Protein 8J0L (pdb70)

Foldseek 3Di:
DFQPFLDWAQFPPDCGTDTDTNVQLQLCCDPPNNDAPVLSCQLRVHVVQVSCPVVNHHPDDPLSSYALVVLVVVLVVLLVCLQVPQPLQVLLVVVLVVVPPPVCLVVVLVVLVVLLVVLCVVLVVLVQAQADANSGRDDHPDDPVVNVVSNNQCSNNVNNGSSNVSSNVSSVNSNSVSNNVVSVD/DQQDFLDWADDPPPCTHTATNVQLLLCCDPPNNDALVLSCQLRVPPVPSVVSCVSCVVVPHDHPHPQDPLSSYALVNLVVVLVVLLVCLQVPQPLLVLLVVVLVVPPPPVCLVVVLVVLVVLLVVLCVVLVVLVQAQQDANSGRDDRPDDPVVNVVSNNQCSNNSNNGSSNVSSNSVSVNSNSVSNNVVSVD

Structure (mmCIF, N/CA/C/O backbone):
data_8J0L
#
_entry.id   8J0L
#
_cell.length_a   50.613
_cell.length_b   81.907
_cell.length_c   115.939
_cell.angle_alpha   90.00
_cell.angle_beta   90.00
_cell.angle_gamma   90.00
#
_symmetry.space_group_name_H-M   'P 21 21 21'
#
loop_
_entity.id
_entity.type
_entity.pdbx_description
1 polymer 'Transcription factor AP-2-alpha'
2 non-polymer GLYCEROL
3 water water
#
loop_
_atom_site.group_PDB
_atom_site.id
_atom_site.type_symbol
_atom_site.label_atom_id
_atom_site.label_alt_id
_atom_site.label_comp_id
_atom_site.label_asym_id
_atom_site.label_entity_id
_atom_site.label_seq_id
_atom_site.pdbx_PDB_ins_code
_atom_site.Cartn_x
_atom_site.Cartn_y
_atom_site.Cartn_z
_atom_site.occupancy
_atom_site.B_iso_or_equiv
_atom_site.auth_seq_id
_atom_site.auth_comp_id
_atom_site.auth_asym_id
_atom_site.auth_atom_id
_atom_site.pdbx_PDB_model_num
ATOM 1 N N . ASN A 1 5 ? -13.395 52.972 20.093 1.00 42.94 206 ASN A N 1
ATOM 2 C CA . ASN A 1 5 ? -14.487 52.201 19.409 1.00 43.83 206 ASN A CA 1
ATOM 3 C C . ASN A 1 5 ? -13.941 51.413 18.215 1.00 45.87 206 ASN A C 1
ATOM 4 O O . ASN A 1 5 ? -13.781 51.969 17.134 1.00 40.41 206 ASN A O 1
ATOM 9 N N . PRO A 1 6 ? -13.706 50.084 18.311 1.00 46.69 207 PRO A N 1
ATOM 10 C CA . PRO A 1 6 ? -12.880 49.395 17.309 1.00 44.80 207 PRO A CA 1
ATOM 11 C C . PRO A 1 6 ? -13.515 49.353 15.904 1.00 43.20 207 PRO A C 1
ATOM 12 O O . PRO A 1 6 ? -12.776 49.239 14.943 1.00 39.93 207 PRO A O 1
ATOM 16 N N . ASN A 1 7 ? -14.846 49.467 15.792 1.00 42.47 208 ASN A N 1
ATOM 17 C CA . ASN A 1 7 ? -15.559 49.320 14.494 1.00 44.12 208 ASN A CA 1
ATOM 18 C C . ASN A 1 7 ? -15.776 50.684 13.824 1.00 42.10 208 ASN A C 1
ATOM 19 O O . ASN A 1 7 ? -16.322 50.681 12.731 1.00 43.42 208 ASN A O 1
ATOM 24 N N . GLU A 1 8 ? -15.325 51.799 14.402 1.00 36.94 209 GLU A N 1
ATOM 25 C CA . GLU A 1 8 ? -15.286 53.089 13.659 1.00 43.04 209 GLU A CA 1
ATOM 26 C C . GLU A 1 8 ? -14.466 52.879 12.373 1.00 41.03 209 GLU A C 1
ATOM 27 O O . GLU A 1 8 ? -13.416 52.209 12.425 1.00 34.40 209 GLU A O 1
ATOM 33 N N . VAL A 1 9 ? -14.958 53.401 11.254 1.00 39.39 210 VAL A N 1
ATOM 34 C CA . VAL A 1 9 ? -14.227 53.448 9.964 1.00 38.41 210 VAL A CA 1
ATOM 35 C C . VAL A 1 9 ? -13.162 54.531 10.095 1.00 39.77 210 VAL A C 1
ATOM 36 O O . VAL A 1 9 ? -13.495 55.702 10.160 1.00 44.23 210 VAL A O 1
ATOM 40 N N . PHE A 1 10 ? -11.908 54.117 10.192 1.00 38.06 211 PHE A N 1
ATOM 41 C CA . PHE A 1 10 ? -10.747 55.021 10.165 1.00 38.04 211 PHE A CA 1
ATOM 42 C C . PHE A 1 10 ? -10.666 55.695 8.799 1.00 39.44 211 PHE A C 1
ATOM 43 O O . PHE A 1 10 ? -10.444 56.906 8.748 1.00 41.89 211 PHE A O 1
ATOM 51 N N . CYS A 1 11 ? -10.769 54.935 7.707 1.00 39.56 212 CYS A N 1
ATOM 52 C CA . CYS A 1 11 ? -10.838 55.501 6.335 1.00 41.02 212 CYS A CA 1
ATOM 53 C C . CYS A 1 11 ? -11.304 54.434 5.349 1.00 38.12 212 CYS A C 1
ATOM 54 O O . CYS A 1 11 ? -11.485 53.284 5.766 1.00 36.03 212 CYS A O 1
ATOM 57 N N . SER A 1 12 ? -11.527 54.851 4.107 1.00 36.19 213 SER A N 1
ATOM 58 C CA . SER A 1 12 ? -11.854 53.983 2.951 1.00 37.94 213 SER A CA 1
ATOM 59 C C . SER A 1 12 ? -10.702 54.063 1.950 1.00 38.23 213 SER A C 1
ATOM 60 O O . SER A 1 12 ? -10.189 55.176 1.734 1.00 41.23 213 SER A O 1
ATOM 63 N N . VAL A 1 13 ? -10.257 52.908 1.440 1.00 33.44 214 VAL A N 1
ATOM 64 C CA . VAL A 1 13 ? -8.989 52.780 0.668 1.00 34.01 214 VAL A CA 1
ATOM 65 C C . VAL A 1 13 ? -9.333 52.128 -0.657 1.00 31.83 214 VAL A C 1
ATOM 66 O O . VAL A 1 13 ? -9.988 51.089 -0.691 1.00 32.50 214 VAL A O 1
ATOM 70 N N . PRO A 1 14 ? -8.940 52.736 -1.791 1.00 33.53 215 PRO A N 1
ATOM 71 C CA . PRO A 1 14 ? -9.174 52.107 -3.090 1.00 35.16 215 PRO A CA 1
ATOM 72 C C . PRO A 1 14 ? -8.292 50.854 -3.194 1.00 33.25 215 PRO A C 1
ATOM 73 O O . PRO A 1 14 ? -7.190 50.875 -2.695 1.00 33.21 215 PRO A O 1
ATOM 77 N N . GLY A 1 15 ? -8.831 49.791 -3.784 1.00 31.55 216 GLY A N 1
ATOM 78 C CA . GLY A 1 15 ? -8.109 48.530 -4.006 1.00 31.75 216 GLY A CA 1
ATOM 79 C C . GLY A 1 15 ? -6.881 48.765 -4.853 1.00 28.55 216 GLY A C 1
ATOM 80 O O . GLY A 1 15 ? -6.913 49.653 -5.724 1.00 28.84 216 GLY A O 1
ATOM 81 N N . ARG A 1 16 ? -5.826 48.006 -4.603 1.00 28.20 217 ARG A N 1
ATOM 82 C CA . ARG A 1 16 ? -4.600 48.033 -5.430 1.00 25.59 217 ARG A CA 1
ATOM 83 C C . ARG A 1 16 ? -4.726 47.136 -6.659 1.00 24.13 217 ARG A C 1
ATOM 84 O O . ARG A 1 16 ? -3.943 47.333 -7.587 1.00 23.18 217 ARG A O 1
ATOM 92 N N . LEU A 1 17 ? -5.623 46.144 -6.650 1.00 27.23 218 LEU A N 1
ATOM 93 C CA . LEU A 1 17 ? -5.678 45.063 -7.675 1.00 25.27 218 LEU A CA 1
ATOM 94 C C . LEU A 1 17 ? -6.945 45.149 -8.556 1.00 26.11 218 LEU A C 1
ATOM 95 O O . LEU A 1 17 ? -7.243 44.152 -9.300 1.00 26.73 218 LEU A O 1
ATOM 100 N N . SER A 1 18 ? -7.662 46.270 -8.528 1.00 27.22 219 SER A N 1
ATOM 101 C CA . SER A 1 18 ? -8.901 46.494 -9.335 1.00 32.37 219 SER A CA 1
ATOM 102 C C . SER A 1 18 ? -8.600 46.824 -10.805 1.00 32.07 219 SER A C 1
ATOM 103 O O . SER A 1 18 ? -7.632 47.566 -11.094 1.00 30.65 219 SER A O 1
ATOM 106 N N . LEU A 1 19 ? -9.437 46.309 -11.705 1.00 34.33 220 LEU A N 1
ATOM 107 C CA . LEU A 1 19 ? -9.559 46.801 -13.103 1.00 39.29 220 LEU A CA 1
ATOM 108 C C . LEU A 1 19 ? -10.959 47.400 -13.310 1.00 35.16 220 LEU A C 1
ATOM 109 O O . LEU A 1 19 ? -10.964 48.334 -14.121 1.00 43.26 220 LEU A O 1
ATOM 114 N N . SER A 1 24 ? -14.110 50.209 -6.490 1.00 75.29 225 SER A N 1
ATOM 115 C CA . SER A 1 24 ? -14.331 51.176 -5.382 1.00 73.01 225 SER A CA 1
ATOM 116 C C . SER A 1 24 ? -13.608 50.714 -4.096 1.00 67.21 225 SER A C 1
ATOM 117 O O . SER A 1 24 ? -12.704 49.828 -4.158 1.00 63.53 225 SER A O 1
ATOM 120 N N . LYS A 1 25 ? -13.981 51.298 -2.957 1.00 54.45 226 LYS A N 1
ATOM 121 C CA . LYS A 1 25 ? -13.088 51.405 -1.780 1.00 47.60 226 LYS A CA 1
ATOM 122 C C . LYS A 1 25 ? -13.431 50.338 -0.730 1.00 42.61 226 LYS A C 1
ATOM 123 O O . LYS A 1 25 ? -14.593 49.943 -0.606 1.00 40.58 226 LYS A O 1
ATOM 129 N N . TYR A 1 26 ? -12.406 49.859 -0.034 1.00 32.89 227 TYR A N 1
ATOM 130 C CA . TYR A 1 26 ? -12.521 49.005 1.166 1.00 33.08 227 TYR A CA 1
ATOM 131 C C . TYR A 1 26 ? -12.506 49.884 2.420 1.00 32.28 227 TYR A C 1
ATOM 132 O O . TYR A 1 26 ? -11.621 50.738 2.575 1.00 33.73 227 TYR A O 1
ATOM 141 N N . LYS A 1 27 ? -13.439 49.639 3.323 1.00 30.52 228 LYS A N 1
ATOM 142 C CA . LYS A 1 27 ? -13.403 50.256 4.656 1.00 33.56 228 LYS A CA 1
ATOM 143 C C . LYS A 1 27 ? -12.260 49.656 5.479 1.00 32.80 228 LYS A C 1
ATOM 144 O O . LYS A 1 27 ? -12.132 48.414 5.569 1.00 31.01 228 LYS A O 1
ATOM 150 N N . VAL A 1 28 ? -11.498 50.534 6.124 1.00 32.09 229 VAL A N 1
ATOM 151 C CA . VAL A 1 28 ? -10.488 50.152 7.140 1.00 31.64 229 VAL A CA 1
ATOM 152 C C . VAL A 1 28 ? -10.985 50.661 8.493 1.00 31.99 229 VAL A C 1
ATOM 153 O O . VAL A 1 28 ? -11.095 51.880 8.687 1.00 32.56 229 VAL A O 1
ATOM 157 N N . THR A 1 29 ? -11.317 49.724 9.377 1.00 32.41 230 THR A N 1
ATOM 158 C CA . THR A 1 29 ? -11.706 49.983 10.781 1.00 31.54 230 THR A CA 1
ATOM 159 C C . THR A 1 29 ? -10.497 50.375 11.620 1.00 32.25 230 THR A C 1
ATOM 160 O O . THR A 1 29 ? -9.328 50.065 11.226 1.00 27.34 230 THR A O 1
ATOM 164 N N . VAL A 1 30 ? -10.784 50.932 12.791 1.00 29.65 231 VAL A N 1
ATOM 165 C CA . VAL A 1 30 ? -9.761 51.239 13.832 1.00 31.61 231 VAL A CA 1
ATOM 166 C C . VAL A 1 30 ? -9.117 49.934 14.305 1.00 27.66 231 VAL A C 1
ATOM 167 O O . VAL A 1 30 ? -7.912 49.946 14.577 1.00 27.05 231 VAL A O 1
ATOM 171 N N . ALA A 1 31 ? -9.899 48.865 14.443 1.00 27.81 232 ALA A N 1
ATOM 172 C CA . ALA A 1 31 ? -9.406 47.520 14.826 1.00 26.83 232 ALA A CA 1
ATOM 173 C C . ALA A 1 31 ? -8.330 47.080 13.825 1.00 26.87 232 ALA A C 1
ATOM 174 O O . ALA A 1 31 ? -7.290 46.590 14.272 1.00 29.74 232 ALA A O 1
ATOM 176 N N . GLU A 1 32 ? -8.560 47.280 12.522 1.00 25.87 233 GLU A N 1
ATOM 177 C CA . GLU A 1 32 ? -7.568 46.912 11.486 1.00 26.83 233 GLU A CA 1
ATOM 178 C C . GLU A 1 32 ? -6.300 47.777 11.640 1.00 29.53 233 GLU A C 1
ATOM 179 O O . GLU A 1 32 ? -5.142 47.214 11.566 1.00 28.04 233 GLU A O 1
ATOM 185 N N . VAL A 1 33 ? -6.453 49.088 11.832 1.00 30.56 234 VAL A N 1
ATOM 186 C CA . VAL A 1 33 ? -5.276 49.997 12.002 1.00 31.65 234 VAL A CA 1
ATOM 187 C C . VAL A 1 33 ? -4.461 49.556 13.221 1.00 28.62 234 VAL A C 1
ATOM 188 O O . VAL A 1 33 ? -3.213 49.555 13.134 1.00 30.79 234 VAL A O 1
ATOM 192 N N . GLN A 1 34 ? -5.142 49.188 14.304 1.00 28.48 235 GLN A N 1
ATOM 193 C CA . GLN A 1 34 ? -4.507 48.711 15.554 1.00 31.09 235 GLN A CA 1
ATOM 194 C C . GLN A 1 34 ? -3.728 47.410 15.276 1.00 31.55 235 GLN A C 1
ATOM 195 O O . GLN A 1 34 ? -2.597 47.304 15.795 1.00 30.09 235 GLN A O 1
ATOM 201 N N . ARG A 1 35 ? -4.299 46.452 14.528 1.00 28.48 236 ARG A N 1
ATOM 202 C CA . ARG A 1 35 ? -3.619 45.161 14.170 1.00 28.25 236 ARG A CA 1
ATOM 203 C C . ARG A 1 35 ? -2.278 45.474 13.487 1.00 26.10 236 ARG A C 1
ATOM 204 O O . ARG A 1 35 ? -1.285 44.855 13.852 1.00 29.91 236 ARG A O 1
ATOM 212 N N . ARG A 1 36 ? -2.249 46.446 12.576 1.00 26.45 237 ARG A N 1
ATOM 213 C CA . ARG A 1 36 ? -1.040 46.873 11.825 1.00 26.69 237 ARG A CA 1
ATOM 214 C C . ARG A 1 36 ? -0.008 47.532 12.756 1.00 29.20 237 ARG A C 1
ATOM 215 O O . ARG A 1 36 ? 1.224 47.369 12.515 1.00 27.29 237 ARG A O 1
ATOM 223 N N . LEU A 1 37 ? -0.457 48.287 13.757 1.00 30.24 238 LEU A N 1
ATOM 224 C CA . LEU A 1 37 ? 0.462 49.035 14.659 1.00 32.58 238 LEU A CA 1
ATOM 225 C C . LEU A 1 37 ? 1.000 48.122 15.758 1.00 30.71 238 LEU A C 1
ATOM 226 O O . LEU A 1 37 ? 2.042 48.455 16.314 1.00 32.65 238 LEU A O 1
ATOM 231 N N . SER A 1 38 ? 0.330 47.008 16.021 1.00 28.14 239 SER A N 1
ATOM 232 C CA . SER A 1 38 ? 0.718 46.055 17.074 1.00 34.27 239 SER A CA 1
ATOM 233 C C . SER A 1 38 ? 1.650 44.998 16.513 1.00 38.37 239 SER A C 1
ATOM 234 O O . SER A 1 38 ? 1.798 44.837 15.295 1.00 37.47 239 SER A O 1
ATOM 237 N N . PRO A 1 39 ? 2.299 44.262 17.432 1.00 38.56 240 PRO A N 1
ATOM 238 C CA . PRO A 1 39 ? 3.022 43.050 17.072 1.00 38.73 240 PRO A CA 1
ATOM 239 C C . PRO A 1 39 ? 2.074 42.094 16.353 1.00 34.21 240 PRO A C 1
ATOM 240 O O . PRO A 1 39 ? 0.878 42.081 16.628 1.00 31.50 240 PRO A O 1
ATOM 244 N N . PRO A 1 40 ? 2.584 41.233 15.449 1.00 31.18 241 PRO A N 1
ATOM 245 C CA . PRO A 1 40 ? 4.025 41.126 15.187 1.00 31.34 241 PRO A CA 1
ATOM 246 C C . PRO A 1 40 ? 4.603 42.143 14.193 1.00 29.48 241 PRO A C 1
ATOM 247 O O . PRO A 1 40 ? 5.793 42.211 14.079 1.00 29.71 241 PRO A O 1
ATOM 251 N N . GLU A 1 41 ? 3.783 42.909 13.472 1.00 28.66 242 GLU A N 1
ATOM 252 C CA . GLU A 1 41 ? 4.315 43.782 12.395 1.00 30.16 242 GLU A CA 1
ATOM 253 C C . GLU A 1 41 ? 4.851 45.097 12.964 1.00 31.65 242 GLU A C 1
ATOM 254 O O . GLU A 1 41 ? 5.866 45.568 12.441 1.00 30.75 242 GLU A O 1
ATOM 260 N N . CYS A 1 42 ? 4.106 45.736 13.872 1.00 33.94 243 CYS A N 1
ATOM 261 C CA . CYS A 1 42 ? 4.386 47.098 14.399 1.00 33.67 243 CYS A CA 1
ATOM 262 C C . CYS A 1 42 ? 4.729 48.057 13.264 1.00 34.01 243 CYS A C 1
ATOM 263 O O . CYS A 1 42 ? 5.826 48.604 13.292 1.00 34.56 243 CYS A O 1
ATOM 266 N N . LEU A 1 43 ? 3.855 48.254 12.280 1.00 34.66 244 LEU A N 1
ATOM 267 C CA . LEU A 1 43 ? 4.184 49.150 11.140 1.00 32.00 244 LEU A CA 1
ATOM 268 C C . LEU A 1 43 ? 4.450 50.563 11.672 1.00 37.67 244 LEU A C 1
ATOM 269 O O . LEU A 1 43 ? 3.712 51.004 12.556 1.00 38.26 244 LEU A O 1
ATOM 274 N N . ASN A 1 44 ? 5.437 51.263 11.116 1.00 40.14 245 ASN A N 1
ATOM 275 C CA . ASN A 1 44 ? 5.708 52.692 11.423 1.00 40.15 245 ASN A CA 1
ATOM 276 C C . ASN A 1 44 ? 4.719 53.529 10.602 1.00 42.50 245 ASN A C 1
ATOM 277 O O . ASN A 1 44 ? 3.972 52.948 9.791 1.00 40.48 245 ASN A O 1
ATOM 282 N N . ALA A 1 45 ? 4.705 54.849 10.782 1.00 41.20 246 ALA A N 1
ATOM 283 C CA . ALA A 1 45 ? 3.718 55.746 10.140 1.00 44.77 246 ALA A CA 1
ATOM 284 C C . ALA A 1 45 ? 3.984 55.800 8.625 1.00 42.99 246 ALA A C 1
ATOM 285 O O . ALA A 1 45 ? 3.028 5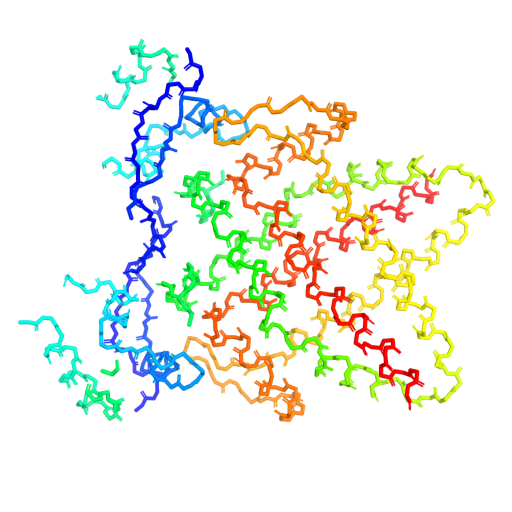5.967 7.837 1.00 47.26 246 ALA A O 1
ATOM 287 N N . SER A 1 46 ? 5.228 55.600 8.203 1.00 42.15 247 SER A N 1
ATOM 288 C CA . SER A 1 46 ? 5.598 55.532 6.768 1.00 41.15 247 SER A CA 1
ATOM 289 C C . SER A 1 46 ? 4.925 54.304 6.102 1.00 40.60 247 SER A C 1
ATOM 290 O O . SER A 1 46 ? 4.244 54.454 5.065 1.00 34.72 247 SER A O 1
ATOM 293 N N . LEU A 1 47 ? 5.064 53.122 6.705 1.00 32.59 248 LEU A N 1
ATOM 294 C CA . LEU A 1 47 ? 4.486 51.858 6.181 1.00 34.71 248 LEU A CA 1
ATOM 295 C C . LEU A 1 47 ? 2.956 51.907 6.288 1.00 32.04 248 LEU A C 1
ATOM 296 O O . LEU A 1 47 ? 2.293 51.624 5.273 1.00 31.54 248 LEU A O 1
ATOM 301 N N . LEU A 1 48 ? 2.402 52.342 7.429 1.00 29.08 249 LEU A N 1
ATOM 302 C CA . LEU A 1 48 ? 0.929 52.454 7.586 1.00 30.11 249 LEU A CA 1
ATOM 303 C C . LEU A 1 48 ? 0.362 53.423 6.540 1.00 31.28 249 LEU A C 1
ATOM 304 O O . LEU A 1 48 ? -0.673 53.082 5.966 1.00 30.12 249 LEU A O 1
ATOM 309 N N . GLY A 1 49 ? 1.045 54.527 6.212 1.00 34.12 250 GLY A N 1
ATOM 310 C CA . GLY A 1 49 ? 0.574 55.484 5.183 1.00 32.43 250 GLY A CA 1
ATOM 311 C C . GLY A 1 49 ? 0.503 54.864 3.794 1.00 31.94 250 GLY A C 1
ATOM 312 O O . GLY A 1 49 ? -0.430 55.222 3.009 1.00 35.91 250 GLY A O 1
ATOM 313 N N . GLY A 1 50 ? 1.478 54.015 3.447 1.00 32.87 251 GLY A N 1
ATOM 314 C CA . GLY A 1 50 ? 1.429 53.190 2.221 1.00 28.81 251 GLY A CA 1
ATOM 315 C C . GLY A 1 50 ? 0.215 52.259 2.226 1.00 27.49 251 GLY A C 1
ATOM 316 O O . GLY A 1 50 ? -0.519 52.245 1.227 1.00 28.69 251 GLY A O 1
ATOM 317 N N . VAL A 1 51 ? -0.039 51.537 3.324 1.00 28.73 252 VAL A N 1
ATOM 318 C CA . VAL A 1 51 ? -1.188 50.579 3.402 1.00 29.51 252 VAL A CA 1
ATOM 319 C C . VAL A 1 51 ? -2.483 51.364 3.190 1.00 31.25 252 VAL A C 1
ATOM 320 O O . VAL A 1 51 ? -3.372 50.906 2.439 1.00 28.70 252 VAL A O 1
ATOM 324 N N . LEU A 1 52 ? -2.597 52.508 3.866 1.00 31.93 253 LEU A N 1
ATOM 325 C CA . LEU A 1 52 ? -3.790 53.380 3.747 1.00 33.54 253 LEU A CA 1
ATOM 326 C C . LEU A 1 52 ? -3.759 54.148 2.410 1.00 34.79 253 LEU A C 1
ATOM 327 O O . LEU A 1 52 ? -4.742 54.837 2.107 1.00 35.79 253 LEU A O 1
ATOM 332 N N . ARG A 1 53 ? -2.693 54.049 1.616 1.00 32.55 254 ARG A N 1
ATOM 333 C CA . ARG A 1 53 ? -2.539 54.839 0.356 1.00 37.88 254 ARG A CA 1
ATOM 334 C C . ARG A 1 53 ? -2.859 56.332 0.600 1.00 39.74 254 ARG A C 1
ATOM 335 O O . ARG A 1 53 ? -3.548 56.921 -0.245 1.00 40.89 254 ARG A O 1
ATOM 343 N N . ARG A 1 54 ? -2.357 56.918 1.695 1.00 43.23 255 ARG A N 1
ATOM 344 C CA . ARG A 1 54 ? -2.451 58.376 2.030 1.00 49.80 255 ARG A CA 1
ATOM 345 C C . ARG A 1 54 ? -2.041 59.230 0.825 1.00 45.69 255 ARG A C 1
ATOM 346 O O . ARG A 1 54 ? -0.869 59.047 0.429 1.00 48.14 255 ARG A O 1
ATOM 354 N N . SER A 1 63 ? 0.560 64.537 10.708 1.00 51.89 264 SER A N 1
ATOM 355 C CA . SER A 1 63 ? -0.821 64.578 10.153 1.00 53.30 264 SER A CA 1
ATOM 356 C C . SER A 1 63 ? -1.533 63.216 10.279 1.00 60.13 264 SER A C 1
ATOM 357 O O . SER A 1 63 ? -2.613 63.165 10.907 1.00 61.82 264 SER A O 1
ATOM 360 N N . LEU A 1 64 ? -0.995 62.140 9.696 1.00 56.51 265 LEU A N 1
ATOM 361 C CA . LEU A 1 64 ? -1.539 60.779 9.960 1.00 55.11 265 LEU A CA 1
ATOM 362 C C . LEU A 1 64 ? -1.495 60.553 11.484 1.00 56.64 265 LEU A C 1
ATOM 363 O O . LEU A 1 64 ? -2.530 60.112 12.040 1.00 46.00 265 LEU A O 1
ATOM 368 N N . ARG A 1 65 ? -0.377 60.920 12.135 1.00 62.05 266 ARG A N 1
ATOM 369 C CA . ARG A 1 65 ? -0.149 60.845 13.609 1.00 64.85 266 ARG A CA 1
ATOM 370 C C . ARG A 1 65 ? -1.252 61.574 14.378 1.00 65.41 266 ARG A C 1
ATOM 371 O O . ARG A 1 65 ? -1.711 61.049 15.424 1.00 59.86 266 ARG A O 1
ATOM 379 N N . GLU A 1 66 ? -1.636 62.757 13.903 1.00 68.18 267 GLU A N 1
ATOM 380 C CA . GLU A 1 66 ? -2.723 63.559 14.521 1.00 72.28 267 GLU A CA 1
ATOM 381 C C . GLU A 1 66 ? -4.035 62.767 14.439 1.00 65.25 267 GLU A C 1
ATOM 382 O O . GLU A 1 66 ? -4.709 62.631 15.488 1.00 65.83 267 GLU A O 1
ATOM 388 N N . LYS A 1 67 ? -4.375 62.224 13.267 1.00 52.55 268 LYS A N 1
ATOM 389 C CA . LYS A 1 67 ? -5.606 61.412 13.132 1.00 53.86 268 LYS A CA 1
ATOM 390 C C . LYS A 1 67 ? -5.488 60.159 14.010 1.00 50.36 268 LYS A C 1
ATOM 391 O O . LYS A 1 67 ? -6.489 59.803 14.610 1.00 50.01 268 LYS A O 1
ATOM 397 N N . LEU A 1 68 ? -4.315 59.529 14.129 1.00 50.26 269 LEU A N 1
ATOM 398 C CA . LEU A 1 68 ? -4.137 58.398 15.084 1.00 53.02 269 LEU A CA 1
ATOM 399 C C . LEU A 1 68 ? -4.405 58.905 16.514 1.00 58.14 269 LEU A C 1
ATOM 400 O O . LEU A 1 68 ? -5.147 58.207 17.241 1.00 52.11 269 LEU A O 1
ATOM 405 N N . ASP A 1 69 ? -3.828 60.062 16.888 1.00 67.77 270 ASP A N 1
ATOM 406 C CA . ASP A 1 69 ? -3.926 60.686 18.244 1.00 68.33 270 ASP A CA 1
ATOM 407 C C . ASP A 1 69 ? -5.389 60.825 18.663 1.00 67.15 270 ASP A C 1
ATOM 408 O O . ASP A 1 69 ? -5.721 60.343 19.763 1.00 70.73 270 ASP A O 1
ATOM 413 N N . LYS A 1 70 ? -6.227 61.455 17.830 1.00 66.48 271 LYS A N 1
ATOM 414 C CA . LYS A 1 70 ? -7.628 61.803 18.205 1.00 72.15 271 LYS A CA 1
ATOM 415 C C . LYS A 1 70 ? -8.394 60.522 18.561 1.00 73.59 271 LYS A C 1
ATOM 416 O O . LYS A 1 70 ? -8.932 60.472 19.675 1.00 75.73 271 LYS A O 1
ATOM 422 N N . ILE A 1 71 ? -8.415 59.513 17.684 1.00 71.18 272 ILE A N 1
ATOM 423 C CA . ILE A 1 71 ? -9.038 58.185 17.981 1.00 68.50 272 ILE A CA 1
ATOM 424 C C . ILE A 1 71 ? -8.182 57.425 19.014 1.00 69.13 272 ILE A C 1
ATOM 425 O O . ILE A 1 71 ? -8.709 56.480 19.618 1.00 66.67 272 ILE A O 1
ATOM 430 N N . GLY A 1 72 ? -6.910 57.795 19.195 1.00 71.09 273 GLY A N 1
ATOM 431 C CA . GLY A 1 72 ? -6.057 57.334 20.311 1.00 72.79 273 GLY A CA 1
ATOM 432 C C . GLY A 1 72 ? -5.218 56.119 19.954 1.00 73.01 273 GLY A C 1
ATOM 433 O O . GLY A 1 72 ? -5.654 55.016 20.280 1.00 77.76 273 GLY A O 1
ATOM 434 N N . LEU A 1 73 ? -4.027 56.317 19.374 1.00 69.91 274 LEU A N 1
ATOM 435 C CA . LEU A 1 73 ? -3.179 55.231 18.806 1.00 70.23 274 LEU A CA 1
ATOM 436 C C . LEU A 1 73 ? -1.769 55.778 18.530 1.00 72.36 274 LEU A C 1
ATOM 437 O O . LEU A 1 73 ? -1.650 57.014 18.475 1.00 78.86 274 LEU A O 1
ATOM 442 N N . ASN A 1 74 ? -0.759 54.909 18.332 1.00 79.29 275 ASN A N 1
ATOM 443 C CA . ASN A 1 74 ? 0.670 55.282 18.076 1.00 74.85 275 ASN A CA 1
ATOM 444 C C . ASN A 1 74 ? 0.999 55.418 16.583 1.00 68.79 275 ASN A C 1
ATOM 445 O O . ASN A 1 74 ? 2.213 55.570 16.275 1.00 58.10 275 ASN A O 1
ATOM 450 N N . ASN A 1 84 ? 9.552 42.839 8.774 1.00 38.82 285 ASN A N 1
ATOM 451 C CA . ASN A 1 84 ? 9.818 42.168 7.465 1.00 40.47 285 ASN A CA 1
ATOM 452 C C . ASN A 1 84 ? 8.624 42.418 6.538 1.00 36.52 285 ASN A C 1
ATOM 453 O O . ASN A 1 84 ? 7.579 41.815 6.756 1.00 38.69 285 ASN A O 1
ATOM 458 N N . VAL A 1 85 ? 8.798 43.265 5.541 1.00 31.52 286 VAL A N 1
ATOM 459 C CA . VAL A 1 85 ? 7.712 43.735 4.641 1.00 31.17 286 VAL A CA 1
ATOM 460 C C . VAL A 1 85 ? 7.645 42.795 3.439 1.00 28.61 286 VAL A C 1
ATOM 461 O O . VAL A 1 85 ? 8.676 42.633 2.817 1.00 30.11 286 VAL A O 1
ATOM 465 N N . THR A 1 86 ? 6.484 42.217 3.134 1.00 26.19 287 THR A N 1
ATOM 466 C CA . THR A 1 86 ? 6.231 41.455 1.883 1.00 24.09 287 THR A CA 1
ATOM 467 C C . THR A 1 86 ? 5.180 42.214 1.066 1.00 25.61 287 THR A C 1
ATOM 468 O O . THR A 1 86 ? 4.687 43.284 1.523 1.00 24.86 287 THR A O 1
ATOM 472 N N . LEU A 1 87 ? 4.867 41.707 -0.125 1.00 24.66 288 LEU A N 1
ATOM 473 C CA . LEU A 1 87 ? 3.810 42.298 -0.970 1.00 24.45 288 LEU A CA 1
ATOM 474 C C . LEU A 1 87 ? 2.467 42.155 -0.231 1.00 23.51 288 LEU A C 1
ATOM 475 O O . LEU A 1 87 ? 1.615 43.014 -0.420 1.00 23.10 288 LEU A O 1
ATOM 480 N N . LEU A 1 88 ? 2.289 41.143 0.618 1.00 22.74 289 LEU A N 1
ATOM 481 C CA . LEU A 1 88 ? 1.041 40.989 1.429 1.00 25.17 289 LEU A CA 1
ATOM 482 C C . LEU A 1 88 ? 0.914 42.153 2.430 1.00 24.94 289 LEU A C 1
ATOM 483 O O . LEU A 1 88 ? -0.209 42.591 2.675 1.00 25.53 289 LEU A O 1
ATOM 488 N N . THR A 1 89 ? 2.018 42.694 2.936 1.00 24.21 290 THR A N 1
ATOM 489 C CA . THR A 1 89 ? 2.009 43.841 3.886 1.00 24.87 290 THR A CA 1
ATOM 490 C C . THR A 1 89 ? 1.283 45.051 3.283 1.00 25.23 290 THR A C 1
ATOM 491 O O . THR A 1 89 ? 0.786 45.882 4.049 1.00 28.55 290 THR A O 1
ATOM 495 N N . SER A 1 90 ? 1.214 45.181 1.971 1.00 22.55 291 SER A N 1
ATOM 496 C CA . SER A 1 90 ? 0.581 46.357 1.314 1.00 24.66 291 SER A CA 1
ATOM 497 C C . SER A 1 90 ? -0.952 46.299 1.399 1.00 24.40 291 SER A C 1
ATOM 498 O O . SER A 1 90 ? -1.591 47.326 1.159 1.00 27.25 291 SER A O 1
ATOM 501 N N . LEU A 1 91 ? -1.542 45.149 1.721 1.00 25.31 292 LEU A N 1
ATOM 502 C CA . LEU A 1 91 ? -2.985 44.933 1.516 1.00 24.89 292 LEU A CA 1
ATOM 503 C C . LEU A 1 91 ? -3.792 45.448 2.714 1.00 26.33 292 LEU A C 1
ATOM 504 O O . LEU A 1 91 ? -3.402 45.189 3.855 1.00 26.34 292 LEU A O 1
ATOM 509 N N . VAL A 1 92 ? -4.931 46.067 2.430 1.00 22.62 293 VAL A N 1
ATOM 510 C CA . VAL A 1 92 ? -6.032 46.216 3.412 1.00 24.38 293 VAL A CA 1
ATOM 511 C C . VAL A 1 92 ? -6.716 44.847 3.496 1.00 23.19 293 VAL A C 1
ATOM 512 O O . VAL A 1 92 ? -6.738 44.117 2.482 1.00 25.48 293 VAL A O 1
ATOM 516 N N . GLU A 1 93 ? -7.225 44.486 4.660 1.00 25.26 294 GLU A N 1
ATOM 517 C CA . GLU A 1 93 ? -7.824 43.146 4.932 1.00 24.96 294 GLU A CA 1
ATOM 518 C C . GLU A 1 93 ? -8.950 42.853 3.949 1.00 26.92 294 GLU A C 1
ATOM 519 O O . GLU A 1 93 ? -9.028 41.693 3.528 1.00 24.15 294 GLU A O 1
ATOM 525 N N . GLY A 1 94 ? -9.775 43.848 3.584 1.00 25.13 295 GLY A N 1
ATOM 526 C CA . GLY A 1 94 ? -10.871 43.616 2.627 1.00 25.33 295 GLY A CA 1
ATOM 527 C C . GLY A 1 94 ? -10.325 43.104 1.287 1.00 26.92 295 GLY A C 1
ATOM 528 O O . GLY A 1 94 ? -11.001 42.244 0.612 1.00 24.47 295 GLY A O 1
ATOM 529 N N . GLU A 1 95 ? -9.193 43.649 0.837 1.00 25.98 296 GLU A N 1
ATOM 530 C CA . GLU A 1 95 ? -8.644 43.247 -0.478 1.00 25.73 296 GLU A CA 1
ATOM 531 C C . GLU A 1 95 ? -7.905 41.921 -0.311 1.00 23.74 296 GLU A C 1
ATOM 532 O O . GLU A 1 95 ? -7.938 41.113 -1.257 1.00 24.79 296 GLU A O 1
ATOM 538 N N . ALA A 1 96 ? -7.255 41.701 0.830 1.00 22.46 297 ALA A N 1
ATOM 539 C CA . ALA A 1 96 ? -6.554 40.422 1.109 1.00 23.52 297 ALA A CA 1
ATOM 540 C C . ALA A 1 96 ? -7.571 39.275 1.073 1.00 23.70 297 ALA A C 1
ATOM 541 O O . ALA A 1 96 ? -7.280 38.234 0.454 1.00 21.07 297 ALA A O 1
ATOM 543 N N . VAL A 1 97 ? -8.740 39.459 1.690 1.00 21.89 298 VAL A N 1
ATOM 544 C CA . VAL A 1 97 ? -9.819 38.427 1.726 1.00 25.04 298 VAL A CA 1
ATOM 545 C C . VAL A 1 97 ? -10.350 38.249 0.299 1.00 22.67 298 VAL A C 1
ATOM 546 O O . VAL A 1 97 ? -10.541 37.119 -0.109 1.00 21.99 298 VAL A O 1
ATOM 550 N N . HIS A 1 98 ? -10.579 39.342 -0.434 1.00 23.10 299 HIS A N 1
ATOM 551 C CA . HIS A 1 98 ? -11.039 39.295 -1.843 1.00 22.69 299 HIS A CA 1
ATOM 552 C C . HIS A 1 98 ? -10.003 38.516 -2.682 1.00 22.26 299 HIS A C 1
ATOM 553 O O . HIS A 1 98 ? -10.405 37.642 -3.495 1.00 20.05 299 HIS A O 1
ATOM 560 N N . LEU A 1 99 ? -8.712 38.766 -2.486 1.00 21.58 300 LEU A N 1
ATOM 561 C CA . LEU A 1 99 ? -7.648 38.061 -3.260 1.00 22.31 300 LEU A CA 1
ATOM 562 C C . LEU A 1 99 ? -7.678 36.539 -2.987 1.00 21.56 300 LEU A C 1
ATOM 563 O O . LEU A 1 99 ? -7.692 35.765 -3.975 1.00 18.24 300 LEU A O 1
ATOM 568 N N . ALA A 1 100 ? -7.780 36.131 -1.711 1.00 19.35 301 ALA A N 1
ATOM 569 C CA . ALA A 1 100 ? -7.880 34.722 -1.282 1.00 22.92 301 ALA A CA 1
ATOM 570 C C . ALA A 1 100 ? -9.110 34.080 -1.905 1.00 23.26 301 ALA A C 1
ATOM 571 O O . ALA A 1 100 ? -8.964 32.930 -2.338 1.00 22.49 301 ALA A O 1
ATOM 573 N N . ARG A 1 101 ? -10.255 34.774 -1.872 1.00 21.94 302 ARG A N 1
ATOM 574 C CA . ARG A 1 101 ? -11.535 34.293 -2.446 1.00 23.21 302 ARG A CA 1
ATOM 575 C C . ARG A 1 101 ? -11.355 34.031 -3.940 1.00 22.07 302 ARG A C 1
ATOM 576 O O . ARG A 1 101 ? -11.817 32.964 -4.413 1.00 22.12 302 ARG A O 1
ATOM 584 N N . ASP A 1 102 ? -10.710 34.955 -4.654 1.00 21.17 303 ASP A N 1
ATOM 585 C CA . ASP A 1 102 ? -10.490 34.829 -6.107 1.00 21.03 303 ASP A CA 1
ATOM 586 C C . ASP A 1 102 ? -9.510 33.678 -6.354 1.00 20.41 303 ASP A C 1
ATOM 587 O O . ASP A 1 102 ? -9.716 32.893 -7.301 1.00 21.06 303 ASP A O 1
ATOM 592 N N . PHE A 1 103 ? -8.472 33.542 -5.532 1.00 19.94 304 PHE A N 1
ATOM 593 C CA . PHE A 1 103 ? -7.534 32.409 -5.682 1.00 19.55 304 PHE A CA 1
ATOM 594 C C . PHE A 1 103 ? -8.332 31.104 -5.512 1.00 17.28 304 PHE A C 1
ATOM 595 O O . PHE A 1 103 ? -8.114 30.185 -6.323 1.00 17.95 304 PHE A O 1
ATOM 603 N N . GLY A 1 104 ? -9.180 31.006 -4.486 1.00 16.83 305 GLY A N 1
ATOM 604 C CA . GLY A 1 104 ? -10.008 29.810 -4.230 1.00 17.85 305 GLY A CA 1
ATOM 605 C C . GLY A 1 104 ? -10.914 29.516 -5.414 1.00 17.46 305 GLY A C 1
ATOM 606 O O . GLY A 1 104 ? -11.016 28.352 -5.856 1.00 18.10 305 GLY A O 1
ATOM 607 N N . TYR A 1 105 ? -11.512 30.552 -5.979 1.00 19.61 306 TYR A N 1
ATOM 608 C CA . TYR A 1 105 ? -12.381 30.427 -7.174 1.00 19.86 306 TYR A CA 1
ATOM 609 C C . TYR A 1 105 ? -11.591 29.811 -8.333 1.00 19.01 306 TYR A C 1
ATOM 610 O O . TYR A 1 105 ? -12.100 28.925 -9.039 1.00 17.77 306 TYR A O 1
ATOM 619 N N . VAL A 1 106 ? -10.377 30.270 -8.573 1.00 20.88 307 VAL A N 1
ATOM 620 C CA . VAL A 1 106 ? -9.652 29.779 -9.789 1.00 22.40 307 VAL A CA 1
ATOM 621 C C . VAL A 1 106 ? -9.103 28.394 -9.443 1.00 20.69 307 VAL A C 1
ATOM 622 O O . VAL A 1 106 ? -8.947 27.558 -10.359 1.00 21.14 307 VAL A O 1
ATOM 626 N N . CYS A 1 107 ? -8.780 28.137 -8.172 1.00 21.09 308 CYS A N 1
ATOM 627 C CA . CYS A 1 107 ? -8.343 26.774 -7.766 1.00 21.71 308 CYS A CA 1
ATOM 628 C C . CYS A 1 107 ? -9.496 25.805 -8.032 1.00 22.58 308 CYS A C 1
ATOM 629 O O . CYS A 1 107 ? -9.254 24.718 -8.581 1.00 23.89 308 CYS A O 1
ATOM 632 N N . GLU A 1 108 ? -10.718 26.231 -7.755 1.00 21.84 309 GLU A N 1
ATOM 633 C CA . GLU A 1 108 ? -11.897 25.362 -7.931 1.00 26.06 309 GLU A CA 1
ATOM 634 C C . GLU A 1 108 ? -12.252 25.243 -9.400 1.00 23.41 309 GLU A C 1
ATOM 635 O O . GLU A 1 108 ? -12.518 24.131 -9.764 1.00 26.29 309 GLU A O 1
ATOM 641 N N . THR A 1 109 ? -12.268 26.318 -10.193 1.00 21.39 310 THR A N 1
ATOM 642 C CA . THR A 1 109 ? -12.884 26.279 -11.538 1.00 22.21 310 THR A CA 1
ATOM 643 C C . THR A 1 109 ? -11.848 26.151 -12.655 1.00 23.89 310 THR A C 1
ATOM 644 O O . THR A 1 109 ? -12.252 25.781 -13.752 1.00 22.76 310 THR A O 1
ATOM 648 N N . GLU A 1 110 ? -10.586 26.524 -12.423 1.00 23.49 311 GLU A N 1
ATOM 649 C CA . GLU A 1 110 ? -9.569 26.586 -13.507 1.00 22.64 311 GLU A CA 1
ATOM 650 C C . GLU A 1 110 ? -8.452 25.551 -13.338 1.00 22.18 311 GLU A C 1
ATOM 651 O O . GLU A 1 110 ? -7.818 25.189 -14.358 1.00 22.35 311 GLU A O 1
ATOM 657 N N . PHE A 1 111 ? -8.101 25.160 -12.118 1.00 20.62 312 PHE A N 1
ATOM 658 C CA . PHE A 1 111 ? -7.009 24.185 -11.910 1.00 20.94 312 PHE A CA 1
ATOM 659 C C . PHE A 1 111 ? -7.382 22.881 -12.592 1.00 19.66 312 PHE A C 1
ATOM 660 O O . PHE A 1 111 ? -8.480 22.397 -12.382 1.00 19.99 312 PHE A O 1
ATOM 668 N N . PRO A 1 112 ? -6.510 22.274 -13.438 1.00 22.09 313 PRO A N 1
ATOM 669 C CA . PRO A 1 112 ? -6.890 21.113 -14.245 1.00 22.70 313 PRO A CA 1
ATOM 670 C C . PRO A 1 112 ? -6.716 19.817 -13.444 1.00 23.11 313 PRO A C 1
ATOM 671 O O . PRO A 1 112 ? -5.847 18.986 -13.760 1.00 20.36 313 PRO A O 1
ATOM 675 N N . ALA A 1 113 ? -7.564 19.660 -12.426 1.00 22.30 314 ALA A N 1
ATOM 676 C CA . ALA A 1 113 ? -7.496 18.519 -11.491 1.00 22.74 314 ALA A CA 1
ATOM 677 C C . ALA A 1 113 ? -7.645 17.214 -12.289 1.00 22.31 314 ALA A C 1
ATOM 678 O O . ALA A 1 113 ? -6.924 16.242 -12.044 1.00 21.17 314 ALA A O 1
ATOM 680 N N . LYS A 1 114 ? -8.539 17.201 -13.256 1.00 21.15 315 LYS A N 1
ATOM 681 C CA . LYS A 1 114 ? -8.803 15.980 -14.048 1.00 22.50 315 LYS A CA 1
ATOM 682 C C . LYS A 1 114 ? -7.566 15.544 -14.857 1.00 21.19 315 LYS A C 1
ATOM 683 O O . LYS A 1 114 ? -7.210 14.323 -14.835 1.00 23.81 315 LYS A O 1
ATOM 689 N N . ALA A 1 115 ? -6.939 16.458 -15.587 1.00 22.26 316 ALA A N 1
ATOM 690 C CA . ALA A 1 115 ? -5.739 16.161 -16.411 1.00 20.90 316 ALA A CA 1
ATOM 691 C C . ALA A 1 115 ? -4.567 15.799 -15.498 1.00 20.09 316 ALA A C 1
ATOM 692 O O . ALA A 1 115 ? -3.813 14.868 -15.817 1.00 21.80 316 ALA A O 1
ATOM 694 N N . VAL A 1 116 ? -4.444 16.456 -14.349 1.00 19.87 317 VAL A N 1
ATOM 695 C CA . VAL A 1 116 ? -3.359 16.133 -13.383 1.00 20.65 317 VAL A CA 1
ATOM 696 C C . VAL A 1 116 ? -3.549 14.696 -12.874 1.00 20.94 317 VAL A C 1
ATOM 697 O O . VAL A 1 116 ? -2.574 13.929 -12.790 1.00 20.11 317 VAL A O 1
ATOM 701 N N . ALA A 1 117 ? -4.782 14.287 -12.606 1.00 21.44 318 ALA A N 1
ATOM 702 C CA . ALA A 1 117 ? -5.080 12.895 -12.174 1.00 22.19 318 ALA A CA 1
ATOM 703 C C . ALA A 1 117 ? -4.742 11.887 -13.280 1.00 22.06 318 ALA A C 1
ATOM 704 O O . ALA A 1 117 ? -4.137 10.826 -12.990 1.00 23.47 318 ALA A O 1
ATOM 706 N N . GLU A 1 118 ? -5.206 12.154 -14.498 1.00 20.56 319 GLU A N 1
ATOM 707 C CA . GLU A 1 118 ? -4.978 11.252 -15.653 1.00 23.02 319 GLU A CA 1
ATOM 708 C C . GLU A 1 118 ? -3.461 11.014 -15.762 1.00 21.32 319 GLU A C 1
ATOM 709 O O . GLU A 1 118 ? -3.032 9.862 -15.787 1.00 26.33 319 GLU A O 1
ATOM 715 N N . PHE A 1 119 ? -2.677 12.076 -15.762 1.00 22.21 320 PHE A N 1
ATOM 716 C CA . PHE A 1 119 ? -1.208 12.039 -15.962 1.00 20.78 320 PHE A CA 1
ATOM 717 C C . PHE A 1 119 ? -0.534 11.266 -14.811 1.00 21.48 320 PHE A C 1
ATOM 718 O O . PHE A 1 119 ? 0.300 10.352 -15.078 1.00 20.64 320 PHE A O 1
ATOM 726 N N . LEU A 1 120 ? -0.825 11.618 -13.561 1.00 20.81 321 LEU A N 1
ATOM 727 C CA . LEU A 1 120 ? -0.131 11.024 -12.389 1.00 20.00 321 LEU A CA 1
ATOM 728 C C . LEU A 1 120 ? -0.590 9.565 -12.210 1.00 21.74 321 LEU A C 1
ATOM 729 O O . LEU A 1 120 ? 0.272 8.766 -11.884 1.00 21.32 321 LEU A O 1
ATOM 734 N N . ASN A 1 121 ? -1.872 9.221 -12.413 1.00 22.33 322 ASN A N 1
ATOM 735 C CA . ASN A 1 121 ? -2.328 7.799 -12.357 1.00 22.88 322 ASN A CA 1
ATOM 736 C C . ASN A 1 121 ? -1.529 6.965 -13.376 1.00 24.58 322 ASN A C 1
ATOM 737 O O . ASN A 1 121 ? -1.086 5.848 -13.053 1.00 23.17 322 ASN A O 1
ATOM 742 N N . ARG A 1 122 ? -1.302 7.530 -14.554 1.00 22.68 323 ARG A N 1
ATOM 743 C CA . ARG A 1 122 ? -0.608 6.837 -15.658 1.00 24.83 323 ARG A CA 1
ATOM 744 C C . ARG A 1 122 ? 0.857 6.631 -15.299 1.00 26.55 323 ARG A C 1
ATOM 745 O O . ARG A 1 122 ? 1.430 5.725 -15.864 1.00 28.35 323 ARG A O 1
ATOM 753 N N . GLN A 1 123 ? 1.453 7.410 -14.391 1.00 27.17 324 GLN A N 1
ATOM 754 C CA . GLN A 1 123 ? 2.844 7.126 -13.937 1.00 30.33 324 GLN A CA 1
ATOM 755 C C . GLN A 1 123 ? 2.849 5.923 -12.976 1.00 33.14 324 GLN A C 1
ATOM 756 O O . GLN A 1 123 ? 3.961 5.551 -12.550 1.00 32.61 324 GLN A O 1
ATOM 762 N N . HIS A 1 124 ? 1.685 5.372 -12.587 1.00 31.59 325 HIS A N 1
ATOM 763 C CA . HIS A 1 124 ? 1.571 4.223 -11.639 1.00 33.67 325 HIS A CA 1
ATOM 764 C C . HIS A 1 124 ? 0.642 3.174 -12.231 1.00 37.05 325 HIS A C 1
ATOM 765 O O . HIS A 1 124 ? -0.496 3.074 -11.782 1.00 37.86 325 HIS A O 1
ATOM 772 N N . SER A 1 125 ? 1.159 2.430 -13.195 1.00 38.76 326 SER A N 1
ATOM 773 C CA . SER A 1 125 ? 0.393 1.544 -14.102 1.00 45.64 326 SER A CA 1
ATOM 774 C C . SER A 1 125 ? 0.526 0.083 -13.696 1.00 41.20 326 SER A C 1
ATOM 775 O O . SER A 1 125 ? -0.254 -0.685 -14.208 1.00 46.25 326 SER A O 1
ATOM 778 N N . ASP A 1 126 ? 1.477 -0.274 -12.829 1.00 43.86 327 ASP A N 1
ATOM 779 C CA . ASP A 1 126 ? 1.653 -1.663 -12.333 1.00 45.73 327 ASP A CA 1
ATOM 780 C C . ASP A 1 126 ? 0.329 -2.110 -11.714 1.00 49.95 327 ASP A C 1
ATOM 781 O O . ASP A 1 126 ? -0.110 -1.533 -10.721 1.00 47.24 327 ASP A O 1
ATOM 786 N N . PRO A 1 127 ? -0.384 -3.103 -12.297 1.00 54.39 328 PRO A N 1
ATOM 787 C CA . PRO A 1 127 ? -1.690 -3.504 -11.779 1.00 49.02 328 PRO A CA 1
ATOM 788 C C . PRO A 1 127 ? -1.610 -3.974 -10.321 1.00 42.66 328 PRO A C 1
ATOM 789 O O . PRO A 1 127 ? -2.586 -3.864 -9.647 1.00 39.22 328 PRO A O 1
ATOM 793 N N . ASN A 1 128 ? -0.423 -4.338 -9.845 1.00 41.62 329 ASN A N 1
ATOM 794 C CA . ASN A 1 128 ? -0.203 -4.843 -8.467 1.00 44.04 329 ASN A CA 1
ATOM 795 C C . ASN A 1 128 ? 0.025 -3.714 -7.455 1.00 41.61 329 ASN A C 1
ATOM 796 O O . ASN A 1 128 ? 0.066 -4.030 -6.271 1.00 43.42 329 ASN A O 1
ATOM 801 N N . GLU A 1 129 ? 0.207 -2.465 -7.886 1.00 37.99 330 GLU A N 1
ATOM 802 C CA . GLU A 1 129 ? 0.356 -1.311 -6.964 1.00 36.23 330 GLU A CA 1
ATOM 803 C C . GLU A 1 129 ? -0.963 -0.533 -6.904 1.00 32.72 330 GLU A C 1
ATOM 804 O O . GLU A 1 129 ? -0.972 0.452 -6.203 1.00 33.63 330 GLU A O 1
ATOM 810 N N . GLN A 1 130 ? -2.019 -0.919 -7.630 1.00 32.31 331 GLN A N 1
ATOM 811 C CA . GLN A 1 130 ? -3.253 -0.094 -7.715 1.00 31.84 331 GLN A CA 1
ATOM 812 C C . GLN A 1 130 ? -3.927 -0.010 -6.347 1.00 31.01 331 GLN A C 1
ATOM 813 O O . GLN A 1 130 ? -4.369 1.099 -5.961 1.00 28.98 331 GLN A O 1
ATOM 819 N N . VAL A 1 131 ? -3.989 -1.109 -5.603 1.00 31.13 332 VAL A N 1
ATOM 820 C CA . VAL A 1 131 ? -4.628 -1.084 -4.258 1.00 29.64 332 VAL A CA 1
ATOM 821 C C . VAL A 1 131 ? -3.839 -0.118 -3.359 1.00 27.32 332 VAL A C 1
ATOM 822 O O . VAL A 1 131 ? -4.476 0.630 -2.618 1.00 25.22 332 VAL A O 1
ATOM 826 N N . THR A 1 132 ? -2.512 -0.170 -3.355 1.00 25.74 333 THR A N 1
ATOM 827 C CA . THR A 1 132 ? -1.680 0.681 -2.478 1.00 26.12 333 THR A CA 1
ATOM 828 C C . THR A 1 132 ? -1.929 2.142 -2.870 1.00 26.21 333 THR A C 1
ATOM 829 O O . THR A 1 132 ? -2.134 2.969 -1.980 1.00 25.38 333 THR A O 1
ATOM 833 N N . ARG A 1 133 ? -1.882 2.457 -4.165 1.00 25.63 334 ARG A N 1
ATOM 834 C CA . ARG A 1 133 ? -2.099 3.848 -4.641 1.00 25.02 334 ARG A CA 1
ATOM 835 C C . ARG A 1 133 ? -3.481 4.345 -4.160 1.00 24.53 334 ARG A C 1
ATOM 836 O O . ARG A 1 133 ? -3.558 5.476 -3.605 1.00 19.79 334 ARG A O 1
ATOM 844 N N . LYS A 1 134 ? -4.557 3.562 -4.340 1.00 26.24 335 LYS A N 1
ATOM 845 C CA . LYS A 1 134 ? -5.917 3.962 -3.882 1.00 25.62 335 LYS A CA 1
ATOM 846 C C . LYS A 1 134 ? -5.891 4.293 -2.386 1.00 24.29 335 LYS A C 1
ATOM 847 O O . LYS A 1 134 ? -6.407 5.349 -1.993 1.00 23.33 335 LYS A O 1
ATOM 853 N N . ASN A 1 135 ? -5.303 3.420 -1.572 1.00 25.58 336 ASN A N 1
ATOM 854 C CA . ASN A 1 135 ? -5.179 3.626 -0.112 1.00 24.50 336 ASN A CA 1
ATOM 855 C C . ASN A 1 135 ? -4.402 4.922 0.186 1.00 22.56 336 ASN A C 1
ATOM 856 O O . ASN A 1 135 ? -4.792 5.626 1.110 1.00 20.98 336 ASN A O 1
ATOM 861 N N . MET A 1 136 ? -3.324 5.211 -0.540 1.00 20.09 337 MET A N 1
ATOM 862 C CA . MET A 1 136 ? -2.521 6.436 -0.301 1.00 22.33 337 MET A CA 1
ATOM 863 C C . MET A 1 136 ? -3.364 7.673 -0.634 1.00 20.23 337 MET A C 1
ATOM 864 O O . MET A 1 136 ? -3.321 8.598 0.131 1.00 21.23 337 MET A O 1
ATOM 869 N N . LEU A 1 137 ? -4.067 7.669 -1.772 1.00 20.57 338 LEU A N 1
ATOM 870 C CA . LEU A 1 137 ? -4.977 8.753 -2.214 1.00 18.38 338 LEU A CA 1
ATOM 871 C C . LEU A 1 137 ? -6.078 8.973 -1.175 1.00 20.73 338 LEU A C 1
ATOM 872 O O . LEU A 1 137 ? -6.319 10.164 -0.843 1.00 21.16 338 LEU A O 1
ATOM 877 N N . LEU A 1 138 ? -6.703 7.911 -0.653 1.00 20.31 339 LEU A N 1
ATOM 878 C CA . LEU A 1 138 ? -7.756 8.037 0.404 1.00 19.88 339 LEU A CA 1
ATOM 879 C C . LEU A 1 138 ? -7.166 8.576 1.700 1.00 19.98 339 LEU A C 1
ATOM 880 O O . LEU A 1 138 ? -7.837 9.388 2.349 1.00 19.42 339 LEU A O 1
ATOM 885 N N . ALA A 1 139 ? -5.969 8.116 2.114 1.00 19.87 340 ALA A N 1
ATOM 886 C CA . ALA A 1 139 ? -5.310 8.650 3.324 1.00 20.06 340 ALA A CA 1
ATOM 887 C C . ALA A 1 139 ? -5.080 10.146 3.128 1.00 19.26 340 ALA A C 1
ATOM 888 O O . ALA A 1 139 ? -5.309 10.943 4.082 1.00 19.37 340 ALA A O 1
ATOM 890 N N . THR A 1 140 ? -4.575 10.529 1.954 1.00 19.53 341 THR A N 1
ATOM 891 C CA . THR A 1 140 ? -4.211 11.930 1.664 1.00 20.75 341 THR A CA 1
ATOM 892 C C . THR A 1 140 ? -5.468 12.810 1.782 1.00 20.10 341 THR A C 1
ATOM 893 O O . THR A 1 140 ? -5.407 13.893 2.383 1.00 18.26 341 THR A O 1
ATOM 897 N N . LYS A 1 141 ? -6.586 12.377 1.204 1.00 21.63 342 LYS A N 1
ATOM 898 C CA . LYS A 1 141 ? -7.843 13.148 1.297 1.00 21.76 342 LYS A CA 1
ATOM 899 C C . LYS A 1 141 ? -8.230 13.340 2.763 1.00 19.49 342 LYS A C 1
ATOM 900 O O . LYS A 1 141 ? -8.652 14.444 3.087 1.00 19.29 342 LYS A O 1
ATOM 906 N N . GLN A 1 142 ? -8.198 12.295 3.573 1.00 20.92 343 GLN A N 1
ATOM 907 C CA . GLN A 1 142 ? -8.615 12.376 4.995 1.00 22.84 343 GLN A CA 1
ATOM 908 C C . GLN A 1 142 ? -7.681 13.325 5.764 1.00 19.70 343 GLN A C 1
ATOM 909 O O . GLN A 1 142 ? -8.184 14.232 6.484 1.00 17.95 343 GLN A O 1
ATOM 915 N N . ILE A 1 143 ? -6.360 13.200 5.578 1.00 17.58 344 ILE A N 1
ATOM 916 C CA . ILE A 1 143 ? -5.371 14.051 6.315 1.00 18.93 344 ILE A CA 1
ATOM 917 C C . ILE A 1 143 ? -5.558 15.510 5.861 1.00 18.70 344 ILE A C 1
ATOM 918 O O . ILE A 1 143 ? -5.570 16.413 6.722 1.00 20.89 344 ILE A O 1
ATOM 923 N N . CYS A 1 144 ? -5.748 15.770 4.567 1.00 19.79 345 CYS A N 1
ATOM 924 C CA . CYS A 1 144 ? -5.905 17.164 4.063 1.00 20.85 345 CYS A CA 1
ATOM 925 C C . CYS A 1 144 ? -7.233 17.748 4.572 1.00 20.62 345 CYS A C 1
ATOM 926 O O . CYS A 1 144 ? -7.220 18.929 4.959 1.00 19.40 345 CYS A O 1
ATOM 929 N N . LYS A 1 145 ? -8.304 16.954 4.662 1.00 20.67 346 LYS A N 1
ATOM 930 C CA . LYS A 1 145 ? -9.637 17.446 5.126 1.00 22.04 346 LYS A CA 1
ATOM 931 C C . LYS A 1 145 ? -9.533 17.864 6.603 1.00 21.66 346 LYS A C 1
ATOM 932 O O . LYS A 1 145 ? -10.029 18.933 6.987 1.00 20.87 346 LYS A O 1
ATOM 938 N N . GLU A 1 146 ? -8.845 17.071 7.402 1.00 22.91 347 GLU A N 1
ATOM 939 C CA . GLU A 1 146 ? -8.642 17.385 8.833 1.00 23.38 347 GLU A CA 1
ATOM 940 C C . GLU A 1 146 ? -7.880 18.715 8.953 1.00 21.70 347 GLU A C 1
ATOM 941 O O . GLU A 1 146 ? -8.197 19.520 9.848 1.00 19.98 347 GLU A O 1
ATOM 947 N N . PHE A 1 147 ? -6.886 18.934 8.095 1.00 19.00 348 PHE A N 1
ATOM 948 C CA . PHE A 1 147 ? -6.017 20.135 8.129 1.00 20.03 348 PHE A CA 1
ATOM 949 C C . PHE A 1 147 ? -6.850 21.374 7.739 1.00 20.46 348 PHE A C 1
ATOM 950 O O . PHE A 1 147 ? -6.778 22.398 8.464 1.00 17.97 348 PHE A O 1
ATOM 958 N N . THR A 1 148 ? -7.634 21.298 6.652 1.00 19.82 349 THR A N 1
ATOM 959 C CA . THR A 1 148 ? -8.452 22.459 6.189 1.00 20.56 349 THR A CA 1
ATOM 960 C C . THR A 1 148 ? -9.630 22.677 7.151 1.00 20.96 349 THR A C 1
ATOM 961 O O . THR A 1 148 ? -10.002 23.832 7.346 1.00 20.62 349 THR A O 1
ATOM 965 N N . ASP A 1 149 ? -10.145 21.623 7.793 1.00 21.32 350 ASP A N 1
ATOM 966 C CA . ASP A 1 149 ? -11.186 21.753 8.846 1.00 21.62 350 ASP A CA 1
ATOM 967 C C . ASP A 1 149 ? -10.625 22.590 10.000 1.00 21.43 350 ASP A C 1
ATOM 968 O O . ASP A 1 149 ? -11.354 23.456 10.514 1.00 22.83 350 ASP A O 1
ATOM 973 N N . LEU A 1 150 ? -9.379 22.344 10.427 1.00 20.09 351 LEU A N 1
ATOM 974 C CA . LEU A 1 150 ? -8.764 23.164 11.507 1.00 20.50 351 LEU A CA 1
ATOM 975 C C . LEU A 1 150 ? -8.687 24.625 11.048 1.00 22.27 351 LEU A C 1
ATOM 976 O O . LEU A 1 150 ? -9.169 25.509 11.775 1.00 20.52 351 LEU A O 1
ATOM 981 N N . LEU A 1 151 ? -8.180 24.888 9.841 1.00 22.64 352 LEU A N 1
ATOM 982 C CA . LEU A 1 151 ? -8.074 26.270 9.298 1.00 23.69 352 LEU A CA 1
ATOM 983 C C . LEU A 1 151 ? -9.463 26.911 9.186 1.00 23.28 352 LEU A C 1
ATOM 984 O O . LEU A 1 151 ? -9.553 28.085 9.493 1.00 21.20 352 LEU A O 1
ATOM 989 N N . ALA A 1 152 ? -10.525 26.173 8.859 1.00 23.00 353 ALA A N 1
ATOM 990 C CA . ALA A 1 152 ? -11.904 26.717 8.863 1.00 23.84 353 ALA A CA 1
ATOM 991 C C . ALA A 1 152 ? -12.322 27.131 10.290 1.00 26.75 353 ALA A C 1
ATOM 992 O O . ALA A 1 152 ? -13.246 27.923 10.400 1.00 22.85 353 ALA A O 1
ATOM 994 N N . GLN A 1 153 ? -11.666 26.621 11.345 1.00 24.92 354 GLN A N 1
ATOM 995 C CA . GLN A 1 153 ? -12.056 26.842 12.769 1.00 26.27 354 GLN A CA 1
ATOM 996 C C . GLN A 1 153 ? -11.324 28.080 13.303 1.00 27.62 354 GLN A C 1
ATOM 997 O O . GLN A 1 153 ? -11.653 28.573 14.410 1.00 25.38 354 GLN A O 1
ATOM 1003 N N . ASP A 1 154 ? -10.421 28.639 12.491 1.00 28.18 355 ASP A N 1
ATOM 1004 C CA . ASP A 1 154 ? -9.752 29.926 12.808 1.00 26.34 355 ASP A CA 1
ATOM 1005 C C . ASP A 1 154 ? -10.837 30.982 13.110 1.00 26.51 355 ASP A C 1
ATOM 1006 O O . ASP A 1 154 ? -11.757 31.181 12.262 1.00 22.94 355 ASP A O 1
ATOM 1011 N N . ARG A 1 155 ? -10.723 31.701 14.216 1.00 25.19 356 ARG A N 1
ATOM 1012 C CA . ARG A 1 155 ? -11.638 32.838 14.546 1.00 27.06 356 ARG A CA 1
ATOM 1013 C C . ARG A 1 155 ? -10.824 34.107 14.807 1.00 30.24 356 ARG A C 1
ATOM 1014 O O . ARG A 1 155 ? -11.212 34.886 15.671 1.00 32.89 356 ARG A O 1
ATOM 1022 N N . SER A 1 156 ? -9.752 34.328 14.045 1.00 30.93 357 SER A N 1
ATOM 1023 C CA . SER A 1 156 ? -8.890 35.543 14.059 1.00 29.38 357 SER A CA 1
ATOM 1024 C C . SER A 1 156 ? -9.725 36.784 13.765 1.00 28.93 357 SER A C 1
ATOM 1025 O O . SER A 1 156 ? -10.460 36.799 12.795 1.00 26.98 357 SER A O 1
ATOM 1028 N N . PRO A 1 157 ? -9.617 37.883 14.541 1.00 30.26 358 PRO A N 1
ATOM 1029 C CA . PRO A 1 157 ? -10.287 39.128 14.176 1.00 29.74 358 PRO A CA 1
ATOM 1030 C C . PRO A 1 157 ? -9.854 39.626 12.791 1.00 31.69 358 PRO A C 1
ATOM 1031 O O . PRO A 1 157 ? -8.666 39.665 12.485 1.00 28.16 358 PRO A O 1
ATOM 1035 N N . LEU A 1 158 ? -10.826 40.011 11.977 1.00 28.43 359 LEU A N 1
ATOM 1036 C CA . LEU A 1 158 ? -10.550 40.495 10.610 1.00 28.87 359 LEU A CA 1
ATOM 1037 C C . LEU A 1 158 ? -11.672 41.432 10.177 1.00 29.07 359 LEU A C 1
ATOM 1038 O O . LEU A 1 158 ? -12.835 41.128 10.508 1.00 30.89 359 LEU A O 1
ATOM 1043 N N . GLY A 1 159 ? -11.353 42.469 9.405 1.00 31.43 360 GLY A N 1
ATOM 1044 C CA . GLY A 1 159 ? -12.301 43.553 9.073 1.00 33.85 360 GLY A CA 1
ATOM 1045 C C . GLY A 1 159 ? -12.939 44.118 10.347 1.00 35.03 360 GLY A C 1
ATOM 1046 O O . GLY A 1 159 ? -12.189 44.435 11.307 1.00 31.95 360 GLY A O 1
ATOM 1047 N N . ASN A 1 160 ? -14.274 44.219 10.379 1.00 34.24 361 ASN A N 1
ATOM 1048 C CA . ASN A 1 160 ? -15.043 44.682 11.571 1.00 39.99 361 ASN A CA 1
ATOM 1049 C C . ASN A 1 160 ? -15.508 43.474 12.403 1.00 39.62 361 ASN A C 1
ATOM 1050 O O . ASN A 1 160 ? -16.435 43.629 13.223 1.00 39.33 361 ASN A O 1
ATOM 1055 N N . SER A 1 161 ? -14.913 42.302 12.207 1.00 36.64 362 SER A N 1
ATOM 1056 C CA . SER A 1 161 ? -15.373 41.043 12.840 1.00 37.62 362 SER A CA 1
ATOM 1057 C C . SER A 1 161 ? -14.443 40.686 13.995 1.00 35.31 362 SER A C 1
ATOM 1058 O O . SER A 1 161 ? -13.215 40.760 13.834 1.00 34.27 362 SER A O 1
ATOM 1061 N N . ARG A 1 162 ? -15.005 40.359 15.147 1.00 32.29 363 ARG A N 1
ATOM 1062 C CA . ARG A 1 162 ? -14.239 39.756 16.254 1.00 39.23 363 ARG A CA 1
ATOM 1063 C C . ARG A 1 162 ? -15.008 38.532 16.738 1.00 39.82 363 ARG A C 1
ATOM 1064 O O . ARG A 1 162 ? -15.568 38.554 17.819 1.00 38.80 363 ARG A O 1
ATOM 1072 N N . PRO A 1 163 ? -15.060 37.410 15.986 1.00 40.22 364 PRO A N 1
ATOM 1073 C CA . PRO A 1 163 ? -15.853 36.271 16.433 1.00 39.45 364 PRO A CA 1
ATOM 1074 C C . PRO A 1 163 ? -15.247 35.701 17.723 1.00 41.93 364 PRO A C 1
ATOM 1075 O O . PRO A 1 163 ? -14.098 35.966 18.028 1.00 43.66 364 PRO A O 1
ATOM 1079 N N . ASN A 1 164 ? -16.062 35.012 18.520 1.00 46.19 365 ASN A N 1
ATOM 1080 C CA . ASN A 1 164 ? -15.562 34.335 19.742 1.00 45.36 365 ASN A CA 1
ATOM 1081 C C . ASN A 1 164 ? -14.886 33.052 19.274 1.00 38.04 365 ASN A C 1
ATOM 1082 O O . ASN A 1 164 ? -15.355 32.384 18.351 1.00 34.11 365 ASN A O 1
ATOM 1087 N N . PRO A 1 165 ? -13.701 32.745 19.825 1.00 35.46 366 PRO A N 1
ATOM 1088 C CA . PRO A 1 165 ? -12.961 31.545 19.429 1.00 34.45 366 PRO A CA 1
ATOM 1089 C C . PRO A 1 165 ? -13.668 30.214 19.750 1.00 36.28 366 PRO A C 1
ATOM 1090 O O . PRO A 1 165 ? -14.441 30.132 20.689 1.00 33.20 366 PRO A O 1
ATOM 1094 N N . ILE A 1 166 ? -13.435 29.194 18.930 1.00 30.28 367 ILE A N 1
ATOM 1095 C CA . ILE A 1 166 ? -13.895 27.822 19.260 1.00 31.48 367 ILE A CA 1
ATOM 1096 C C . ILE A 1 166 ? -12.667 26.930 19.510 1.00 31.66 367 ILE A C 1
ATOM 1097 O O . ILE A 1 166 ? -12.816 25.962 20.236 1.00 30.55 367 ILE A O 1
ATOM 1102 N N . LEU A 1 167 ? -11.492 27.285 18.986 1.00 29.19 368 LEU A N 1
ATOM 1103 C CA . LEU A 1 167 ? -10.242 26.531 19.224 1.00 30.94 368 LEU A CA 1
ATOM 1104 C C . LEU A 1 167 ? -9.661 26.948 20.569 1.00 30.91 368 LEU A C 1
ATOM 1105 O O . LEU A 1 167 ? -9.947 28.056 20.993 1.00 30.56 368 LEU A O 1
ATOM 1110 N N . GLU A 1 168 ? -8.865 26.070 21.166 1.00 31.54 369 GLU A N 1
ATOM 1111 C CA . GLU A 1 168 ? -7.981 26.375 22.310 1.00 34.90 369 GLU A CA 1
ATOM 1112 C C . GLU A 1 168 ? -7.217 27.645 22.011 1.00 33.94 369 GLU A C 1
ATOM 1113 O O . GLU A 1 168 ? -6.794 27.880 20.879 1.00 29.55 369 GLU A O 1
ATOM 1119 N N . PRO A 1 169 ? -7.009 28.478 23.043 1.00 32.22 370 PRO A N 1
ATOM 1120 C CA . PRO A 1 169 ? -6.267 29.719 22.880 1.00 29.82 370 PRO A CA 1
ATOM 1121 C C . PRO A 1 169 ? -4.860 29.534 22.283 1.00 30.99 370 PRO A C 1
ATOM 1122 O O . PRO A 1 169 ? -4.447 30.418 21.573 1.00 29.07 370 PRO A O 1
ATOM 1126 N N . GLY A 1 170 ? -4.146 28.440 22.585 1.00 27.83 371 GLY A N 1
ATOM 1127 C CA . GLY A 1 170 ? -2.758 28.258 22.121 1.00 28.46 371 GLY A CA 1
ATOM 1128 C C . GLY A 1 170 ? -2.712 28.183 20.598 1.00 28.63 371 GLY A C 1
ATOM 1129 O O . GLY A 1 170 ? -2.092 29.069 19.970 1.00 26.76 371 GLY A O 1
ATOM 1130 N N . ILE A 1 171 ? -3.409 27.202 20.012 1.00 27.24 372 ILE A N 1
ATOM 1131 C CA . ILE A 1 171 ? -3.458 27.049 18.532 1.00 27.32 372 ILE A CA 1
ATOM 1132 C C . ILE A 1 171 ? -4.074 28.323 17.929 1.00 26.57 372 ILE A C 1
ATOM 1133 O O . ILE A 1 171 ? -3.528 28.853 16.948 1.00 25.55 372 ILE A O 1
ATOM 1138 N N . GLN A 1 172 ? -5.168 28.842 18.490 1.00 23.06 373 GLN A N 1
ATOM 1139 C CA . GLN A 1 172 ? -5.788 30.072 17.931 1.00 23.65 373 GLN A CA 1
ATOM 1140 C C . GLN A 1 172 ? -4.719 31.171 17.874 1.00 25.05 373 GLN A C 1
ATOM 1141 O O . GLN A 1 172 ? -4.655 31.903 16.855 1.00 26.24 373 GLN A O 1
ATOM 1147 N N . SER A 1 173 ? -3.882 31.312 18.912 1.00 24.33 374 SER A N 1
ATOM 1148 C CA . SER A 1 173 ? -2.839 32.364 18.958 1.00 25.90 374 SER A CA 1
ATOM 1149 C C . SER A 1 173 ? -1.889 32.235 17.742 1.00 26.34 374 SER A C 1
ATOM 1150 O O . SER A 1 173 ? -1.516 33.254 17.116 1.00 23.54 374 SER A O 1
ATOM 1153 N N . CYS A 1 174 ? -1.470 31.018 17.432 1.00 25.92 375 CYS A N 1
ATOM 1154 C CA . CYS A 1 174 ? -0.544 30.724 16.303 1.00 25.50 375 CYS A CA 1
ATOM 1155 C C . CYS A 1 174 ? -1.279 31.003 14.975 1.00 24.64 375 CYS A C 1
ATOM 1156 O O . CYS A 1 174 ? -0.685 31.624 14.075 1.00 25.24 375 CYS A O 1
ATOM 1159 N N . LEU A 1 175 ? -2.534 30.580 14.831 1.00 26.19 376 LEU A N 1
ATOM 1160 C CA . LEU A 1 175 ? -3.293 30.905 13.594 1.00 26.10 376 LEU A CA 1
ATOM 1161 C C . LEU A 1 175 ? -3.465 32.428 13.471 1.00 27.30 376 LEU A C 1
ATOM 1162 O O . LEU A 1 175 ? -3.342 32.952 12.340 1.00 26.03 376 LEU A O 1
ATOM 1167 N N . THR A 1 176 ? -3.690 33.152 14.575 1.00 27.06 377 THR A N 1
ATOM 1168 C CA . THR A 1 176 ? -3.821 34.639 14.549 1.00 26.85 377 THR A CA 1
ATOM 1169 C C . THR A 1 176 ? -2.512 35.266 14.068 1.00 24.64 377 THR A C 1
ATOM 1170 O O . THR A 1 176 ? -2.555 36.237 13.277 1.00 22.23 377 THR A O 1
ATOM 1174 N N . HIS A 1 177 ? -1.374 34.722 14.474 1.00 24.75 378 HIS A N 1
ATOM 1175 C CA . HIS A 1 177 ? -0.057 35.228 14.013 1.00 25.38 378 HIS A CA 1
ATOM 1176 C C . HIS A 1 177 ? 0.004 35.177 12.472 1.00 21.83 378 HIS A C 1
ATOM 1177 O O . HIS A 1 177 ? 0.446 36.171 11.840 1.00 20.40 378 HIS A O 1
ATOM 1184 N N . PHE A 1 178 ? -0.412 34.061 11.881 1.00 20.05 379 PHE A N 1
ATOM 1185 C CA . PHE A 1 178 ? -0.405 33.881 10.409 1.00 22.05 379 PHE A CA 1
ATOM 1186 C C . PHE A 1 178 ? -1.393 34.860 9.754 1.00 22.66 379 PHE A C 1
ATOM 1187 O O . PHE A 1 178 ? -1.081 35.454 8.708 1.00 20.90 379 PHE A O 1
ATOM 1195 N N . ASN A 1 179 ? -2.542 35.086 10.387 1.00 23.85 380 ASN A N 1
ATOM 1196 C CA . ASN A 1 179 ? -3.523 36.110 9.934 1.00 24.61 380 ASN A CA 1
ATOM 1197 C C . ASN A 1 179 ? -2.839 37.477 9.883 1.00 24.44 380 ASN A C 1
ATOM 1198 O O . ASN A 1 179 ? -2.970 38.172 8.865 1.00 27.49 380 ASN A O 1
ATOM 1203 N N . LEU A 1 180 ? -2.144 37.881 10.945 1.00 26.24 381 LEU A N 1
ATOM 1204 C CA . LEU A 1 180 ? -1.640 39.280 11.075 1.00 26.03 381 LEU A CA 1
ATOM 1205 C C . LEU A 1 180 ? -0.498 39.556 10.075 1.00 24.30 381 LEU A C 1
ATOM 1206 O O . LEU A 1 180 ? -0.469 40.636 9.504 1.00 24.22 381 LEU A O 1
ATOM 1211 N N . ILE A 1 181 ? 0.423 38.631 9.873 1.00 23.01 382 ILE A N 1
ATOM 1212 C CA . ILE A 1 181 ? 1.512 38.848 8.882 1.00 24.71 382 ILE A CA 1
ATOM 1213 C C . ILE A 1 181 ? 0.955 38.819 7.451 1.00 23.22 382 ILE A C 1
ATOM 1214 O O . ILE A 1 181 ? 1.574 39.488 6.605 1.00 24.08 382 ILE A O 1
ATOM 1219 N N . SER A 1 182 ? -0.116 38.062 7.177 1.00 19.52 383 SER A N 1
ATOM 1220 C CA . SER A 1 182 ? -0.705 37.917 5.814 1.00 21.62 383 SER A CA 1
ATOM 1221 C C . SER A 1 182 ? -1.879 38.862 5.570 1.00 21.04 383 SER A C 1
ATOM 1222 O O . SER A 1 182 ? -2.447 38.808 4.457 1.00 20.61 383 SER A O 1
ATOM 1225 N N . HIS A 1 183 ? -2.265 39.665 6.560 1.00 22.12 384 HIS A N 1
ATOM 1226 C CA . HIS A 1 183 ? -3.429 40.596 6.499 1.00 22.45 384 HIS A CA 1
ATOM 1227 C C . HIS A 1 183 ? -4.711 39.824 6.163 1.00 24.36 384 HIS A C 1
ATOM 1228 O O . HIS A 1 183 ? -5.598 40.387 5.519 1.00 24.97 384 HIS A O 1
ATOM 1235 N N . GLY A 1 184 ? -4.835 38.590 6.649 1.00 24.28 385 GLY A N 1
ATOM 1236 C CA . GLY A 1 184 ? -6.036 37.760 6.449 1.00 22.47 385 GLY A CA 1
ATOM 1237 C C . GLY A 1 184 ? -5.939 36.852 5.228 1.00 23.29 385 GLY A C 1
ATOM 1238 O O . GLY A 1 184 ? -6.804 35.992 5.079 1.00 23.34 385 GLY A O 1
ATOM 1239 N N . PHE A 1 185 ? -4.955 37.043 4.349 1.00 20.48 386 PHE A N 1
ATOM 1240 C CA . PHE A 1 185 ? -4.856 36.268 3.100 1.00 21.57 386 PHE A CA 1
ATOM 1241 C C . PHE A 1 185 ? -4.442 34.816 3.398 1.00 23.16 386 PHE A C 1
ATOM 1242 O O . PHE A 1 185 ? -4.885 33.896 2.632 1.00 23.98 386 PHE A O 1
ATOM 1250 N N . GLY A 1 186 ? -3.595 34.601 4.418 1.00 22.33 387 GLY A N 1
ATOM 1251 C CA . GLY A 1 186 ? -2.793 33.362 4.565 1.00 24.38 387 GLY A CA 1
ATOM 1252 C C . GLY A 1 186 ? -3.612 32.077 4.617 1.00 22.43 387 GLY A C 1
ATOM 1253 O O . GLY A 1 186 ? -3.488 31.236 3.706 1.00 21.92 387 GLY A O 1
ATOM 1254 N N . SER A 1 187 ? -4.381 31.854 5.678 1.00 21.81 388 SER A N 1
ATOM 1255 C CA . SER A 1 187 ? -5.075 30.561 5.893 1.00 24.58 388 SER A CA 1
ATOM 1256 C C . SER A 1 187 ? -6.113 30.288 4.799 1.00 24.24 388 SER A C 1
ATOM 1257 O O . SER A 1 187 ? -6.171 29.188 4.263 1.00 21.30 388 SER A O 1
ATOM 1260 N N . PRO A 1 188 ? -6.915 31.280 4.373 1.00 25.50 389 PRO A N 1
ATOM 1261 C CA . PRO A 1 188 ? -7.860 31.069 3.278 1.00 25.36 389 PRO A CA 1
ATOM 1262 C C . PRO A 1 188 ? -7.142 30.652 1.986 1.00 24.16 389 PRO A C 1
ATOM 1263 O O . PRO A 1 188 ? -7.673 29.802 1.280 1.00 23.30 389 PRO A O 1
ATOM 1267 N N . ALA A 1 189 ? -5.974 31.248 1.709 1.00 21.01 390 ALA A N 1
ATOM 1268 C CA . ALA A 1 189 ? -5.188 30.955 0.490 1.00 22.37 390 ALA A CA 1
ATOM 1269 C C . ALA A 1 189 ? -4.626 29.527 0.579 1.00 21.55 390 ALA A C 1
ATOM 1270 O O . ALA A 1 189 ? -4.670 28.824 -0.445 1.00 18.94 390 ALA A O 1
ATOM 1272 N N . VAL A 1 190 ? -4.160 29.101 1.762 1.00 19.18 391 VAL A N 1
ATOM 1273 C CA . VAL A 1 190 ? -3.770 27.681 1.992 1.00 18.74 391 VAL A CA 1
ATOM 1274 C C . VAL A 1 190 ? -4.957 26.759 1.693 1.00 18.50 391 VAL A C 1
ATOM 1275 O O . VAL A 1 190 ? -4.755 25.787 0.961 1.00 16.64 391 VAL A O 1
ATOM 1279 N N . CYS A 1 191 ? -6.150 27.023 2.228 1.00 19.65 392 CYS A N 1
ATOM 1280 C CA . CYS A 1 191 ? -7.362 26.186 1.937 1.00 21.15 392 CYS A CA 1
ATOM 1281 C C . CYS A 1 191 ? -7.664 26.164 0.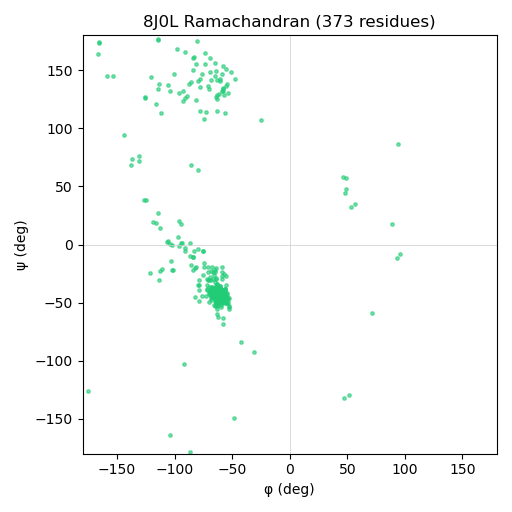427 1.00 19.47 392 CYS A C 1
ATOM 1282 O O . CYS A 1 191 ? -7.975 25.097 -0.090 1.00 20.79 392 CYS A O 1
ATOM 1285 N N . ALA A 1 192 ? -7.591 27.300 -0.256 1.00 21.94 393 ALA A N 1
ATOM 1286 C CA . ALA A 1 192 ? -7.826 27.407 -1.715 1.00 23.14 393 ALA A CA 1
ATOM 1287 C C . ALA A 1 192 ? -6.916 26.409 -2.445 1.00 24.75 393 ALA A C 1
ATOM 1288 O O . ALA A 1 192 ? -7.379 25.567 -3.290 1.00 22.27 393 ALA A O 1
ATOM 1290 N N . ALA A 1 193 ? -5.629 26.427 -2.123 1.00 22.98 394 ALA A N 1
ATOM 1291 C CA . ALA A 1 193 ? -4.657 25.547 -2.789 1.00 22.48 394 ALA A CA 1
ATOM 1292 C C . ALA A 1 193 ? -4.960 24.077 -2.476 1.00 24.66 394 ALA A C 1
ATOM 1293 O O . ALA A 1 193 ? -4.894 23.178 -3.374 1.00 23.64 394 ALA A O 1
ATOM 1295 N N . VAL A 1 194 ? -5.234 23.782 -1.215 1.00 23.26 395 VAL A N 1
ATOM 1296 C CA . VAL A 1 194 ? -5.545 22.392 -0.808 1.00 22.64 395 VAL A CA 1
ATOM 1297 C C . VAL A 1 194 ? -6.856 21.940 -1.482 1.00 22.94 395 VAL A C 1
ATOM 1298 O O . VAL A 1 194 ? -6.952 20.757 -1.775 1.00 23.05 395 VAL A O 1
ATOM 1302 N N . THR A 1 195 ? -7.755 22.833 -1.893 1.00 22.74 396 THR A N 1
ATOM 1303 C CA . THR A 1 195 ? -8.948 22.423 -2.688 1.00 24.99 396 THR A CA 1
ATOM 1304 C C . THR A 1 195 ? -8.521 21.929 -4.093 1.00 23.93 396 THR A C 1
ATOM 1305 O O . THR A 1 195 ? -9.119 20.939 -4.570 1.00 22.88 396 THR A O 1
ATOM 1309 N N . ALA A 1 196 ? -7.541 22.567 -4.758 1.00 21.58 397 ALA A N 1
ATOM 1310 C CA . ALA A 1 196 ? -6.975 22.082 -6.032 1.00 18.29 397 ALA A CA 1
ATOM 1311 C C . ALA A 1 196 ? -6.409 20.679 -5.814 1.00 18.76 397 ALA A C 1
ATOM 1312 O O . ALA A 1 196 ? -6.765 19.770 -6.584 1.00 18.00 397 ALA A O 1
ATOM 1314 N N . LEU A 1 197 ? -5.598 20.484 -4.768 1.00 17.73 398 LEU A N 1
ATOM 1315 C CA . LEU A 1 197 ? -5.066 19.148 -4.401 1.00 18.26 398 LEU A CA 1
ATOM 1316 C C . LEU A 1 197 ? -6.219 18.151 -4.186 1.00 18.83 398 LEU A C 1
ATOM 1317 O O . LEU A 1 197 ? -6.195 17.047 -4.770 1.00 20.40 398 LEU A O 1
ATOM 1322 N N . GLN A 1 198 ? -7.235 18.525 -3.418 1.00 19.28 399 GLN A N 1
ATOM 1323 C CA . GLN A 1 198 ? -8.357 17.600 -3.080 1.00 19.00 399 GLN A CA 1
ATOM 1324 C C . GLN A 1 198 ? -9.088 17.210 -4.367 1.00 18.60 399 GLN A C 1
ATOM 1325 O O . GLN A 1 198 ? -9.507 16.046 -4.493 1.00 18.70 399 GLN A O 1
ATOM 1331 N N . ASN A 1 199 ? -9.215 18.143 -5.314 1.00 19.35 400 ASN A N 1
ATOM 1332 C CA . ASN A 1 199 ? -9.931 17.885 -6.588 1.00 19.36 400 ASN A CA 1
ATOM 1333 C C . ASN A 1 199 ? -9.105 16.891 -7.411 1.00 19.97 400 ASN A C 1
ATOM 1334 O O . ASN A 1 199 ? -9.710 16.021 -8.037 1.00 18.59 400 ASN A O 1
ATOM 1339 N N . TYR A 1 200 ? -7.770 17.023 -7.400 1.00 18.92 401 TYR A N 1
ATOM 1340 C CA . TYR A 1 200 ? -6.848 16.048 -8.027 1.00 19.18 401 TYR A CA 1
ATOM 1341 C C . TYR A 1 200 ? -7.117 14.644 -7.426 1.00 18.83 401 TYR A C 1
ATOM 1342 O O . TYR A 1 200 ? -7.306 13.664 -8.151 1.00 17.08 401 TYR A O 1
ATOM 1351 N N . LEU A 1 201 ? -7.149 14.534 -6.103 1.00 18.80 402 LEU A N 1
ATOM 1352 C CA . LEU A 1 201 ? -7.290 13.240 -5.404 1.00 18.62 402 LEU A CA 1
ATOM 1353 C C . LEU A 1 201 ? -8.641 12.605 -5.795 1.00 18.49 402 LEU A C 1
ATOM 1354 O O . LEU A 1 201 ? -8.665 11.410 -6.170 1.00 20.92 402 LEU A O 1
ATOM 1359 N N . THR A 1 202 ? -9.728 13.379 -5.750 1.00 19.43 403 THR A N 1
ATOM 1360 C CA . THR A 1 202 ? -11.067 12.919 -6.189 1.00 18.42 403 THR A CA 1
ATOM 1361 C C . THR A 1 202 ? -10.995 12.401 -7.640 1.00 19.19 403 THR A C 1
ATOM 1362 O O . THR A 1 202 ? -11.556 11.300 -7.922 1.00 18.90 403 THR A O 1
ATOM 1366 N N . GLU A 1 203 ? -10.419 13.187 -8.556 1.00 20.16 404 GLU A N 1
ATOM 1367 C CA . GLU A 1 203 ? -10.348 12.825 -9.994 1.00 20.91 404 GLU A CA 1
ATOM 1368 C C . GLU A 1 203 ? -9.472 11.566 -10.129 1.00 21.23 404 GLU A C 1
ATOM 1369 O O . GLU A 1 203 ? -9.826 10.704 -10.947 1.00 23.00 404 GLU A O 1
ATOM 1375 N N . ALA A 1 204 ? -8.380 11.453 -9.359 1.00 20.20 405 ALA A N 1
ATOM 1376 C CA . ALA A 1 204 ? -7.457 10.296 -9.398 1.00 20.79 405 ALA A CA 1
ATOM 1377 C C . ALA A 1 204 ? -8.221 9.010 -9.034 1.00 20.47 405 ALA A C 1
ATOM 1378 O O . ALA A 1 204 ? -8.108 8.018 -9.764 1.00 21.42 405 ALA A O 1
ATOM 1380 N N . LEU A 1 205 ? -8.968 9.052 -7.932 1.00 20.54 406 LEU A N 1
ATOM 1381 C CA . LEU A 1 205 ? -9.763 7.913 -7.397 1.00 21.68 406 LEU A CA 1
ATOM 1382 C C . LEU A 1 205 ? -10.828 7.525 -8.419 1.00 23.68 406 LEU A C 1
ATOM 1383 O O . LEU A 1 205 ? -10.924 6.304 -8.786 1.00 21.85 406 LEU A O 1
ATOM 1388 N N . LYS A 1 206 ? -11.505 8.529 -8.968 1.00 23.99 407 LYS A N 1
ATOM 1389 C CA . LYS A 1 206 ? -12.556 8.314 -9.992 1.00 25.64 407 LYS A CA 1
ATOM 1390 C C . LYS A 1 206 ? -11.957 7.592 -11.202 1.00 25.04 407 LYS A C 1
ATOM 1391 O O . LYS A 1 206 ? -12.585 6.610 -11.691 1.00 25.22 407 LYS A O 1
ATOM 1397 N N . ALA A 1 207 ? -10.829 8.083 -11.706 1.00 24.25 408 ALA A N 1
ATOM 1398 C CA . ALA A 1 207 ? -10.176 7.523 -12.916 1.00 26.80 408 ALA A CA 1
ATOM 1399 C C . ALA A 1 207 ? -9.666 6.112 -12.630 1.00 25.32 408 ALA A C 1
ATOM 1400 O O . ALA A 1 207 ? -9.855 5.262 -13.503 1.00 29.38 408 ALA A O 1
ATOM 1402 N N . MET A 1 208 ? -9.051 5.870 -11.475 1.00 26.33 409 MET A N 1
ATOM 1403 C CA . MET A 1 208 ? -8.546 4.524 -11.104 1.00 27.92 409 MET A CA 1
ATOM 1404 C C . MET A 1 208 ? -9.706 3.520 -11.116 1.00 28.68 409 MET A C 1
ATOM 1405 O O . MET A 1 208 ? -9.525 2.405 -11.611 1.00 26.04 409 MET A O 1
ATOM 1410 N N . ASP A 1 209 ? -10.858 3.900 -10.568 1.00 29.45 410 ASP A N 1
ATOM 1411 C CA . ASP A 1 209 ? -12.035 2.997 -10.459 1.00 31.24 410 ASP A CA 1
ATOM 1412 C C . ASP A 1 209 ? -12.522 2.623 -11.868 1.00 31.72 410 ASP A C 1
ATOM 1413 O O . ASP A 1 209 ? -13.108 1.581 -11.988 1.00 33.49 410 ASP A O 1
ATOM 1418 N N . LYS A 1 210 ? -12.344 3.477 -12.874 1.00 32.23 411 LYS A N 1
ATOM 1419 C CA . LYS A 1 210 ? -12.679 3.139 -14.270 1.00 36.85 411 LYS A CA 1
ATOM 1420 C C . LYS A 1 210 ? -11.512 2.326 -14.834 1.00 37.34 411 LYS A C 1
ATOM 1421 O O . LYS A 1 210 ? -11.900 1.882 -15.892 1.00 43.89 411 LYS A O 1
ATOM 1427 N N . ASN B 1 5 ? 10.080 40.125 -32.299 1.00 42.56 206 ASN B N 1
ATOM 1428 C CA . ASN B 1 5 ? 10.961 39.608 -31.203 1.00 42.75 206 ASN B CA 1
ATOM 1429 C C . ASN B 1 5 ? 10.166 39.489 -29.907 1.00 39.98 206 ASN B C 1
ATOM 1430 O O . ASN B 1 5 ? 9.931 40.483 -29.226 1.00 37.21 206 ASN B O 1
ATOM 1435 N N . PRO B 1 6 ? 9.817 38.266 -29.463 1.00 40.05 207 PRO B N 1
ATOM 1436 C CA . PRO B 1 6 ? 8.930 38.106 -28.305 1.00 39.17 207 PRO B CA 1
ATOM 1437 C C . PRO B 1 6 ? 9.481 38.749 -27.028 1.00 33.62 207 PRO B C 1
ATOM 1438 O O . PRO B 1 6 ? 8.701 39.094 -26.187 1.00 28.65 207 PRO B O 1
ATOM 1442 N N . ASN B 1 7 ? 10.807 38.867 -26.912 1.00 30.51 208 ASN B N 1
ATOM 1443 C CA . ASN B 1 7 ? 11.504 39.316 -25.675 1.00 33.42 208 ASN B CA 1
ATOM 1444 C C . ASN B 1 7 ? 11.764 40.820 -25.693 1.00 31.89 208 ASN B C 1
ATOM 1445 O O . ASN B 1 7 ? 12.256 41.337 -24.685 1.00 33.49 208 ASN B O 1
ATOM 1450 N N . GLU B 1 8 ? 11.329 41.519 -26.738 1.00 30.17 209 GLU B N 1
ATOM 1451 C CA . GLU B 1 8 ? 11.314 42.996 -26.746 1.00 29.49 209 GLU B CA 1
ATOM 1452 C C . GLU B 1 8 ? 10.454 43.453 -25.559 1.00 28.85 209 GLU B C 1
ATOM 1453 O O . GLU B 1 8 ? 9.334 42.886 -25.329 1.00 27.67 209 GLU B O 1
ATOM 1459 N N . VAL B 1 9 ? 10.953 44.442 -24.825 1.00 25.80 210 VAL B N 1
ATOM 1460 C CA . VAL B 1 9 ? 10.209 45.136 -23.742 1.00 28.63 210 VAL B CA 1
ATOM 1461 C C . VAL B 1 9 ? 9.161 46.021 -24.388 1.00 29.99 210 VAL B C 1
ATOM 1462 O O . VAL B 1 9 ? 9.550 46.954 -25.068 1.00 33.67 210 VAL B O 1
ATOM 1466 N N . PHE B 1 10 ? 7.889 45.704 -24.175 1.00 29.86 211 PHE B N 1
ATOM 1467 C CA . PHE B 1 10 ? 6.746 46.535 -24.575 1.00 28.50 211 PHE B CA 1
ATOM 1468 C C . PHE B 1 10 ? 6.688 47.796 -23.706 1.00 32.19 211 PHE B C 1
ATOM 1469 O O . PHE B 1 10 ? 6.523 48.896 -24.264 1.00 33.09 211 PHE B O 1
ATOM 1477 N N . CYS B 1 11 ? 6.769 47.667 -22.378 1.00 31.13 212 CYS B N 1
ATOM 1478 C CA . CYS B 1 11 ? 6.798 48.827 -21.446 1.00 31.41 212 CYS B CA 1
ATOM 1479 C C . CYS B 1 11 ? 7.240 48.334 -20.074 1.00 32.28 212 CYS B C 1
ATOM 1480 O O . CYS B 1 11 ? 7.377 47.103 -19.891 1.00 31.38 212 CYS B O 1
ATOM 1483 N N . SER B 1 12 ? 7.456 49.262 -19.154 1.00 31.74 213 SER B N 1
ATOM 1484 C CA . SER B 1 12 ? 7.750 48.977 -17.730 1.00 32.85 213 SER B CA 1
ATOM 1485 C C . SER B 1 12 ? 6.588 49.476 -16.869 1.00 32.73 213 SER B C 1
ATOM 1486 O O . SER B 1 12 ? 6.074 50.549 -17.171 1.00 36.33 213 SER B O 1
ATOM 1489 N N . VAL B 1 13 ? 6.180 48.688 -15.865 1.00 31.03 214 VAL B N 1
ATOM 1490 C CA . VAL B 1 13 ? 4.940 48.913 -15.074 1.00 29.43 214 VAL B CA 1
ATOM 1491 C C . VAL B 1 13 ? 5.338 48.948 -13.605 1.00 29.25 214 VAL B C 1
ATOM 1492 O O . VAL B 1 13 ? 6.032 48.053 -13.111 1.00 29.57 214 VAL B O 1
ATOM 1496 N N . PRO B 1 14 ? 4.971 50.019 -12.879 1.00 29.70 215 PRO B N 1
ATOM 1497 C CA . PRO B 1 14 ? 5.218 50.059 -11.442 1.00 31.04 215 PRO B CA 1
ATOM 1498 C C . PRO B 1 14 ? 4.369 48.942 -10.818 1.00 28.71 215 PRO B C 1
ATOM 1499 O O . PRO B 1 14 ? 3.240 48.713 -11.312 1.00 25.97 215 PRO B O 1
ATOM 1503 N N . GLY B 1 15 ? 4.901 48.316 -9.771 1.00 26.30 216 GLY B N 1
ATOM 1504 C CA . GLY B 1 15 ? 4.174 47.344 -8.935 1.00 27.49 216 GLY B CA 1
ATOM 1505 C C . GLY B 1 15 ? 2.947 47.922 -8.245 1.00 26.41 216 GLY B C 1
ATOM 1506 O O . GLY B 1 15 ? 2.989 49.053 -7.733 1.00 27.95 216 GLY B O 1
ATOM 1507 N N . ARG B 1 16 ? 1.882 47.135 -8.142 1.00 26.83 217 ARG B N 1
ATOM 1508 C CA . ARG B 1 16 ? 0.626 47.568 -7.474 1.00 24.68 217 ARG B CA 1
ATOM 1509 C C . ARG B 1 16 ? 0.731 47.302 -5.978 1.00 23.35 217 ARG B C 1
ATOM 1510 O O . ARG B 1 16 ? -0.091 47.818 -5.224 1.00 25.27 217 ARG B O 1
ATOM 1518 N N . LEU B 1 17 ? 1.665 46.452 -5.558 1.00 24.45 218 LEU B N 1
ATOM 1519 C CA . LEU B 1 17 ? 1.723 45.967 -4.145 1.00 25.97 218 LEU B CA 1
ATOM 1520 C C . LEU B 1 17 ? 3.005 46.420 -3.423 1.00 25.62 218 LEU B C 1
ATOM 1521 O O . LEU B 1 17 ? 3.328 45.814 -2.391 1.00 27.71 218 LEU B O 1
ATOM 1526 N N . SER B 1 18 ? 3.713 47.434 -3.922 1.00 27.55 219 SER B N 1
ATOM 1527 C CA . SER B 1 18 ? 4.913 48.006 -3.241 1.00 32.79 219 SER B CA 1
ATOM 1528 C C . SER B 1 18 ? 4.538 49.055 -2.184 1.00 31.23 219 SER B C 1
ATOM 1529 O O . SER B 1 18 ? 3.510 49.719 -2.366 1.00 30.93 219 SER B O 1
ATOM 1532 N N . LEU B 1 19 ? 5.368 49.181 -1.131 1.00 35.84 220 LEU B N 1
ATOM 1533 C CA . LEU B 1 19 ? 5.290 50.179 -0.018 1.00 38.90 220 LEU B CA 1
ATOM 1534 C C . LEU B 1 19 ? 6.545 51.075 0.043 1.00 37.36 220 LEU B C 1
ATOM 1535 O O . LEU B 1 19 ? 7.536 50.660 -0.615 1.00 42.45 220 LEU B O 1
ATOM 1540 N N . LYS B 1 25 ? 10.095 49.056 -10.997 1.00 43.88 226 LYS B N 1
ATOM 1541 C CA . LYS B 1 25 ? 9.169 48.788 -12.132 1.00 42.82 226 LYS B CA 1
ATOM 1542 C C . LYS B 1 25 ? 9.453 47.411 -12.755 1.00 38.36 226 LYS B C 1
ATOM 1543 O O . LYS B 1 25 ? 10.606 46.997 -12.800 1.00 41.61 226 LYS B O 1
ATOM 1549 N N . TYR B 1 26 ? 8.412 46.713 -13.193 1.00 32.39 227 TYR B N 1
ATOM 1550 C CA . TYR B 1 26 ? 8.503 45.381 -13.836 1.00 30.41 227 TYR B CA 1
ATOM 1551 C C . TYR B 1 26 ? 8.506 45.570 -15.348 1.00 28.33 227 TYR B C 1
ATOM 1552 O O . TYR B 1 26 ? 7.635 46.272 -15.847 1.00 28.70 227 TYR B O 1
ATOM 1561 N N . LYS B 1 27 ? 9.448 44.943 -16.040 1.00 27.84 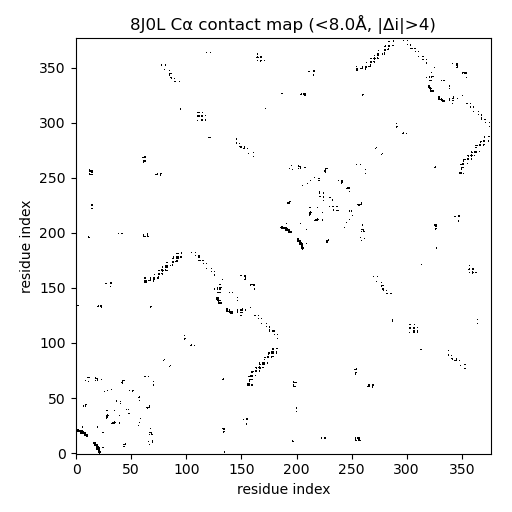228 LYS B N 1
ATOM 1562 C CA . LYS B 1 27 ? 9.453 44.892 -17.517 1.00 33.46 228 LYS B CA 1
ATOM 1563 C C . LYS B 1 27 ? 8.321 43.977 -17.958 1.00 28.23 228 LYS B C 1
ATOM 1564 O O . LYS B 1 27 ? 8.152 42.903 -17.368 1.00 25.80 228 LYS B O 1
ATOM 1570 N N . VAL B 1 28 ? 7.604 44.418 -18.971 1.00 25.63 229 VAL B N 1
ATOM 1571 C CA . VAL B 1 28 ? 6.557 43.625 -19.654 1.00 26.36 229 VAL B CA 1
ATOM 1572 C C . VAL B 1 28 ? 7.020 43.411 -21.085 1.00 24.73 229 VAL B C 1
ATOM 1573 O O . VAL B 1 28 ? 7.193 44.407 -21.805 1.00 26.59 229 VAL B O 1
ATOM 1577 N N . THR B 1 29 ? 7.166 42.154 -21.481 1.00 22.55 230 THR B N 1
ATOM 1578 C CA . THR B 1 29 ? 7.586 41.775 -22.837 1.00 23.41 230 THR B CA 1
ATOM 1579 C C . THR B 1 29 ? 6.383 41.749 -23.769 1.00 26.41 230 THR B C 1
ATOM 1580 O O . THR B 1 29 ? 5.202 41.607 -23.308 1.00 23.67 230 THR B O 1
ATOM 1584 N N . VAL B 1 30 ? 6.685 41.825 -25.058 1.00 24.91 231 VAL B N 1
ATOM 1585 C CA . VAL B 1 30 ? 5.691 41.559 -26.119 1.00 23.94 231 VAL B CA 1
ATOM 1586 C C . VAL B 1 30 ? 5.062 40.176 -25.887 1.00 23.12 231 VAL B C 1
ATOM 1587 O O . VAL B 1 30 ? 3.840 40.042 -26.064 1.00 23.81 231 VAL B O 1
ATOM 1591 N N . ALA B 1 31 ? 5.857 39.171 -25.525 1.00 24.01 232 ALA B N 1
ATOM 1592 C CA . ALA B 1 31 ? 5.353 37.800 -25.267 1.00 24.59 232 ALA B CA 1
ATOM 1593 C C . ALA B 1 31 ? 4.267 37.852 -24.176 1.00 21.61 232 ALA B C 1
ATOM 1594 O O . ALA B 1 31 ? 3.242 37.181 -24.323 1.00 20.52 232 ALA B O 1
ATOM 1596 N N . GLU B 1 32 ? 4.476 38.606 -23.102 1.00 22.35 233 GLU B N 1
ATOM 1597 C CA . GLU B 1 32 ? 3.477 38.719 -22.008 1.00 22.46 233 GLU B CA 1
ATOM 1598 C C . GLU B 1 32 ? 2.195 39.401 -22.526 1.00 24.20 233 GLU B C 1
ATOM 1599 O O . GLU B 1 32 ? 1.055 38.923 -22.201 1.00 19.98 233 GLU B O 1
ATOM 1605 N N . VAL B 1 33 ? 2.345 40.506 -23.260 1.00 23.23 234 VAL B N 1
ATOM 1606 C CA . VAL B 1 33 ? 1.171 41.220 -23.845 1.00 24.10 234 VAL B CA 1
ATOM 1607 C C . VAL B 1 33 ? 0.429 40.242 -24.742 1.00 23.00 234 VAL B C 1
ATOM 1608 O O . VAL B 1 33 ? -0.813 40.197 -24.649 1.00 25.17 234 VAL B O 1
ATOM 1612 N N . GLN B 1 34 ? 1.149 39.473 -25.562 1.00 22.24 235 GLN B N 1
ATOM 1613 C CA . GLN B 1 34 ? 0.503 38.508 -26.473 1.00 24.15 235 GLN B CA 1
ATOM 1614 C C . GLN B 1 34 ? -0.274 37.450 -25.669 1.00 25.39 235 GLN B C 1
ATOM 1615 O O . GLN B 1 34 ? -1.365 37.074 -26.122 1.00 23.73 235 GLN B O 1
ATOM 1621 N N . ARG B 1 35 ? 0.244 36.984 -24.526 1.00 24.86 236 ARG B N 1
ATOM 1622 C CA . ARG B 1 35 ? -0.488 36.033 -23.633 1.00 22.63 236 ARG B CA 1
ATOM 1623 C C . ARG B 1 35 ? -1.796 36.674 -23.171 1.00 20.85 236 ARG B C 1
ATOM 1624 O O . ARG B 1 35 ? -2.800 36.004 -23.131 1.00 21.96 236 ARG B O 1
ATOM 1632 N N . ARG B 1 36 ? -1.768 37.945 -22.802 1.00 22.24 237 ARG B N 1
ATOM 1633 C CA . ARG B 1 36 ? -2.973 38.671 -22.305 1.00 22.81 237 ARG B CA 1
ATOM 1634 C C . ARG B 1 36 ? -4.029 38.788 -23.427 1.00 26.69 237 ARG B C 1
ATOM 1635 O O . ARG B 1 36 ? -5.244 38.657 -23.124 1.00 26.12 237 ARG B O 1
ATOM 1643 N N . LEU B 1 37 ? -3.603 39.008 -24.673 1.00 25.90 238 LEU B N 1
ATOM 1644 C CA . LEU B 1 37 ? -4.504 39.243 -25.833 1.00 27.10 238 LEU B CA 1
ATOM 1645 C C . LEU B 1 37 ? -5.057 37.925 -26.400 1.00 28.16 238 LEU B C 1
ATOM 1646 O O . LEU B 1 37 ? -6.073 38.022 -27.108 1.00 31.35 238 LEU B O 1
ATOM 1651 N N . SER B 1 38 ? -4.443 36.759 -26.132 1.00 24.32 239 SER B N 1
ATOM 1652 C CA . SER B 1 38 ? -4.859 35.465 -26.729 1.00 26.94 239 SER B CA 1
ATOM 1653 C C . SER B 1 38 ? -5.749 34.708 -25.755 1.00 29.67 239 SER B C 1
ATOM 1654 O O . SER B 1 38 ? -5.849 35.085 -24.584 1.00 29.25 239 SER B O 1
ATOM 1657 N N . PRO B 1 39 ? -6.417 33.620 -26.213 1.00 31.18 240 PRO B N 1
ATOM 1658 C CA . PRO B 1 39 ? -7.184 32.769 -25.308 1.00 31.47 240 PRO B CA 1
ATOM 1659 C C . PRO B 1 39 ? -6.241 32.255 -24.224 1.00 29.73 240 PRO B C 1
ATOM 1660 O O . PRO B 1 39 ? -5.053 32.121 -24.466 1.00 26.34 240 PRO B O 1
ATOM 1664 N N . PRO B 1 40 ? -6.736 31.914 -23.018 1.00 29.10 241 PRO B N 1
ATOM 1665 C CA . PRO B 1 40 ? -8.165 32.000 -22.700 1.00 30.46 241 PRO B CA 1
ATOM 1666 C C . PRO B 1 40 ? -8.699 33.374 -22.249 1.00 28.47 241 PRO B C 1
ATOM 1667 O O . PRO B 1 40 ? -9.897 33.514 -22.180 1.00 27.22 241 PRO B O 1
ATOM 1671 N N . GLU B 1 41 ? -7.864 34.364 -21.953 1.00 25.73 242 GLU B N 1
ATOM 1672 C CA . GLU B 1 41 ? -8.405 35.668 -21.458 1.00 28.17 242 GLU B CA 1
ATOM 1673 C C . GLU B 1 41 ? -8.955 36.555 -22.594 1.00 29.03 242 GLU B C 1
ATOM 1674 O O . GLU B 1 41 ? -10.003 37.165 -22.391 1.00 26.15 242 GLU B O 1
ATOM 1680 N N . CYS B 1 42 ? -8.217 36.756 -23.685 1.00 28.13 243 CYS B N 1
ATOM 1681 C CA . CYS B 1 42 ? -8.582 37.724 -24.753 1.00 29.95 243 CYS B CA 1
ATOM 1682 C C . CYS B 1 42 ? -8.950 39.077 -24.142 1.00 28.68 243 CYS B C 1
ATOM 1683 O O . CYS B 1 42 ? -10.048 39.580 -24.396 1.00 26.48 243 CYS B O 1
ATOM 1686 N N . LEU B 1 43 ? -8.048 39.681 -23.380 1.00 26.13 244 LEU B N 1
ATOM 1687 C CA . LEU B 1 43 ? -8.293 41.039 -22.826 1.00 27.33 244 LEU B CA 1
ATOM 1688 C C . LEU B 1 43 ? -8.424 42.034 -23.985 1.00 28.54 244 LEU B C 1
ATOM 1689 O O . LEU B 1 43 ? -7.673 41.908 -24.978 1.00 29.93 244 LEU B O 1
ATOM 1694 N N . ASN B 1 44 ? -9.342 42.989 -23.845 1.00 31.00 245 ASN B N 1
ATOM 1695 C CA . ASN B 1 44 ? -9.543 44.113 -24.799 1.00 34.49 245 ASN B CA 1
ATOM 1696 C C . ASN B 1 44 ? -8.603 45.243 -24.399 1.00 34.77 245 ASN B C 1
ATOM 1697 O O . ASN B 1 44 ? -7.888 45.079 -23.361 1.00 35.48 245 ASN B O 1
ATOM 1702 N N . ALA B 1 45 ? -8.664 46.357 -25.132 1.00 36.30 246 ALA B N 1
ATOM 1703 C CA . ALA B 1 45 ? -7.736 47.507 -25.030 1.00 37.95 246 ALA B CA 1
ATOM 1704 C C . ALA B 1 45 ? -7.854 48.118 -23.643 1.00 36.16 246 ALA B C 1
ATOM 1705 O O . ALA B 1 45 ? -6.833 48.519 -23.056 1.00 39.48 246 ALA B O 1
ATOM 1707 N N . SER B 1 46 ? -9.078 48.185 -23.157 1.00 33.39 247 SER B N 1
ATOM 1708 C CA . SER B 1 46 ? -9.426 48.757 -21.837 1.00 34.54 247 SER B CA 1
ATOM 1709 C C . SER B 1 46 ? -8.784 47.955 -20.684 1.00 30.33 247 SER B C 1
ATOM 1710 O O . SER B 1 46 ? -8.098 48.571 -19.861 1.00 28.40 247 SER B O 1
ATOM 1713 N N . LEU B 1 47 ? -9.023 46.637 -20.612 1.00 29.58 248 LEU B N 1
ATOM 1714 C CA . LEU B 1 47 ? -8.481 45.747 -19.533 1.00 27.96 248 LEU B CA 1
ATOM 1715 C C . LEU B 1 47 ? -6.961 45.711 -19.692 1.00 27.16 248 LEU B C 1
ATOM 1716 O O . LEU B 1 47 ? -6.262 45.866 -18.673 1.00 25.62 248 LEU B O 1
ATOM 1721 N N . LEU B 1 48 ? -6.449 45.629 -20.928 1.00 26.18 249 LEU B N 1
ATOM 1722 C CA . LEU B 1 48 ? -4.971 45.622 -21.114 1.00 28.10 249 LEU B CA 1
ATOM 1723 C C . LEU B 1 48 ? -4.384 46.942 -20.604 1.00 27.75 249 LEU B C 1
ATOM 1724 O O . LEU B 1 48 ? -3.337 46.897 -19.917 1.00 26.26 249 LEU B O 1
ATOM 1729 N N . GLY B 1 49 ? -5.024 48.069 -20.920 1.00 29.79 250 GLY B N 1
ATOM 1730 C CA . GLY B 1 49 ? -4.610 49.403 -20.441 1.00 31.17 250 GLY B CA 1
ATOM 1731 C C . GLY B 1 49 ? -4.456 49.438 -18.934 1.00 28.19 250 GLY B C 1
ATOM 1732 O O . GLY B 1 49 ? -3.427 49.960 -18.451 1.00 28.24 250 GLY B O 1
ATOM 1733 N N . GLY B 1 50 ? -5.430 48.879 -18.216 1.00 30.59 251 GLY B N 1
ATOM 1734 C CA . GLY B 1 50 ? -5.389 48.736 -16.746 1.00 29.99 251 GLY B CA 1
ATOM 1735 C C . GLY B 1 50 ? -4.217 47.871 -16.281 1.00 28.22 251 GLY B C 1
ATOM 1736 O O . GLY B 1 50 ? -3.507 48.317 -15.381 1.00 25.52 251 GLY B O 1
ATOM 1737 N N . VAL B 1 51 ? -3.989 46.699 -16.897 1.00 26.65 252 VAL B N 1
ATOM 1738 C CA . VAL B 1 51 ? -2.842 45.802 -16.547 1.00 24.77 252 VAL B CA 1
ATOM 1739 C C . VAL B 1 51 ? -1.541 46.593 -16.701 1.00 27.09 252 VAL B C 1
ATOM 1740 O O . VAL B 1 51 ? -0.652 46.506 -15.822 1.00 25.37 252 VAL B O 1
ATOM 1744 N N . LEU B 1 52 ? -1.431 47.404 -17.754 1.00 25.38 253 LEU B N 1
ATOM 1745 C CA . LEU B 1 52 ? -0.174 48.146 -18.023 1.00 25.87 253 LEU B CA 1
ATOM 1746 C C . LEU B 1 52 ? -0.161 49.477 -17.256 1.00 25.60 253 LEU B C 1
ATOM 1747 O O . LEU B 1 52 ? 0.846 50.171 -17.359 1.00 25.98 253 LEU B O 1
ATOM 1752 N N . ARG B 1 53 ? -1.208 49.760 -16.482 1.00 25.64 254 ARG B N 1
ATOM 1753 C CA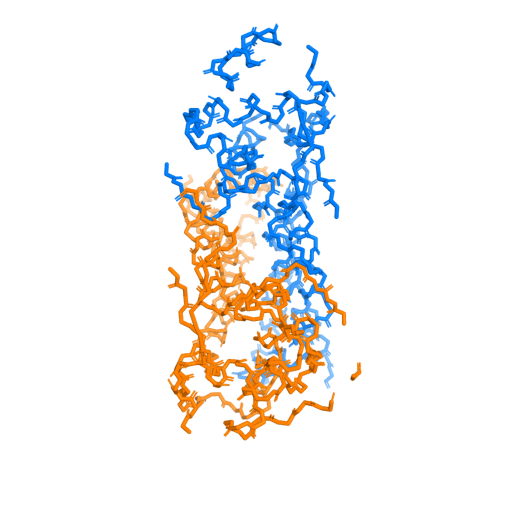 . ARG B 1 53 ? -1.415 50.972 -15.643 1.00 29.89 254 ARG B CA 1
ATOM 1754 C C . ARG B 1 53 ? -1.131 52.241 -16.463 1.00 33.51 254 ARG B C 1
ATOM 1755 O O . ARG B 1 53 ? -0.411 53.107 -15.973 1.00 33.67 254 ARG B O 1
ATOM 1763 N N . ARG B 1 54 ? -1.686 52.335 -17.669 1.00 36.12 255 ARG B N 1
ATOM 1764 C CA . ARG B 1 54 ? -1.646 53.558 -18.513 1.00 41.81 255 ARG B CA 1
ATOM 1765 C C . ARG B 1 54 ? -2.721 54.547 -18.027 1.00 43.07 255 ARG B C 1
ATOM 1766 O O . ARG B 1 54 ? -3.815 54.086 -17.690 1.00 40.22 255 ARG B O 1
ATOM 1774 N N . ALA B 1 55 ? -2.402 55.852 -18.009 1.00 55.45 256 ALA B N 1
ATOM 1775 C CA . ALA B 1 55 ? -3.243 56.970 -17.499 1.00 58.96 256 ALA B CA 1
ATOM 1776 C C . ALA B 1 55 ? -4.706 56.803 -17.931 1.00 56.12 256 ALA B C 1
ATOM 1777 O O . ALA B 1 55 ? -4.909 56.632 -19.143 1.00 53.60 256 ALA B O 1
ATOM 1779 N N . ASN B 1 59 ? -6.291 60.221 -26.820 1.00 62.46 260 ASN B N 1
ATOM 1780 C CA . ASN B 1 59 ? -6.953 58.993 -26.317 1.00 62.19 260 ASN B CA 1
ATOM 1781 C C . ASN B 1 59 ? -5.864 57.951 -26.033 1.00 62.52 260 ASN B C 1
ATOM 1782 O O . ASN B 1 59 ? -5.036 57.674 -26.933 1.00 51.99 260 ASN B O 1
ATOM 1787 N N . GLY B 1 60 ? -5.835 57.424 -24.809 1.00 62.24 261 GLY B N 1
ATOM 1788 C CA . GLY B 1 60 ? -4.915 56.339 -24.415 1.00 57.61 261 GLY B CA 1
ATOM 1789 C C . GLY B 1 60 ? -5.155 55.064 -25.217 1.00 47.91 261 GLY B C 1
ATOM 1790 O O . GLY B 1 60 ? -4.158 54.417 -25.575 1.00 43.87 261 GLY B O 1
ATOM 1791 N N . GLY B 1 61 ? -6.428 54.700 -25.440 1.00 42.77 262 GLY B N 1
ATOM 1792 C CA . GLY B 1 61 ? -6.876 53.498 -26.175 1.00 39.83 262 GLY B CA 1
ATOM 1793 C C . GLY B 1 61 ? -6.331 53.471 -27.597 1.00 37.98 262 GLY B C 1
ATOM 1794 O O . GLY B 1 61 ? -5.889 52.393 -28.048 1.00 32.37 262 GLY B O 1
ATOM 1795 N N . ARG B 1 62 ? -6.350 54.623 -28.269 1.00 37.08 263 ARG B N 1
ATOM 1796 C CA . ARG B 1 62 ? -5.984 54.775 -29.708 1.00 42.79 263 ARG B CA 1
ATOM 1797 C C . ARG B 1 62 ? -4.470 54.626 -29.815 1.00 35.77 263 ARG B C 1
ATOM 1798 O O . ARG B 1 62 ? -3.982 53.845 -30.657 1.00 34.40 263 ARG B O 1
ATOM 1806 N N . SER B 1 63 ? -3.771 55.270 -28.897 1.00 31.88 264 SER B N 1
ATOM 1807 C CA . SER B 1 63 ? -2.313 55.127 -28.734 1.00 33.71 264 SER B CA 1
ATOM 1808 C C . SER B 1 63 ? -1.945 53.666 -28.438 1.00 29.87 264 SER B C 1
ATOM 1809 O O . SER B 1 63 ? -0.993 53.154 -29.027 1.00 28.61 264 SER B O 1
ATOM 1812 N N . LEU B 1 64 ? -2.641 52.996 -27.528 1.00 31.09 265 LEU B N 1
ATOM 1813 C CA . LEU B 1 64 ? -2.272 51.597 -27.151 1.00 28.64 265 LEU B CA 1
ATOM 1814 C C . LEU B 1 64 ? -2.460 50.696 -28.373 1.00 24.83 265 LEU B C 1
ATOM 1815 O O . LEU B 1 64 ? -1.549 49.917 -28.695 1.00 26.05 265 LEU B O 1
ATOM 1820 N N . ARG B 1 65 ? -3.587 50.831 -29.073 1.00 27.62 266 ARG B N 1
ATOM 1821 C CA . ARG B 1 65 ? -3.925 49.968 -30.236 1.00 29.24 266 ARG B CA 1
ATOM 1822 C C . ARG B 1 65 ? -2.888 50.156 -31.357 1.00 27.03 266 ARG B C 1
ATOM 1823 O O . ARG B 1 65 ? -2.493 49.129 -32.031 1.00 26.78 266 ARG B O 1
ATOM 1831 N N . GLU B 1 66 ? -2.404 51.383 -31.529 1.00 26.20 267 GLU B N 1
ATOM 1832 C CA . GLU B 1 66 ? -1.341 51.703 -32.523 1.00 27.60 267 GLU B CA 1
ATOM 1833 C C . GLU B 1 66 ? -0.060 50.978 -32.112 1.00 27.30 267 GLU B C 1
ATOM 1834 O O . GLU B 1 66 ? 0.529 50.276 -32.967 1.00 30.49 267 GLU B O 1
ATOM 1840 N N . LYS B 1 67 ? 0.366 51.157 -30.862 1.00 26.22 268 LYS B N 1
ATOM 1841 C CA . LYS B 1 67 ? 1.601 50.515 -30.329 1.00 30.65 268 LYS B CA 1
ATOM 1842 C C . LYS B 1 67 ? 1.526 48.997 -30.557 1.00 29.89 268 LYS B C 1
ATOM 1843 O O . LYS B 1 67 ? 2.510 48.413 -31.065 1.00 30.76 268 LYS B O 1
ATOM 1849 N N . LEU B 1 68 ? 0.388 48.378 -30.252 1.00 29.19 269 LEU B N 1
ATOM 1850 C CA . LEU B 1 68 ? 0.205 46.919 -30.448 1.00 30.27 269 LEU B CA 1
ATOM 1851 C C . LEU B 1 68 ? 0.337 46.574 -31.931 1.00 30.72 269 LEU B C 1
ATOM 1852 O O . LEU B 1 68 ? 1.104 45.641 -32.248 1.00 30.88 269 LEU B O 1
ATOM 1857 N N . ASP B 1 69 ? -0.416 47.287 -32.778 1.00 31.17 270 ASP B N 1
ATOM 1858 C CA . ASP B 1 69 ? -0.539 46.972 -34.216 1.00 32.59 270 ASP B CA 1
ATOM 1859 C C . ASP B 1 69 ? 0.852 47.066 -34.846 1.00 30.57 270 ASP B C 1
ATOM 1860 O O . ASP B 1 69 ? 1.169 46.208 -35.677 1.00 30.59 270 ASP B O 1
ATOM 1865 N N . LYS B 1 70 ? 1.674 47.999 -34.386 1.00 30.27 271 LYS B N 1
ATOM 1866 C CA . LYS B 1 70 ? 3.037 48.234 -34.935 1.00 34.53 271 LYS B CA 1
ATOM 1867 C C . LYS B 1 70 ? 3.974 47.061 -34.610 1.00 39.47 271 LYS B C 1
ATOM 1868 O O . LYS B 1 70 ? 4.887 46.864 -35.397 1.00 38.01 271 LYS B O 1
ATOM 1874 N N . ILE B 1 71 ? 3.800 46.338 -33.494 1.00 37.79 272 ILE B N 1
ATOM 1875 C CA . ILE B 1 71 ? 4.700 45.191 -33.160 1.00 39.90 272 ILE B CA 1
ATOM 1876 C C . ILE B 1 71 ? 4.037 43.884 -33.606 1.00 37.53 272 ILE B C 1
ATOM 1877 O O . ILE B 1 71 ? 4.588 42.838 -33.288 1.00 43.54 272 ILE B O 1
ATOM 1882 N N . GLY B 1 72 ? 2.908 43.936 -34.300 1.00 32.48 273 GLY B N 1
ATOM 1883 C CA . GLY B 1 72 ? 2.304 42.752 -34.931 1.00 33.70 273 GLY B CA 1
ATOM 1884 C C . GLY B 1 72 ? 1.357 42.015 -34.008 1.00 36.71 273 GLY B C 1
ATOM 1885 O O . GLY B 1 72 ? 0.981 40.900 -34.361 1.00 43.25 273 GLY B O 1
ATOM 1886 N N . LEU B 1 73 ? 0.887 42.642 -32.926 1.00 36.32 274 LEU B N 1
ATOM 1887 C CA . LEU B 1 73 ? -0.216 42.080 -32.095 1.00 37.28 274 LEU B CA 1
ATOM 1888 C C . LEU B 1 73 ? -1.588 42.599 -32.547 1.00 39.94 274 LEU B C 1
ATOM 1889 O O . LEU B 1 73 ? -1.810 43.806 -32.451 1.00 39.16 274 LEU B O 1
ATOM 1894 N N . ASN B 1 74 ? -2.507 41.691 -32.888 1.00 52.46 275 ASN B N 1
ATOM 1895 C CA . ASN B 1 74 ? -3.890 42.005 -33.344 1.00 56.45 275 ASN B CA 1
ATOM 1896 C C . ASN B 1 74 ? -4.805 42.285 -32.139 1.00 51.70 275 ASN B C 1
ATOM 1897 O O . ASN B 1 74 ? -4.904 41.413 -31.235 1.00 50.82 275 ASN B O 1
ATOM 1902 N N . LEU B 1 75 ? -5.447 43.459 -32.122 1.00 54.73 276 LEU B N 1
ATOM 1903 C CA . LEU B 1 75 ? -6.527 43.823 -31.148 1.00 65.43 276 LEU B CA 1
ATOM 1904 C C . LEU B 1 75 ? -7.601 44.697 -31.819 1.00 68.58 276 LEU B C 1
ATOM 1905 O O . LEU B 1 75 ? -7.458 45.925 -31.870 1.00 54.68 276 LEU B O 1
ATOM 1910 N N . PRO B 1 76 ? -8.717 44.107 -32.333 1.00 76.95 277 PRO B N 1
ATOM 1911 C CA . PRO B 1 76 ? -9.832 44.882 -32.901 1.00 78.49 277 PRO B CA 1
ATOM 1912 C C . PRO B 1 76 ? -10.083 46.276 -32.283 1.00 72.05 277 PRO B C 1
ATOM 1913 O O . PRO B 1 76 ? -10.563 46.355 -31.152 1.00 63.41 277 PRO B O 1
ATOM 1917 N N . ARG B 1 80 ? -13.656 45.048 -28.535 1.00 65.38 280 ARG B N 1
ATOM 1918 C CA . ARG B 1 80 ? -13.563 43.568 -28.418 1.00 64.06 280 ARG B CA 1
ATOM 1919 C C . ARG B 1 80 ? -14.641 43.076 -27.438 1.00 60.81 280 ARG B C 1
ATOM 1920 O O . ARG B 1 80 ? -14.724 43.656 -26.334 1.00 55.25 280 ARG B O 1
ATOM 1928 N N . ASN B 1 84 ? -13.902 36.184 -17.406 1.00 48.11 285 ASN B N 1
ATOM 1929 C CA . ASN B 1 84 ? -14.076 36.445 -15.951 1.00 44.97 285 ASN B CA 1
ATOM 1930 C C . ASN B 1 84 ? -12.810 37.135 -15.445 1.00 39.73 285 ASN B C 1
ATOM 1931 O O . ASN B 1 84 ? -11.770 36.536 -15.524 1.00 44.91 285 ASN B O 1
ATOM 1936 N N . VAL B 1 85 ? -12.908 38.377 -15.012 1.00 36.85 286 VAL B N 1
ATOM 1937 C CA . VAL B 1 85 ? -11.764 39.179 -14.501 1.00 33.21 286 VAL B CA 1
ATOM 1938 C C . VAL B 1 85 ? -11.688 38.906 -13.007 1.00 31.22 286 VAL B C 1
ATOM 1939 O O . VAL B 1 85 ? -12.729 39.046 -12.387 1.00 27.56 286 VAL B O 1
ATOM 1943 N N . THR B 1 86 ? -10.524 38.526 -12.476 1.00 28.80 287 THR B N 1
ATOM 1944 C CA . THR B 1 86 ? -10.291 38.357 -11.020 1.00 26.46 287 THR B CA 1
ATOM 1945 C C . THR B 1 86 ? -9.276 39.422 -10.613 1.00 25.54 287 THR B C 1
ATOM 1946 O O . THR B 1 86 ? -8.722 40.101 -11.517 1.00 24.71 287 THR B O 1
ATOM 1950 N N . LEU B 1 87 ? -8.978 39.521 -9.318 1.00 25.63 288 LEU B N 1
ATOM 1951 C CA . LEU B 1 87 ? -7.864 40.388 -8.864 1.00 24.58 288 LEU B CA 1
ATOM 1952 C C . LEU B 1 87 ? -6.548 39.939 -9.511 1.00 25.50 288 LEU B C 1
ATOM 1953 O O . LEU B 1 87 ? -5.688 40.809 -9.722 1.00 28.08 288 LEU B O 1
ATOM 1958 N N . LEU B 1 88 ? -6.367 38.649 -9.838 1.00 24.14 289 LEU B N 1
ATOM 1959 C CA . LEU B 1 88 ? -5.091 38.185 -10.452 1.00 22.89 289 LEU B CA 1
ATOM 1960 C C . LEU B 1 88 ? -4.952 38.810 -11.844 1.00 24.38 289 LEU B C 1
ATOM 1961 O O . LEU B 1 88 ? -3.828 39.065 -12.262 1.00 25.17 289 LEU B O 1
ATOM 1966 N N . THR B 1 89 ? -6.067 39.088 -12.519 1.00 22.77 290 THR B N 1
ATOM 1967 C CA . THR B 1 89 ? -6.081 39.655 -13.885 1.00 22.72 290 THR B CA 1
ATOM 1968 C C . THR B 1 89 ? -5.357 41.003 -13.954 1.00 23.29 290 THR B C 1
ATOM 1969 O O . THR B 1 89 ? -4.874 41.383 -15.072 1.00 21.93 290 THR B O 1
ATOM 1973 N N . SER B 1 90 ? -5.267 41.702 -12.824 1.00 22.38 291 SER B N 1
ATOM 1974 C CA . SER B 1 90 ? -4.660 43.042 -12.743 1.00 23.40 291 SER B CA 1
ATOM 1975 C C . SER B 1 90 ? -3.134 42.947 -12.838 1.00 24.70 291 SER B C 1
ATOM 1976 O O . SER B 1 90 ? -2.529 43.986 -13.158 1.00 25.79 291 SER B O 1
ATOM 1979 N N . LEU B 1 91 ? -2.527 41.775 -12.581 1.00 23.95 292 LEU B N 1
ATOM 1980 C CA . LEU B 1 91 ? -1.080 41.684 -12.253 1.00 25.33 292 LEU B CA 1
ATOM 1981 C C . LEU B 1 91 ? -0.234 41.574 -13.524 1.00 23.28 292 LEU B C 1
ATOM 1982 O O . LEU B 1 91 ? -0.584 40.808 -14.423 1.00 22.52 292 LEU B O 1
ATOM 1987 N N . VAL B 1 92 ? 0.884 42.276 -13.578 1.00 23.17 293 VAL B N 1
ATOM 1988 C CA . VAL B 1 92 ? 1.943 41.925 -14.568 1.00 22.43 293 VAL B CA 1
ATOM 1989 C C . VAL B 1 92 ? 2.617 40.654 -14.072 1.00 21.48 293 VAL B C 1
ATOM 1990 O O . VAL B 1 92 ? 2.573 40.381 -12.841 1.00 20.01 293 VAL B O 1
ATOM 1994 N N . GLU B 1 93 ? 3.213 39.892 -14.980 1.00 21.95 294 GLU B N 1
ATOM 1995 C CA . GLU B 1 93 ? 3.748 38.547 -14.616 1.00 22.06 294 GLU B CA 1
ATOM 1996 C C . GLU B 1 93 ? 4.876 38.686 -13.597 1.00 21.37 294 GLU B C 1
ATOM 1997 O O . GLU B 1 93 ? 4.939 37.823 -12.714 1.00 21.26 294 GLU B O 1
ATOM 2003 N N . GLY B 1 94 ? 5.701 39.738 -13.651 1.00 20.92 295 GLY B N 1
ATOM 2004 C CA . GLY B 1 94 ? 6.823 39.863 -12.699 1.00 21.67 295 GLY B CA 1
ATOM 2005 C C . GLY B 1 94 ? 6.305 40.022 -11.272 1.00 23.38 295 GLY B C 1
ATOM 2006 O O . GLY B 1 94 ? 6.905 39.467 -10.326 1.00 22.42 295 GLY B O 1
ATOM 2007 N N . GLU B 1 95 ? 5.206 40.755 -11.095 1.00 22.25 296 GLU B N 1
ATOM 2008 C CA . GLU B 1 95 ? 4.641 40.988 -9.755 1.00 22.76 296 GLU B CA 1
ATOM 2009 C C . GLU B 1 95 ? 3.842 39.755 -9.307 1.00 22.71 296 GLU B C 1
ATOM 2010 O O . GLU B 1 95 ? 3.919 39.413 -8.116 1.00 22.01 296 GLU B O 1
ATOM 2016 N N . ALA B 1 96 ? 3.165 39.066 -10.225 1.00 21.76 297 ALA B N 1
ATOM 2017 C CA . ALA B 1 96 ? 2.460 37.812 -9.910 1.00 23.22 297 ALA B CA 1
ATOM 2018 C C . ALA B 1 96 ? 3.453 36.802 -9.327 1.00 23.66 297 ALA B C 1
ATOM 2019 O O . ALA B 1 96 ? 3.109 36.178 -8.286 1.00 19.38 297 ALA B O 1
ATOM 2021 N N . VAL B 1 97 ? 4.623 36.642 -9.971 1.00 24.20 298 VAL B N 1
ATOM 2022 C CA . VAL B 1 97 ? 5.680 35.688 -9.546 1.00 24.28 298 VAL B CA 1
ATOM 2023 C C . VAL B 1 97 ? 6.237 36.160 -8.194 1.00 23.18 298 VAL B C 1
ATOM 2024 O O . VAL B 1 97 ? 6.481 35.306 -7.318 1.00 23.93 298 VAL B O 1
ATOM 2028 N N . HIS B 1 98 ? 6.401 37.469 -8.009 1.00 21.19 299 HIS B N 1
ATOM 2029 C CA . HIS B 1 98 ? 6.925 38.055 -6.743 1.00 23.10 299 HIS B CA 1
ATOM 2030 C C . HIS B 1 98 ? 5.925 37.717 -5.611 1.00 22.71 299 HIS B C 1
ATOM 2031 O O . HIS B 1 98 ? 6.331 37.287 -4.518 1.00 22.15 299 HIS B O 1
ATOM 2038 N N . LEU B 1 99 ? 4.623 37.854 -5.876 1.00 22.80 300 LEU B N 1
ATOM 2039 C CA . LEU B 1 99 ? 3.559 37.604 -4.874 1.00 22.02 300 LEU B CA 1
ATOM 2040 C C . LEU B 1 99 ? 3.559 36.120 -4.475 1.00 20.82 300 LEU B C 1
ATOM 2041 O O . LEU B 1 99 ? 3.487 35.821 -3.260 1.00 20.04 300 LEU B O 1
ATOM 2046 N N . ALA B 1 100 ? 3.670 35.208 -5.435 1.00 21.00 301 ALA B N 1
ATOM 2047 C CA . ALA B 1 100 ? 3.722 33.757 -5.158 1.00 21.61 301 ALA B CA 1
ATOM 2048 C C . ALA B 1 100 ? 4.978 33.471 -4.326 1.00 22.62 301 ALA B C 1
ATOM 2049 O O . ALA B 1 100 ? 4.905 32.663 -3.375 1.00 21.62 301 ALA B O 1
ATOM 2051 N N . ARG B 1 101 ? 6.087 34.139 -4.639 1.00 22.90 302 ARG B N 1
ATOM 2052 C CA . ARG B 1 101 ? 7.378 33.911 -3.939 1.00 23.75 302 ARG B CA 1
ATOM 2053 C C . ARG B 1 101 ? 7.210 34.394 -2.492 1.00 22.00 302 ARG B C 1
ATOM 2054 O O . ARG B 1 101 ? 7.647 33.687 -1.567 1.00 20.14 302 ARG B O 1
ATOM 2062 N N . ASP B 1 102 ? 6.558 35.527 -2.290 1.00 20.71 303 ASP B N 1
ATOM 2063 C CA . ASP B 1 102 ? 6.334 36.071 -0.924 1.00 21.16 303 ASP B CA 1
ATOM 2064 C C . ASP B 1 102 ? 5.359 35.180 -0.161 1.00 21.71 303 ASP B C 1
ATOM 2065 O O . ASP B 1 102 ? 5.619 34.920 1.028 1.00 20.36 303 ASP B O 1
ATOM 2070 N N . PHE B 1 103 ? 4.305 34.689 -0.820 1.00 20.54 304 PHE B N 1
ATOM 2071 C CA . PHE B 1 103 ? 3.350 33.736 -0.201 1.00 20.85 304 PHE B CA 1
ATOM 2072 C C . PHE B 1 103 ? 4.093 32.466 0.240 1.00 19.51 304 PHE B C 1
ATOM 2073 O O . PHE B 1 103 ? 3.917 32.023 1.413 1.00 20.63 304 PHE B O 1
ATOM 2081 N N . GLY B 1 104 ? 4.863 31.852 -0.661 1.00 21.13 305 GLY B N 1
ATOM 2082 C CA . GLY B 1 104 ? 5.713 30.689 -0.330 1.00 19.20 305 GLY B CA 1
ATOM 2083 C C . GLY B 1 104 ? 6.683 31.001 0.810 1.00 19.86 305 GLY B C 1
ATOM 2084 O O . GLY B 1 104 ? 6.890 30.148 1.672 1.00 21.45 305 GLY B O 1
ATOM 2085 N N . TYR B 1 105 ? 7.236 32.199 0.862 1.00 19.82 306 TYR B N 1
ATOM 2086 C CA . TYR B 1 105 ? 8.187 32.584 1.938 1.00 20.72 306 TYR B CA 1
ATOM 2087 C C . TYR B 1 105 ? 7.453 32.567 3.297 1.00 20.64 306 TYR B C 1
ATOM 2088 O O . TYR B 1 105 ? 7.967 32.005 4.260 1.00 19.80 306 TYR B O 1
ATOM 2097 N N . VAL B 1 106 ? 6.280 33.190 3.389 1.00 20.12 307 VAL B N 1
ATOM 2098 C CA . VAL B 1 106 ? 5.496 33.226 4.654 1.00 20.36 307 VAL B CA 1
ATOM 2099 C C . VAL B 1 106 ? 4.914 31.833 4.932 1.00 21.18 307 VAL B C 1
ATOM 2100 O O . VAL B 1 106 ? 4.767 31.500 6.140 1.00 21.41 307 VAL B O 1
ATOM 2104 N N . CYS B 1 107 ? 4.597 31.016 3.913 1.00 19.44 308 CYS B N 1
ATOM 2105 C CA . CYS B 1 107 ? 4.211 29.612 4.170 1.00 20.80 308 CYS B CA 1
ATOM 2106 C C . CYS B 1 107 ? 5.350 28.894 4.881 1.00 23.75 308 CYS B C 1
ATOM 2107 O O . CYS B 1 107 ? 5.062 28.069 5.762 1.00 25.06 308 CYS B O 1
ATOM 2110 N N . GLU B 1 108 ? 6.587 29.129 4.458 1.00 22.22 309 GLU B N 1
ATOM 2111 C CA . GLU B 1 108 ? 7.755 28.385 4.982 1.00 25.00 309 GLU B CA 1
ATOM 2112 C C . GLU B 1 108 ? 8.140 28.951 6.340 1.00 23.84 309 GLU B C 1
ATOM 2113 O O . GLU B 1 108 ? 8.524 28.159 7.198 1.00 27.04 309 GLU B O 1
ATOM 2119 N N . THR B 1 109 ? 8.081 30.268 6.530 1.00 21.69 310 THR B N 1
ATOM 2120 C CA . THR B 1 109 ? 8.712 30.898 7.716 1.00 25.26 310 THR B CA 1
ATOM 2121 C C . THR B 1 109 ? 7.682 31.257 8.790 1.00 27.80 310 THR B C 1
ATOM 2122 O O . THR B 1 109 ? 8.148 31.449 9.928 1.00 27.32 310 THR B O 1
ATOM 2126 N N . GLU B 1 110 ? 6.385 31.424 8.464 1.00 24.44 311 GLU B N 1
ATOM 2127 C CA . GLU B 1 110 ? 5.403 32.030 9.417 1.00 22.98 311 GLU B CA 1
ATOM 2128 C C . GLU B 1 110 ? 4.244 31.081 9.719 1.00 22.11 311 GLU B C 1
ATOM 2129 O O . GLU B 1 110 ? 3.558 31.270 10.736 1.00 22.35 311 GLU B O 1
ATOM 2135 N N . PHE B 1 111 ? 3.944 30.153 8.837 1.00 20.89 312 PHE B N 1
ATOM 2136 C CA . PHE B 1 111 ? 2.863 29.182 9.093 1.00 21.89 312 PHE B CA 1
ATOM 2137 C C . PHE B 1 111 ? 3.246 28.323 10.298 1.00 21.31 312 PHE B C 1
ATOM 2138 O O . PHE B 1 111 ? 4.332 27.747 10.343 1.00 19.70 312 PHE B O 1
ATOM 2146 N N . PRO B 1 112 ? 2.363 28.234 11.315 1.00 21.31 313 PRO B N 1
ATOM 2147 C CA . PRO B 1 112 ? 2.675 27.526 12.564 1.00 22.12 313 PRO B CA 1
ATOM 2148 C C . PRO B 1 112 ? 2.535 25.996 12.475 1.00 21.30 313 PRO B C 1
ATOM 2149 O O . PRO B 1 112 ? 1.680 25.398 13.125 1.00 22.22 313 PRO B O 1
ATOM 2153 N N . ALA B 1 113 ? 3.370 25.375 11.644 1.00 23.05 314 ALA B N 1
ATOM 2154 C CA . ALA B 1 113 ? 3.228 23.958 11.262 1.00 21.10 314 ALA B CA 1
ATOM 2155 C C . ALA B 1 113 ? 3.390 23.113 12.536 1.00 21.43 314 ALA B C 1
ATOM 2156 O O . ALA B 1 113 ? 2.693 22.065 12.691 1.00 20.29 314 ALA B O 1
ATOM 2158 N N . LYS B 1 114 ? 4.285 23.550 13.420 1.00 19.77 315 LYS B N 1
ATOM 2159 C CA . LYS B 1 114 ? 4.605 22.826 14.665 1.00 24.24 315 LYS B CA 1
ATOM 2160 C C . LYS B 1 114 ? 3.364 22.823 15.561 1.00 20.84 315 LYS B C 1
ATOM 2161 O O . LYS B 1 114 ? 2.986 21.725 16.034 1.00 22.00 315 LYS B O 1
ATOM 2167 N N . ALA B 1 115 ? 2.776 23.992 15.814 1.00 20.43 316 ALA B N 1
ATOM 2168 C CA . ALA B 1 115 ? 1.584 24.102 16.698 1.00 21.84 316 ALA B CA 1
ATOM 2169 C C . ALA B 1 115 ? 0.403 23.330 16.094 1.00 22.10 316 ALA B C 1
ATOM 2170 O O . ALA B 1 115 ? -0.320 22.642 16.839 1.00 23.66 316 ALA B O 1
ATOM 2172 N N . VAL B 1 116 ? 0.229 23.406 14.776 1.00 21.87 317 VAL B N 1
ATOM 2173 C CA . VAL B 1 116 ? -0.840 22.665 14.058 1.00 20.33 317 VAL B CA 1
ATOM 2174 C C . VAL B 1 116 ? -0.610 21.160 14.246 1.00 20.16 317 VAL B C 1
ATOM 2175 O O . VAL B 1 116 ? -1.578 20.413 14.519 1.00 23.45 317 VAL B O 1
ATOM 2179 N N . ALA B 1 117 ? 0.628 20.685 14.132 1.00 20.76 318 ALA B N 1
ATOM 2180 C CA . ALA B 1 117 ? 0.942 19.254 14.297 1.00 19.90 318 ALA B CA 1
ATOM 2181 C C . ALA B 1 117 ? 0.559 18.806 15.712 1.00 21.52 318 ALA B C 1
ATOM 2182 O O . ALA B 1 117 ? 0.014 17.709 15.853 1.00 20.56 318 ALA B O 1
ATOM 2184 N N . GLU B 1 118 ? 0.965 19.581 16.709 1.00 22.98 319 GLU B N 1
ATOM 2185 C CA . GLU B 1 118 ? 0.776 19.268 18.141 1.00 28.01 319 GLU B CA 1
ATOM 2186 C C . GLU B 1 118 ? -0.723 19.137 18.376 1.00 26.44 319 GLU B C 1
ATOM 2187 O O . GLU B 1 118 ? -1.151 18.164 18.977 1.00 26.01 319 GLU B O 1
ATOM 2193 N N . PHE B 1 119 ? -1.482 20.097 17.871 1.00 26.48 320 PHE B N 1
ATOM 2194 C CA . PHE B 1 119 ? -2.953 20.156 18.039 1.00 26.00 320 PHE B CA 1
ATOM 2195 C C . PHE B 1 119 ? -3.601 18.942 17.363 1.00 26.41 320 PHE B C 1
ATOM 2196 O O . PHE B 1 119 ? -4.342 18.206 18.049 1.00 30.29 320 PHE B O 1
ATOM 2204 N N . LEU B 1 120 ? -3.302 18.689 16.092 1.00 23.21 321 LEU B N 1
ATOM 2205 C CA . LEU B 1 120 ? -3.991 17.629 15.311 1.00 23.03 321 LEU B CA 1
ATOM 2206 C C . LEU B 1 120 ? -3.588 16.251 15.849 1.00 27.04 321 LEU B C 1
ATOM 2207 O O . LEU B 1 120 ? -4.502 15.410 16.046 1.00 25.55 321 LEU B O 1
ATOM 2212 N N . ASN B 1 121 ? -2.310 16.052 16.193 1.00 23.23 322 ASN B N 1
ATOM 2213 C CA . ASN B 1 121 ? -1.866 14.771 16.800 1.00 23.89 322 ASN B CA 1
ATOM 2214 C C . ASN B 1 121 ? -2.715 14.505 18.063 1.00 26.62 322 ASN B C 1
ATOM 2215 O O . ASN B 1 121 ? -3.104 13.346 18.291 1.00 27.44 322 ASN B O 1
ATOM 2220 N N . ARG B 1 122 ? -3.011 15.523 18.865 1.00 29.98 323 ARG B N 1
ATOM 2221 C CA . ARG B 1 122 ? -3.769 15.325 20.134 1.00 33.76 323 ARG B CA 1
ATOM 2222 C C . ARG B 1 122 ? -5.220 14.889 19.868 1.00 30.35 323 ARG B C 1
ATOM 2223 O O . ARG B 1 122 ? -5.791 14.303 20.774 1.00 30.70 323 ARG B O 1
ATOM 2231 N N . GLN B 1 123 ? -5.780 15.096 18.685 1.00 29.79 324 GLN B N 1
ATOM 2232 C CA . GLN B 1 123 ? -7.155 14.635 18.344 1.00 33.79 324 GLN B CA 1
ATOM 2233 C C . GLN B 1 123 ? -7.136 13.141 17.997 1.00 35.89 324 GLN B C 1
ATOM 2234 O O . GLN B 1 123 ? -8.209 12.596 17.670 1.00 33.17 324 GLN B O 1
ATOM 2240 N N . HIS B 1 124 ? -5.956 12.523 17.963 1.00 37.39 325 HIS B N 1
ATOM 2241 C CA . HIS B 1 124 ? -5.755 11.070 17.711 1.00 39.61 325 HIS B CA 1
ATOM 2242 C C . HIS B 1 124 ? -4.707 10.537 18.680 1.00 43.81 325 HIS B C 1
AT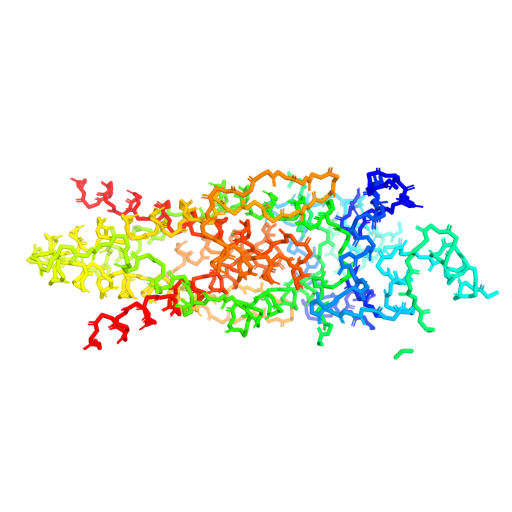OM 2243 O O . HIS B 1 124 ? -3.586 10.285 18.235 1.00 48.15 325 HIS B O 1
ATOM 2250 N N . SER B 1 125 ? -5.073 10.389 19.945 1.00 45.06 326 SER B N 1
ATOM 2251 C CA . SER B 1 125 ? -4.169 10.008 21.061 1.00 50.37 326 SER B CA 1
ATOM 2252 C C . SER B 1 125 ? -4.423 8.555 21.494 1.00 49.32 326 SER B C 1
ATOM 2253 O O . SER B 1 125 ? -3.766 8.110 22.442 1.00 59.12 326 SER B O 1
ATOM 2256 N N . ASP B 1 126 ? -5.340 7.841 20.833 1.00 45.67 327 ASP B N 1
ATOM 2257 C CA . ASP B 1 126 ? -5.580 6.390 21.051 1.00 44.98 327 ASP B CA 1
ATOM 2258 C C . ASP B 1 126 ? -4.327 5.605 20.669 1.00 47.65 327 ASP B C 1
ATOM 2259 O O . ASP B 1 126 ? -3.957 5.553 19.500 1.00 42.29 327 ASP B O 1
ATOM 2264 N N . PRO B 1 127 ? -3.652 4.940 21.632 1.00 49.45 328 PRO B N 1
ATOM 2265 C CA . PRO B 1 127 ? -2.408 4.213 21.353 1.00 44.55 328 PRO B CA 1
ATOM 2266 C C . PRO B 1 127 ? -2.513 3.159 20.246 1.00 39.43 328 PRO B C 1
ATOM 2267 O O . PRO B 1 127 ? -1.536 2.879 19.611 1.00 38.75 328 PRO B O 1
ATOM 2271 N N . ASN B 1 128 ? -3.690 2.594 20.024 1.00 35.80 329 ASN B N 1
ATOM 2272 C CA . ASN B 1 128 ? -3.858 1.561 18.972 1.00 40.69 329 ASN B CA 1
ATOM 2273 C C . ASN B 1 128 ? -4.071 2.213 17.587 1.00 39.71 329 ASN B C 1
ATOM 2274 O O . ASN B 1 128 ? -4.174 1.462 16.613 1.00 39.51 329 ASN B O 1
ATOM 2279 N N . GLU B 1 129 ? -4.203 3.536 17.458 1.00 35.60 330 GLU B N 1
ATOM 2280 C CA . GLU B 1 129 ? -4.388 4.126 16.103 1.00 36.33 330 GLU B CA 1
ATOM 2281 C C . GLU B 1 129 ? -3.083 4.776 15.635 1.00 31.61 330 GLU B C 1
ATOM 2282 O O . GLU B 1 129 ? -3.120 5.325 14.523 1.00 31.25 330 GLU B O 1
ATOM 2288 N N . GLN B 1 130 ? -2.005 4.736 16.433 1.00 27.88 331 GLN B N 1
ATOM 2289 C CA . GLN B 1 130 ? -0.772 5.518 16.169 1.00 29.50 331 GLN B CA 1
ATOM 2290 C C . GLN B 1 130 ? -0.078 5.009 14.910 1.00 26.18 331 GLN B C 1
ATOM 2291 O O . GLN B 1 130 ? 0.347 5.858 14.099 1.00 26.50 331 GLN B O 1
ATOM 2297 N N . VAL B 1 131 ? 0.018 3.703 14.718 1.00 27.22 332 VAL B N 1
ATOM 2298 C CA . VAL B 1 131 ? 0.649 3.121 13.504 1.00 29.40 332 VAL B CA 1
ATOM 2299 C C . VAL B 1 131 ? -0.150 3.552 12.253 1.00 29.76 332 VAL B C 1
ATOM 2300 O O . VAL B 1 131 ? 0.485 3.928 11.203 1.00 26.28 332 VAL B O 1
ATOM 2304 N N . THR B 1 132 ? -1.482 3.495 12.320 1.00 26.65 333 THR B N 1
ATOM 2305 C CA . THR B 1 132 ? -2.362 3.888 11.189 1.00 26.90 333 THR B CA 1
ATOM 2306 C C . THR B 1 132 ? -2.145 5.371 10.891 1.00 23.48 333 THR B C 1
ATOM 2307 O O . THR B 1 132 ? -2.060 5.709 9.709 1.00 27.00 333 THR B O 1
ATOM 2311 N N . ARG B 1 133 ? -2.139 6.235 11.906 1.00 24.26 334 ARG B N 1
ATOM 2312 C CA . ARG B 1 133 ? -1.992 7.700 11.693 1.00 23.75 334 ARG B CA 1
ATOM 2313 C C . ARG B 1 133 ? -0.622 7.942 11.027 1.00 25.05 334 ARG B C 1
ATOM 2314 O O . ARG B 1 133 ? -0.542 8.661 10.001 1.00 20.34 334 ARG B O 1
ATOM 2322 N N . LYS B 1 134 ? 0.443 7.307 11.524 1.00 24.26 335 LYS B N 1
ATOM 2323 C CA . LYS B 1 134 ? 1.799 7.479 10.928 1.00 26.12 335 LYS B CA 1
ATOM 2324 C C . LYS B 1 134 ? 1.787 7.049 9.459 1.00 25.08 335 LYS B C 1
ATOM 2325 O O . LYS B 1 134 ? 2.355 7.792 8.657 1.00 26.28 335 LYS B O 1
ATOM 2331 N N . ASN B 1 135 ? 1.146 5.932 9.101 1.00 25.88 336 ASN B N 1
ATOM 2332 C CA . ASN B 1 135 ? 1.099 5.444 7.702 1.00 25.72 336 ASN B CA 1
ATOM 2333 C C . ASN B 1 135 ? 0.299 6.435 6.850 1.00 24.38 336 ASN B C 1
ATOM 2334 O O . ASN B 1 135 ? 0.680 6.659 5.681 1.00 23.34 336 ASN B O 1
ATOM 2339 N N . MET B 1 136 ? -0.770 7.006 7.410 1.00 21.93 337 MET B N 1
ATOM 2340 C CA . MET B 1 136 ? -1.573 8.036 6.714 1.00 21.20 337 MET B CA 1
ATOM 2341 C C . MET B 1 136 ? -0.704 9.287 6.464 1.00 19.12 337 MET B C 1
ATOM 2342 O O . MET B 1 136 ? -0.768 9.801 5.350 1.00 19.77 337 MET B O 1
ATOM 2347 N N . LEU B 1 137 ? 0.097 9.745 7.426 1.00 19.26 338 LEU B N 1
ATOM 2348 C CA . LEU B 1 137 ? 0.930 10.972 7.274 1.00 18.81 338 LEU B CA 1
ATOM 2349 C C . LEU B 1 137 ? 2.020 10.724 6.218 1.00 20.33 338 LEU B C 1
ATOM 2350 O O . LEU B 1 137 ? 2.262 11.651 5.388 1.00 17.55 338 LEU B O 1
ATOM 2355 N N . LEU B 1 138 ? 2.624 9.527 6.200 1.00 20.52 339 LEU B N 1
ATOM 2356 C CA . LEU B 1 138 ? 3.702 9.203 5.237 1.00 22.09 339 LEU B CA 1
ATOM 2357 C C . LEU B 1 138 ? 3.109 9.126 3.828 1.00 21.72 339 LEU B C 1
ATOM 2358 O O . LEU B 1 138 ? 3.795 9.569 2.864 1.00 21.82 339 LEU B O 1
ATOM 2363 N N . ALA B 1 139 ? 1.944 8.494 3.672 1.00 21.25 340 ALA B N 1
ATOM 2364 C CA . ALA B 1 139 ? 1.234 8.445 2.376 1.00 20.88 340 ALA B CA 1
ATOM 2365 C C . ALA B 1 139 ? 0.977 9.881 1.893 1.00 19.66 340 ALA B C 1
ATOM 2366 O O . ALA B 1 139 ? 1.271 10.177 0.727 1.00 20.63 340 ALA B O 1
ATOM 2368 N N . THR B 1 140 ? 0.477 10.745 2.765 1.00 19.11 341 THR B N 1
ATOM 2369 C CA . THR B 1 140 ? 0.122 12.139 2.403 1.00 20.58 341 THR B CA 1
ATOM 2370 C C . THR B 1 140 ? 1.386 12.852 1.892 1.00 21.60 341 THR B C 1
ATOM 2371 O O . THR B 1 140 ? 1.310 13.513 0.865 1.00 18.59 341 THR B O 1
ATOM 2375 N N . LYS B 1 141 ? 2.513 12.713 2.593 1.00 22.92 342 LYS B N 1
ATOM 2376 C CA . LYS B 1 141 ? 3.779 13.397 2.204 1.00 23.70 342 LYS B CA 1
ATOM 2377 C C . LYS B 1 141 ? 4.176 12.924 0.814 1.00 20.42 342 LYS B C 1
ATOM 2378 O O . LYS B 1 141 ? 4.555 13.753 0.023 1.00 20.80 342 LYS B O 1
ATOM 2384 N N . GLN B 1 142 ? 4.081 11.639 0.539 1.00 23.07 343 GLN B N 1
ATOM 2385 C CA . GLN B 1 142 ? 4.531 11.081 -0.751 1.00 22.99 343 GLN B CA 1
ATOM 2386 C C . GLN B 1 142 ? 3.592 11.537 -1.869 1.00 20.60 343 GLN B C 1
ATOM 2387 O O . GLN B 1 142 ? 4.084 11.877 -2.940 1.00 18.66 343 GLN B O 1
ATOM 2393 N N . ILE B 1 143 ? 2.269 11.527 -1.647 1.00 19.57 344 ILE B N 1
ATOM 2394 C CA . ILE B 1 143 ? 1.277 11.906 -2.705 1.00 17.63 344 ILE B CA 1
ATOM 2395 C C . ILE B 1 143 ? 1.433 13.403 -3.018 1.00 17.52 344 ILE B C 1
ATOM 2396 O O . ILE B 1 143 ? 1.376 13.756 -4.222 1.00 17.61 344 ILE B O 1
ATOM 2401 N N . CYS B 1 144 ? 1.635 14.244 -1.992 1.00 17.88 345 CYS B N 1
ATOM 2402 C CA . CYS B 1 144 ? 1.812 15.718 -2.104 1.00 19.95 345 CYS B CA 1
ATOM 2403 C C . CYS B 1 144 ? 3.127 16.039 -2.816 1.00 19.44 345 CYS B C 1
ATOM 2404 O O . CYS B 1 144 ? 3.128 16.984 -3.615 1.00 20.84 345 CYS B O 1
ATOM 2407 N N . LYS B 1 145 ? 4.185 15.267 -2.547 1.00 20.90 346 LYS B N 1
ATOM 2408 C CA . LYS B 1 145 ? 5.500 15.472 -3.206 1.00 21.28 346 LYS B CA 1
ATOM 2409 C C . LYS B 1 145 ? 5.379 15.150 -4.700 1.00 20.44 346 LYS B C 1
ATOM 2410 O O . LYS B 1 145 ? 5.964 15.876 -5.524 1.00 20.17 346 LYS B O 1
ATOM 2416 N N . GLU B 1 146 ? 4.727 14.048 -5.053 1.00 20.18 347 GLU B N 1
ATOM 2417 C CA . GLU B 1 146 ? 4.484 13.688 -6.476 1.00 22.41 347 GLU B CA 1
ATOM 2418 C C . GLU B 1 146 ? 3.759 14.855 -7.157 1.00 20.42 347 GLU B C 1
ATOM 2419 O O . GLU B 1 146 ? 4.163 15.250 -8.262 1.00 21.06 347 GLU B O 1
ATOM 2425 N N . PHE B 1 147 ? 2.737 15.391 -6.497 1.00 18.56 348 PHE B N 1
ATOM 2426 C CA . PHE B 1 147 ? 1.902 16.519 -6.973 1.00 19.68 348 PHE B CA 1
ATOM 2427 C C . PHE B 1 147 ? 2.754 17.790 -7.166 1.00 19.30 348 PHE B C 1
ATOM 2428 O O . PHE B 1 147 ? 2.688 18.414 -8.253 1.00 18.50 348 PHE B O 1
ATOM 2436 N N . THR B 1 148 ? 3.577 18.183 -6.187 1.00 19.68 349 THR B N 1
ATOM 2437 C CA . THR B 1 148 ? 4.395 19.422 -6.346 1.00 20.07 349 THR B CA 1
ATOM 2438 C C . THR B 1 148 ? 5.564 19.158 -7.290 1.00 21.41 349 THR B C 1
ATOM 2439 O O . THR B 1 148 ? 5.941 20.097 -7.988 1.00 19.18 349 THR B O 1
ATOM 2443 N N . ASP B 1 149 ? 6.044 17.914 -7.409 1.00 22.76 350 ASP B N 1
ATOM 2444 C CA . ASP B 1 149 ? 7.096 17.616 -8.417 1.00 23.87 350 ASP B CA 1
ATOM 2445 C C . ASP B 1 149 ? 6.527 17.872 -9.817 1.00 23.51 350 ASP B C 1
ATOM 2446 O O . ASP B 1 149 ? 7.256 18.384 -10.677 1.00 19.59 350 ASP B O 1
ATOM 2451 N N . LEU B 1 150 ? 5.283 17.467 -10.048 1.00 20.90 351 LEU B N 1
ATOM 2452 C CA . LEU B 1 150 ? 4.620 17.732 -11.341 1.00 21.16 351 LEU B CA 1
ATOM 2453 C C . LEU B 1 150 ? 4.536 19.254 -11.545 1.00 21.69 351 LEU B C 1
ATOM 2454 O O . LEU B 1 150 ? 4.963 19.717 -12.608 1.00 20.19 351 LEU B O 1
ATOM 2459 N N . LEU B 1 151 ? 4.096 20.037 -10.554 1.00 21.01 352 LEU B N 1
ATOM 2460 C CA . LEU B 1 151 ? 4.001 21.505 -10.759 1.00 23.82 352 LEU B CA 1
ATOM 2461 C C . LEU B 1 151 ? 5.400 22.093 -11.020 1.00 22.05 352 LEU B C 1
ATOM 2462 O O . LEU B 1 151 ? 5.499 23.019 -11.813 1.00 21.74 352 LEU B O 1
ATOM 2467 N N . ALA B 1 152 ? 6.457 21.563 -10.413 1.00 22.92 353 ALA B N 1
ATOM 2468 C CA . ALA B 1 152 ? 7.842 22.033 -10.648 1.00 23.26 353 ALA B CA 1
ATOM 2469 C C . ALA B 1 152 ? 8.259 21.747 -12.106 1.00 24.14 353 ALA B C 1
ATOM 2470 O O . ALA B 1 152 ? 9.252 22.363 -12.584 1.00 23.24 353 ALA B O 1
ATOM 2472 N N . GLN B 1 153 ? 7.600 20.789 -12.777 1.00 21.00 354 GLN B N 1
ATOM 2473 C CA . GLN B 1 153 ? 7.990 20.348 -14.143 1.00 21.95 354 GLN B CA 1
ATOM 2474 C C . GLN B 1 153 ? 7.243 21.177 -15.195 1.00 22.72 354 GLN B C 1
ATOM 2475 O O . GLN B 1 153 ? 7.547 21.043 -16.384 1.00 22.60 354 GLN B O 1
ATOM 2481 N N . ASP B 1 154 ? 6.370 22.070 -14.748 1.00 22.86 355 ASP B N 1
ATOM 2482 C CA . ASP B 1 154 ? 5.678 23.077 -15.585 1.00 21.48 355 ASP B CA 1
ATOM 2483 C C . ASP B 1 154 ? 6.709 23.946 -16.312 1.00 20.65 355 ASP B C 1
ATOM 2484 O O . ASP B 1 154 ? 7.611 24.482 -15.661 1.00 19.64 355 ASP B O 1
ATOM 2489 N N . ARG B 1 155 ? 6.582 24.097 -17.618 1.00 20.47 356 ARG B N 1
ATOM 2490 C CA . ARG B 1 155 ? 7.509 24.956 -18.398 1.00 21.78 356 ARG B CA 1
ATOM 2491 C C . ARG B 1 155 ? 6.695 25.961 -19.198 1.00 23.20 356 ARG B C 1
ATOM 2492 O O . ARG B 1 155 ? 7.107 26.322 -20.298 1.00 23.48 356 ARG B O 1
ATOM 2500 N N . SER B 1 156 ? 5.634 26.464 -18.593 1.00 22.87 357 SER B N 1
ATOM 2501 C CA . SER B 1 156 ? 4.749 27.509 -19.178 1.00 24.68 357 SER B CA 1
ATOM 2502 C C . SER B 1 156 ? 5.586 28.743 -19.484 1.00 24.16 357 SER B C 1
ATOM 2503 O O . SER B 1 156 ? 6.329 29.192 -18.620 1.00 21.39 357 SER B O 1
ATOM 2506 N N . PRO B 1 157 ? 5.499 29.354 -20.684 1.00 23.87 358 PRO B N 1
ATOM 2507 C CA . PRO B 1 157 ? 6.171 30.628 -20.917 1.00 24.37 358 PRO B CA 1
ATOM 2508 C C . PRO B 1 157 ? 5.752 31.665 -19.870 1.00 24.69 358 PRO B C 1
ATOM 2509 O O . PRO B 1 157 ? 4.585 31.816 -19.568 1.00 23.87 358 PRO B O 1
ATOM 2513 N N . LEU B 1 158 ? 6.712 32.421 -19.386 1.00 22.95 359 LEU B N 1
ATOM 2514 C CA . LEU B 1 158 ? 6.439 33.425 -18.347 1.00 23.96 359 LEU B CA 1
ATOM 2515 C C . LEU B 1 158 ? 7.557 34.456 -18.383 1.00 25.05 359 LEU B C 1
ATOM 2516 O O . LEU B 1 158 ? 8.678 34.056 -18.731 1.00 23.76 359 LEU B O 1
ATOM 2521 N N . GLY B 1 159 ? 7.251 35.728 -18.111 1.00 25.81 360 GLY B N 1
ATOM 2522 C CA . GLY B 1 159 ? 8.221 36.823 -18.311 1.00 24.38 360 GLY B CA 1
ATOM 2523 C C . GLY B 1 159 ? 8.895 36.706 -19.668 1.00 25.86 360 GLY B C 1
ATOM 2524 O O . GLY B 1 159 ? 8.204 36.486 -20.725 1.00 25.16 360 GLY B O 1
ATOM 2525 N N . ASN B 1 160 ? 10.219 36.808 -19.696 1.00 27.53 361 ASN B N 1
ATOM 2526 C CA . ASN B 1 160 ? 10.956 36.747 -20.982 1.00 29.60 361 ASN B CA 1
ATOM 2527 C C . ASN B 1 160 ? 11.457 35.327 -21.210 1.00 31.21 361 ASN B C 1
ATOM 2528 O O . ASN B 1 160 ? 12.316 35.161 -22.030 1.00 31.22 361 ASN B O 1
ATOM 2533 N N . SER B 1 161 ? 10.883 34.333 -20.550 1.00 29.87 362 SER B N 1
ATOM 2534 C CA . SER B 1 161 ? 11.372 32.943 -20.609 1.00 31.99 362 SER B CA 1
ATOM 2535 C C . SER B 1 161 ? 10.438 32.079 -21.468 1.00 31.92 362 SER B C 1
ATOM 2536 O O . SER B 1 161 ? 9.199 32.175 -21.313 1.00 25.68 362 SER B O 1
ATOM 2539 N N . ARG B 1 162 ? 11.012 31.228 -22.320 1.00 30.09 363 ARG B N 1
ATOM 2540 C CA . ARG B 1 162 ? 10.246 30.261 -23.130 1.00 33.70 363 ARG B CA 1
ATOM 2541 C C . ARG B 1 162 ? 10.980 28.925 -23.123 1.00 31.22 363 ARG B C 1
ATOM 2542 O O . ARG B 1 162 ? 11.477 28.484 -24.137 1.00 31.38 363 ARG B O 1
ATOM 2550 N N . PRO B 1 163 ? 11.069 28.199 -21.994 1.00 30.42 364 PRO B N 1
ATOM 2551 C CA . PRO B 1 163 ? 11.884 26.996 -21.961 1.00 28.23 364 PRO B CA 1
ATOM 2552 C C . PRO B 1 163 ? 11.266 25.879 -22.812 1.00 28.43 364 PRO B C 1
ATOM 2553 O O . PRO B 1 163 ? 10.075 25.926 -23.100 1.00 25.89 364 PRO B O 1
ATOM 2557 N N . ASN B 1 164 ? 12.085 24.897 -23.195 1.00 30.09 365 ASN B N 1
ATOM 2558 C CA . ASN B 1 164 ? 11.630 23.611 -23.795 1.00 33.70 365 ASN B CA 1
ATOM 2559 C C . ASN B 1 164 ? 10.791 22.859 -22.771 1.00 28.75 365 ASN B C 1
ATOM 2560 O O . ASN B 1 164 ? 11.186 22.724 -21.622 1.00 26.92 365 ASN B O 1
ATOM 2565 N N . PRO B 1 165 ? 9.583 22.401 -23.127 1.00 29.55 366 PRO B N 1
ATOM 2566 C CA . PRO B 1 165 ? 8.785 21.628 -22.184 1.00 29.34 366 PRO B CA 1
ATOM 2567 C C . PRO B 1 165 ? 9.447 20.269 -21.973 1.00 29.52 366 PRO B C 1
ATOM 2568 O O . PRO B 1 165 ? 10.063 19.775 -22.892 1.00 26.08 366 PRO B O 1
ATOM 2572 N N . ILE B 1 166 ? 9.296 19.714 -20.773 1.00 26.45 367 ILE B N 1
ATOM 2573 C CA . ILE B 1 166 ? 9.747 18.341 -20.459 1.00 28.00 367 ILE B CA 1
ATOM 2574 C C . ILE B 1 166 ? 8.532 17.434 -20.247 1.00 27.91 367 ILE B C 1
ATOM 2575 O O . ILE B 1 166 ? 8.705 16.240 -20.382 1.00 26.43 367 ILE B O 1
ATOM 2580 N N . LEU B 1 167 ? 7.358 17.977 -19.937 1.00 24.36 368 LEU B N 1
ATOM 2581 C CA . LEU B 1 167 ? 6.132 17.169 -19.748 1.00 24.60 368 LEU B CA 1
ATOM 2582 C C . LEU B 1 167 ? 5.509 16.888 -21.109 1.00 25.04 368 LEU B C 1
ATOM 2583 O O . LEU B 1 167 ? 5.785 17.627 -22.051 1.00 25.32 368 LEU B O 1
ATOM 2588 N N . GLU B 1 168 ? 4.643 15.891 -21.185 1.00 26.28 369 GLU B N 1
ATOM 2589 C CA . GLU B 1 168 ? 3.782 15.629 -22.365 1.00 26.97 369 GLU B CA 1
ATOM 2590 C C . GLU B 1 168 ? 3.044 16.897 -22.765 1.00 26.79 369 GLU B C 1
ATOM 2591 O O . GLU B 1 168 ? 2.692 17.690 -21.915 1.00 27.64 369 GLU B O 1
ATOM 2597 N N . PRO B 1 169 ? 2.745 17.106 -24.059 1.00 27.65 370 PRO B N 1
ATOM 2598 C CA . PRO B 1 169 ? 2.042 18.308 -24.484 1.00 25.38 370 PRO B CA 1
ATOM 2599 C C . PRO B 1 169 ? 0.661 18.530 -23.867 1.00 23.55 370 PRO B C 1
ATOM 2600 O O . PRO B 1 169 ? 0.316 19.666 -23.658 1.00 26.20 370 PRO B O 1
ATOM 2604 N N . GLY B 1 170 ? -0.134 17.483 -23.681 1.00 23.55 371 GLY B N 1
ATOM 2605 C CA . GLY B 1 170 ? -1.492 17.568 -23.105 1.00 23.11 371 GLY B CA 1
ATOM 2606 C C . GLY B 1 170 ? -1.488 18.184 -21.713 1.00 22.99 371 GLY B C 1
ATOM 2607 O O . GLY B 1 170 ? -2.054 19.268 -21.522 1.00 23.26 371 GLY B O 1
ATOM 2608 N N . ILE B 1 171 ? -0.840 17.538 -20.755 1.00 23.13 372 ILE B N 1
ATOM 2609 C CA . ILE B 1 171 ? -0.722 18.083 -19.376 1.00 21.27 372 ILE B CA 1
ATOM 2610 C C . ILE B 1 171 ? -0.006 19.451 -19.383 1.00 21.30 372 ILE B C 1
ATOM 2611 O O . ILE B 1 171 ? -0.423 20.370 -18.643 1.00 18.41 372 ILE B O 1
ATOM 2616 N N . GLN B 1 172 ? 1.025 19.658 -20.204 1.00 20.21 373 GLN B N 1
ATOM 2617 C CA . GLN B 1 172 ? 1.639 21.010 -20.291 1.00 19.48 373 GLN B CA 1
ATOM 2618 C C . GLN B 1 172 ? 0.623 22.057 -20.777 1.00 19.56 373 GLN B C 1
ATOM 2619 O O . GLN B 1 172 ? 0.583 23.142 -20.183 1.00 19.14 373 GLN B O 1
ATOM 2625 N N . SER B 1 173 ? -0.193 21.808 -21.799 1.00 20.60 374 SER B N 1
ATOM 2626 C CA . SER B 1 173 ? -1.232 22.795 -22.205 1.00 21.26 374 SER B CA 1
ATOM 2627 C C . SER B 1 173 ? -2.212 23.043 -21.037 1.00 20.30 374 SER B C 1
ATOM 2628 O O . SER B 1 173 ? -2.625 24.184 -20.884 1.00 19.22 374 SER B O 1
ATOM 2631 N N . CYS B 1 174 ? -2.580 22.039 -20.238 1.00 19.74 375 CYS B N 1
ATOM 2632 C CA . CYS B 1 174 ? -3.500 22.261 -19.094 1.00 20.92 375 CYS B CA 1
ATOM 2633 C C . CYS B 1 174 ? -2.850 23.133 -18.013 1.00 20.51 375 CYS B C 1
ATOM 2634 O O . CYS B 1 174 ? -3.520 24.075 -17.512 1.00 21.62 375 CYS B O 1
ATOM 2637 N N . LEU B 1 175 ? -1.600 22.873 -17.659 1.00 19.37 376 LEU B N 1
ATOM 2638 C CA . LEU B 1 175 ? -0.880 23.714 -16.672 1.00 22.53 376 LEU B CA 1
ATOM 2639 C C . LEU B 1 175 ? -0.689 25.125 -17.260 1.00 22.10 376 LEU B C 1
ATOM 2640 O O . LEU B 1 175 ? -0.798 26.108 -16.508 1.00 21.24 376 LEU B O 1
ATOM 2645 N N . THR B 1 176 ? -0.422 25.234 -18.566 1.00 22.35 377 THR B N 1
ATOM 2646 C CA . THR B 1 176 ? -0.296 26.555 -19.234 1.00 20.40 377 THR B CA 1
ATOM 2647 C C . THR B 1 176 ? -1.614 27.308 -19.110 1.00 19.62 377 THR B C 1
ATOM 2648 O O . THR B 1 176 ? -1.556 28.511 -18.800 1.00 18.43 377 THR B O 1
ATOM 2652 N N . HIS B 1 177 ? -2.766 26.647 -19.282 1.00 20.77 378 HIS B N 1
ATOM 2653 C CA . HIS B 1 177 ? -4.069 27.328 -19.102 1.00 22.56 378 HIS B CA 1
ATOM 2654 C C . HIS B 1 177 ? -4.090 27.989 -17.717 1.00 20.89 378 HIS B C 1
ATOM 2655 O O . HIS B 1 177 ? -4.519 29.149 -17.618 1.00 18.85 378 HIS B O 1
ATOM 2662 N N . PHE B 1 178 ? -3.697 27.250 -16.667 1.00 21.27 379 PHE B N 1
ATOM 2663 C CA . PHE B 1 178 ? -3.713 27.727 -15.257 1.00 20.27 379 PHE B CA 1
ATOM 2664 C C . PHE B 1 178 ? -2.740 28.904 -15.079 1.00 20.74 379 PHE B C 1
ATOM 2665 O O . PHE B 1 178 ? -3.080 29.916 -14.427 1.00 20.69 379 PHE B O 1
ATOM 2673 N N . ASN B 1 179 ? -1.561 28.802 -15.686 1.00 20.66 380 ASN B N 1
ATOM 2674 C CA . ASN B 1 179 ? -0.575 29.915 -15.788 1.00 19.79 380 ASN B CA 1
ATOM 2675 C C . ASN B 1 179 ? -1.278 31.152 -16.375 1.00 19.58 380 ASN B C 1
ATOM 2676 O O . ASN B 1 179 ? -1.188 32.233 -15.766 1.00 17.94 380 ASN B O 1
ATOM 2681 N N . LEU B 1 180 ? -1.944 31.021 -17.526 1.00 18.83 381 LEU B N 1
ATOM 2682 C CA . LEU B 1 180 ? -2.449 32.196 -18.262 1.00 19.24 381 LEU B CA 1
ATOM 2683 C C . LEU B 1 180 ? -3.557 32.907 -17.463 1.00 20.99 381 LEU B C 1
ATOM 2684 O O . LEU B 1 180 ? -3.525 34.185 -17.338 1.00 21.63 381 LEU B O 1
ATOM 2689 N N . ILE B 1 181 ? -4.481 32.160 -16.867 1.00 21.43 382 ILE B N 1
ATOM 2690 C CA . ILE B 1 181 ? -5.594 32.829 -16.142 1.00 22.45 382 ILE B CA 1
ATOM 2691 C C . ILE B 1 181 ? -5.069 33.486 -14.864 1.00 21.49 382 ILE B C 1
ATOM 2692 O O . ILE B 1 181 ? -5.737 34.395 -14.395 1.00 24.50 382 ILE B O 1
ATOM 2697 N N . SER B 1 182 ? -3.941 33.028 -14.315 1.00 21.38 383 SER B N 1
ATOM 2698 C CA . SER B 1 182 ? -3.409 33.494 -13.016 1.00 20.88 383 SER B CA 1
ATOM 2699 C C . SER B 1 182 ? -2.205 34.402 -13.248 1.00 20.50 383 SER B C 1
ATOM 2700 O O . SE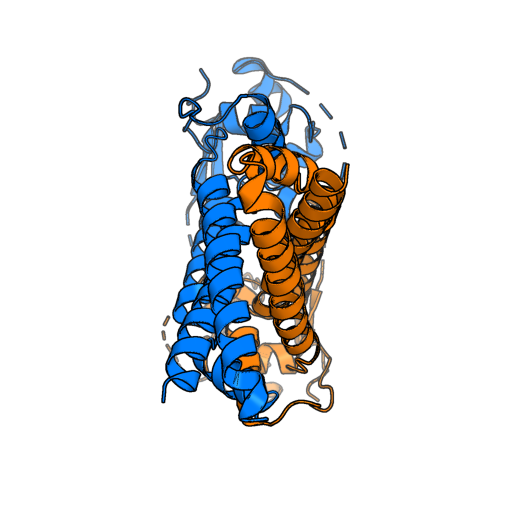R B 1 182 ? -1.596 34.821 -12.251 1.00 20.52 383 SER B O 1
ATOM 2703 N N . HIS B 1 183 ? -1.846 34.685 -14.497 1.00 20.05 384 HIS B N 1
ATOM 2704 C CA . HIS B 1 183 ? -0.668 35.529 -14.833 1.00 19.04 384 HIS B CA 1
ATOM 2705 C C . HIS B 1 183 ? 0.592 34.994 -14.132 1.00 21.33 384 HIS B C 1
ATOM 2706 O O . HIS B 1 183 ? 1.487 35.802 -13.767 1.00 21.92 384 HIS B O 1
ATOM 2713 N N . GLY B 1 184 ? 0.683 33.678 -13.936 1.00 22.23 385 GLY B N 1
ATOM 2714 C CA . GLY B 1 184 ? 1.883 33.014 -13.392 1.00 23.84 385 GLY B CA 1
ATOM 2715 C C . GLY B 1 184 ? 1.823 32.780 -11.882 1.00 23.40 385 GLY B C 1
ATOM 2716 O O . GLY B 1 184 ? 2.684 32.045 -11.382 1.00 22.10 385 GLY B O 1
ATOM 2717 N N . PHE B 1 185 ? 0.815 33.316 -11.186 1.00 20.77 386 PHE B N 1
ATOM 2718 C CA . PHE B 1 185 ? 0.677 33.166 -9.722 1.00 21.79 386 PHE B CA 1
ATOM 2719 C C . PHE B 1 185 ? 0.320 31.729 -9.335 1.00 20.82 386 PHE B C 1
ATOM 2720 O O . PHE B 1 185 ? 0.723 31.314 -8.242 1.00 19.97 386 PHE B O 1
ATOM 2728 N N . GLY B 1 186 ? -0.512 31.062 -10.148 1.00 21.09 387 GLY B N 1
ATOM 2729 C CA . GLY B 1 186 ? -1.331 29.907 -9.728 1.00 21.41 387 GLY B CA 1
ATOM 2730 C C . GLY B 1 186 ? -0.524 28.694 -9.256 1.00 21.53 387 GLY B C 1
ATOM 2731 O O . GLY B 1 186 ? -0.717 28.257 -8.077 1.00 18.84 387 GLY B O 1
ATOM 2732 N N . SER B 1 187 ? 0.301 28.091 -10.112 1.00 20.09 388 SER B N 1
ATOM 2733 C CA . SER B 1 187 ? 0.990 26.832 -9.724 1.00 24.19 388 SER B CA 1
ATOM 2734 C C . SER B 1 187 ? 2.002 27.096 -8.604 1.00 23.31 388 SER B C 1
ATOM 2735 O O . SER B 1 187 ? 2.039 26.353 -7.621 1.00 22.39 388 SER B O 1
ATOM 2738 N N . PRO B 1 188 ? 2.828 28.162 -8.679 1.00 22.02 389 PRO B N 1
ATOM 2739 C CA . PRO B 1 188 ? 3.742 28.497 -7.573 1.00 22.70 389 PRO B CA 1
ATOM 2740 C C . PRO B 1 188 ? 3.013 28.697 -6.236 1.00 20.63 389 PRO B C 1
ATOM 2741 O O . PRO B 1 188 ? 3.486 28.251 -5.182 1.00 21.25 389 PRO B O 1
ATOM 2745 N N . ALA B 1 189 ? 1.840 29.318 -6.285 1.00 18.99 390 ALA B N 1
ATOM 2746 C CA . ALA B 1 189 ? 1.052 29.635 -5.071 1.00 19.53 390 ALA B CA 1
ATOM 2747 C C . ALA B 1 189 ? 0.472 28.328 -4.499 1.00 19.84 390 ALA B C 1
ATOM 2748 O O . ALA B 1 189 ? 0.464 28.150 -3.228 1.00 19.68 390 ALA B O 1
ATOM 2750 N N . VAL B 1 190 ? 0.048 27.414 -5.374 1.00 19.07 391 VAL B N 1
ATOM 2751 C CA . VAL B 1 190 ? -0.401 26.054 -4.947 1.00 18.93 391 VAL B CA 1
ATOM 2752 C C . VAL B 1 190 ? 0.778 25.350 -4.266 1.00 18.70 391 VAL B C 1
ATOM 2753 O O . VAL B 1 190 ? 0.574 24.768 -3.208 1.00 19.43 391 VAL B O 1
ATOM 2757 N N . CYS B 1 191 ? 1.971 25.372 -4.850 1.00 20.81 392 CYS B N 1
ATOM 2758 C CA . CYS B 1 191 ? 3.188 24.761 -4.238 1.00 20.93 392 CYS B CA 1
ATOM 2759 C C . CYS B 1 191 ? 3.494 25.436 -2.891 1.00 19.06 392 CYS B C 1
ATOM 2760 O O . CYS B 1 191 ? 3.815 24.729 -1.965 1.00 19.74 392 CYS B O 1
ATOM 2763 N N . ALA B 1 192 ? 3.398 26.760 -2.771 1.00 20.09 393 ALA B N 1
ATOM 2764 C CA . ALA B 1 192 ? 3.595 27.491 -1.495 1.00 20.08 393 ALA B CA 1
ATOM 2765 C C . ALA B 1 192 ? 2.697 26.903 -0.393 1.00 21.49 393 ALA B C 1
ATOM 2766 O O . ALA B 1 192 ? 3.201 26.500 0.675 1.00 21.26 393 ALA B O 1
ATOM 2768 N N . ALA B 1 193 ? 1.385 26.839 -0.636 1.00 19.88 394 ALA B N 1
ATOM 2769 C CA . ALA B 1 193 ? 0.405 26.262 0.304 1.00 20.32 394 ALA B CA 1
ATOM 2770 C C . ALA B 1 193 ? 0.767 24.809 0.665 1.00 20.87 394 ALA B C 1
ATOM 2771 O O . ALA B 1 193 ? 0.695 24.410 1.846 1.00 21.23 394 ALA B O 1
ATOM 2773 N N . VAL B 1 194 ? 1.064 23.978 -0.320 1.00 19.91 395 VAL B N 1
ATOM 2774 C CA . VAL B 1 194 ? 1.340 22.540 -0.064 1.00 22.73 395 VAL B CA 1
ATOM 2775 C C . VAL B 1 194 ? 2.633 22.416 0.770 1.00 25.01 395 VAL B C 1
ATOM 2776 O O . VAL B 1 194 ? 2.741 21.459 1.502 1.00 25.09 395 VAL B O 1
ATOM 2780 N N . THR B 1 195 ? 3.556 23.366 0.700 1.00 23.25 396 THR B N 1
ATOM 2781 C CA . THR B 1 195 ? 4.752 23.385 1.574 1.00 23.98 396 THR B CA 1
ATOM 2782 C C . THR B 1 195 ? 4.344 23.560 3.042 1.00 23.73 396 THR B C 1
ATOM 2783 O O . THR B 1 195 ? 4.932 22.881 3.909 1.00 22.87 396 THR B O 1
ATOM 2787 N N . ALA B 1 196 ? 3.361 24.410 3.330 1.00 22.22 397 ALA B N 1
ATOM 2788 C CA . ALA B 1 196 ? 2.813 24.589 4.689 1.00 21.53 397 ALA B CA 1
ATOM 2789 C C . ALA B 1 196 ? 2.254 23.248 5.166 1.00 21.99 397 ALA B C 1
ATOM 2790 O O . ALA B 1 196 ? 2.619 22.813 6.293 1.00 21.97 397 ALA B O 1
ATOM 2792 N N . LEU B 1 197 ? 1.488 22.588 4.304 1.00 20.32 398 LEU B N 1
ATOM 2793 C CA . LEU B 1 197 ? 0.945 21.231 4.586 1.00 21.44 398 LEU B CA 1
ATOM 2794 C C . LEU B 1 197 ? 2.132 20.288 4.838 1.00 22.80 398 LEU B C 1
ATOM 2795 O O . LEU B 1 197 ? 2.126 19.568 5.862 1.00 21.13 398 LEU B O 1
ATOM 2800 N N . GLN B 1 198 ? 3.130 20.277 3.959 1.00 20.09 399 GLN B N 1
ATOM 2801 C CA . GLN B 1 198 ? 4.273 19.339 4.097 1.00 20.46 399 GLN B CA 1
ATOM 2802 C C . GLN B 1 198 ? 4.953 19.580 5.455 1.00 20.23 399 GLN B C 1
ATOM 2803 O O . GLN B 1 198 ? 5.376 18.587 6.109 1.00 19.10 399 GLN B O 1
ATOM 2809 N N . ASN B 1 199 ? 5.102 20.838 5.863 1.00 21.33 400 ASN B N 1
ATOM 2810 C CA . ASN B 1 199 ? 5.787 21.178 7.135 1.00 20.37 400 ASN B CA 1
ATOM 2811 C C . ASN B 1 199 ? 4.915 20.649 8.285 1.00 18.87 400 ASN B C 1
ATOM 2812 O O . ASN B 1 199 ? 5.492 20.086 9.223 1.00 15.90 400 ASN B O 1
ATOM 2817 N N . TYR B 1 200 ? 3.577 20.781 8.199 1.00 19.60 401 TYR B N 1
ATOM 2818 C CA . TYR B 1 200 ? 2.674 20.182 9.208 1.00 20.41 401 TYR B CA 1
ATOM 2819 C C . TYR B 1 200 ? 2.993 18.679 9.289 1.00 19.41 401 TYR B C 1
ATOM 2820 O O . TYR B 1 200 ? 3.153 18.161 10.418 1.00 20.03 401 TYR B O 1
ATOM 2829 N N . LEU B 1 201 ? 3.074 17.985 8.151 1.00 19.58 402 LEU B N 1
ATOM 2830 C CA . LEU B 1 201 ? 3.160 16.497 8.131 1.00 20.81 402 LEU B CA 1
ATOM 2831 C C . LEU B 1 201 ? 4.467 16.076 8.814 1.00 20.57 402 LEU B C 1
ATOM 2832 O O . LEU B 1 201 ? 4.446 15.129 9.646 1.00 20.13 402 LEU B O 1
ATOM 2837 N N . THR B 1 202 ? 5.541 16.770 8.489 1.00 20.32 403 THR B N 1
ATOM 2838 C CA . THR B 1 202 ? 6.893 16.539 9.060 1.00 21.62 403 THR B CA 1
ATOM 2839 C C . THR B 1 202 ? 6.875 16.768 10.578 1.00 20.99 403 THR B C 1
ATOM 2840 O O . THR B 1 202 ? 7.372 15.867 11.330 1.00 20.02 403 THR B O 1
ATOM 2844 N N . GLU B 1 203 ? 6.292 17.881 11.029 1.00 20.73 404 GLU B N 1
ATOM 2845 C CA . GLU B 1 203 ? 6.172 18.177 12.479 1.00 21.70 404 GLU B CA 1
ATOM 2846 C C . GLU B 1 203 ? 5.303 17.109 13.173 1.00 20.90 404 GLU B C 1
ATOM 2847 O O . GLU B 1 203 ? 5.654 16.716 14.285 1.00 21.75 404 GLU B O 1
ATOM 2853 N N . ALA B 1 204 ? 4.266 16.602 12.517 1.00 19.30 405 ALA B N 1
ATOM 2854 C CA . ALA B 1 204 ? 3.330 15.602 13.092 1.00 19.48 405 ALA B CA 1
ATOM 2855 C C . ALA B 1 204 ? 4.047 14.258 13.267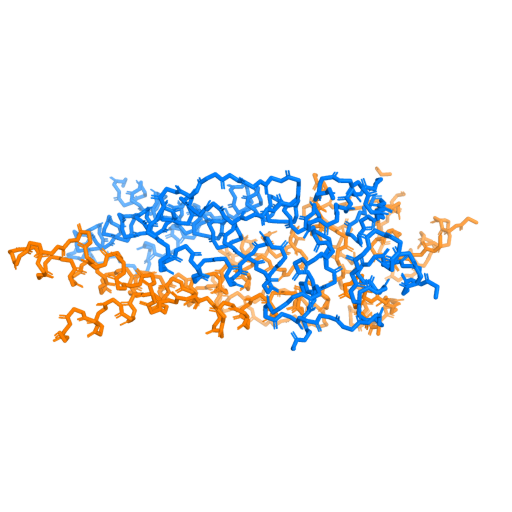 1.00 20.27 405 ALA B C 1
ATOM 2856 O O . ALA B 1 204 ? 3.969 13.644 14.392 1.00 17.80 405 ALA B O 1
ATOM 2858 N N . LEU B 1 205 ? 4.841 13.879 12.263 1.00 21.07 406 LEU B N 1
ATOM 2859 C CA . LEU B 1 205 ? 5.674 12.653 12.325 1.00 24.36 406 LEU B CA 1
ATOM 2860 C C . LEU B 1 205 ? 6.678 12.778 13.463 1.00 22.99 406 LEU B C 1
ATOM 2861 O O . LEU B 1 205 ? 6.758 11.828 14.266 1.00 22.95 406 LEU B O 1
ATOM 2866 N N . LYS B 1 206 ? 7.405 13.891 13.504 1.00 23.38 407 LYS B N 1
ATOM 2867 C CA . LYS B 1 206 ? 8.450 14.153 14.516 1.00 25.78 407 LYS B CA 1
ATOM 2868 C C . LYS B 1 206 ? 7.818 14.044 15.911 1.00 27.54 407 LYS B C 1
ATOM 2869 O O . LYS B 1 206 ? 8.383 13.341 16.792 1.00 25.39 407 LYS B O 1
ATOM 2875 N N . ALA B 1 207 ? 6.688 14.712 16.109 1.00 25.41 408 ALA B N 1
ATOM 2876 C CA . ALA B 1 207 ? 6.001 14.803 17.414 1.00 28.58 408 ALA B CA 1
ATOM 2877 C C . ALA B 1 207 ? 5.497 13.421 17.808 1.00 27.04 408 ALA B C 1
ATOM 2878 O O . ALA B 1 207 ? 5.655 13.082 18.971 1.00 25.88 408 ALA B O 1
ATOM 2880 N N . MET B 1 208 ? 4.915 12.661 16.878 1.00 28.60 409 MET B N 1
ATOM 2881 C CA . MET B 1 208 ? 4.429 11.283 17.163 1.00 30.12 409 MET B CA 1
ATOM 2882 C C . MET B 1 208 ? 5.601 10.424 17.654 1.00 30.43 409 MET B C 1
ATOM 2883 O O . MET B 1 208 ? 5.406 9.687 18.611 1.00 26.93 409 MET B O 1
ATOM 2888 N N . ASP B 1 209 ? 6.747 10.451 16.965 1.00 27.54 410 ASP B N 1
ATOM 2889 C CA . ASP B 1 209 ? 7.918 9.598 17.319 1.00 28.07 410 ASP B CA 1
ATOM 2890 C C . ASP B 1 209 ? 8.438 9.964 18.722 1.00 31.53 410 ASP B C 1
ATOM 2891 O O . ASP B 1 209 ? 8.956 9.079 19.388 1.00 32.79 410 ASP B O 1
ATOM 2896 N N . LYS B 1 210 ? 8.368 11.229 19.126 1.00 31.65 411 LYS B N 1
ATOM 2897 C CA . LYS B 1 210 ? 8.579 11.644 20.528 1.00 37.74 411 LYS B CA 1
ATOM 2898 C C . LYS B 1 210 ? 7.310 11.296 21.322 1.00 37.79 411 LYS B C 1
ATOM 2899 O O . LYS B 1 210 ? 7.664 11.232 22.478 1.00 42.41 411 LYS B O 1
#

GO terms:
  GO:0000976 transcription cis-regulatory region binding (F, IDA)
  GO:1990837 sequence-specific double-stranded DNA binding (F, IDA)
  GO:0001227 DNA-binding transcription repressor activity, RNA polymerase II-specific (F, IMP)
  GO:0045892 negative regulation of DNA-templated transcription (P, IMP)
  GO:0005634 nucleus (C, IDA)
  GO:0000981 DNA-binding transcription factor activity, RNA polymerase II-specific (F, IDA)
  GO:0030501 positive regulation of bone mineralization (P, IDA)
  GO:0070172 positive regulation of tooth mineralization (P, IDA)
  GO:0000122 negative regulation of transcription by RNA polymerase II (P, IDA)
  GO:0005515 protein binding (F, IPI)
  GO:0005654 nucleoplasm (C, TAS)
  GO:0005654 nucleoplasm (C, IDA)
  GO:0000978 RNA polymerase II cis-regulatory region sequence-specific DNA binding (F, IDA)
  GO:0001227 DNA-binding transcription repressor activity, RNA polymerase II-specific (F, IDA)
  GO:0001228 DNA-binding transcription activator activity, RNA polymerase II-specific (F, IDA)
  GO:0003677 DNA binding (F, IDA)
  GO:0043066 negative regulation of apoptotic process (P, IDA)
  GO:0043525 positive regulation of neuron apoptotic process (P, IDA)
  GO:0045595 regulation of cell differentiation (P, IDA)
  GO:0045892 negative regulation of DNA-templated transcription (P, IDA)

Organism: Homo sapiens (NCBI:txid9606)

Radius of gyration: 22.49 Å; Cα contacts (8 Å, |Δi|>4): 579; chains: 2; bounding box: 28×69×58 Å

Secondary structure (DSSP, 8-state):
-TTSEEEEEE-SS---EEEEEHHHHHHHHSTTT---HHHHHHHTT--HHHHHHHH------SGGG--HHHHHHHHHHHHHHHHHTS-HHHHHHHHHHT---GGGHHHHHHHHHHHHHHHHHHHHHHHT----BTTB-PPP-S-HHHHHHHHHHHHHHTT-HHHHHHHHHHHHHHHHHHHHHHHH-/-TTSEEEEE--SS---EEEEHHHHHHHHSTTT---HHHHHHHTT---HHHHHHHHHHHTT--------GGGG--HHHHHHHHHHHHHHHHHTS-HHHHHHHHHHT---GGGHHHHHHHHHHHHHHHHHHHHHHHT----BTTB-PPP-S-HHHHHHHHHHHHHHTT-HHHHHHHHHHHHHHHHHHHHHHHH-

Nearest PDB structures (foldseek):
  8j0l-assembly1_A  TM=1.005E+00  e=7.676E-29  Homo sapiens
  8j0l-assembly1_B  TM=9.941E-01  e=1.832E-25  Homo sapiens
  8j0r-assembly1_B  TM=9.883E-01  e=9.174E-24  Homo sapiens
  8j0q-assembly1_A  TM=1.001E+00  e=7.936E-23  Homo sapiens
  8j0q-assembly1_B  TM=9.746E-01  e=2.503E-23  Homo sapiens

Sequence (377 aa):
NPNEVFCSVPGRLSLSKYKVTVAEVQRRLSPPECLNASLLGGVLRRSLREKLDKIGLNNVTLLTSLVEGEAVHLARDFGYVCETEFPAKAVAEFLNRQHSDPNEQVTRKNMLLATKQICKEFTDLLAQDRSPLGNSRPNPILEPGIQSCLTHFNLISHGFGSPAVCAAVTALQNYLTEALKAMDKNPNEVFCSVPGRLSLKYKVTVAEVQRRLSPPECLNASLLGGVLRRANGGRSLREKLDKIGLNLPRNVTLLTSLVEGEAVHLARDFGYVCETEFPAKAVAEFLNRQHSDPNEQVTRKNMLLATKQICKEFTDLLAQDRSPLGNSRPNPILEPGIQSCLTHFNLISHGFGSPAVCAAVTALQNYLTEALKAMDK

Solvent-accessible surface area: 17817 Å² total; per-residue (Å²): 135,85,83,79,65,11,17,49,1,60,12,25,1,52,80,133,124,42,146,1,8,16,15,3,0,78,23,2,26,36,98,57,38,72,11,85,29,95,43,0,11,24,1,7,94,150,110,23,151,109,76,1,92,189,59,48,29,152,159,72,17,13,0,5,0,0,5,1,29,2,0,51,50,0,3,139,17,0,12,115,5,0,111,81,51,13,22,10,148,26,0,1,85,19,5,21,108,98,50,77,74,112,140,56,56,114,81,9,74,86,33,0,83,12,0,53,112,3,0,125,34,0,27,52,3,8,71,64,27,77,12,24,38,25,106,53,177,48,122,84,112,15,77,115,48,9,17,71,41,0,30,62,0,11,24,19,0,0,3,0,0,8,62,0,0,32,7,0,0,40,0,0,28,48,0,0,68,44,0,21,112,43,43,100,186,132,81,75,87,68,9,35,49,2,63,18,26,1,62,78,179,46,148,1,7,12,20,3,0,94,27,2,12,38,99,56,37,51,6,38,20,90,48,0,11,24,1,9,95,85,149,142,40,28,158,61,2,89,95,80,0,100,158,57,66,14,115,16,108,146,160,70,15,12,0,5,0,0,4,1,30,2,0,49,51,0,4,139,19,0,14,119,4,1,112,80,52,14,21,10,151,26,0,1,83,21,5,20,111,96,52,86,76,113,144,53,51,114,80,8,69,87,35,0,85,12,0,51,109,3,0,120,33,0,28,54,3,8,70,67,26,78,12,44,40,28,103,56,209,54,129,84,112,18,74,116,46,8,17,69,38,0,27,59,0,10,23,20,0,0,2,0,0,6,61,0,0,31,7,0,0,39,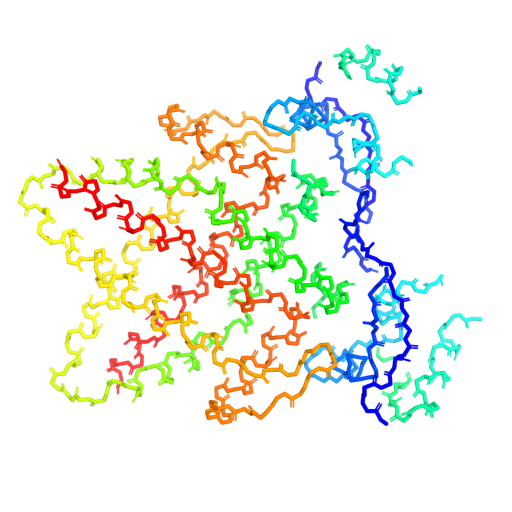0,0,30,49,0,0,67,44,0,22,125,44,41,103,196

InterPro domains:
  IPR004979 Transcription factor AP-2 [PTHR10812] (2-437)
  IPR008121 Transcription factor AP-2 alpha, N-terminal [PR01749] (24-38)
  IPR008121 Transcription factor AP-2 alpha, N-terminal [PR01749] (86-96)
  IPR008121 Transcription factor AP-2 alpha, N-terminal [PR01749] (106-117)
  IPR013854 Transcription factor AP-2, C-terminal [PF03299] (211-405)
  IPR013854 Transcription factor AP-2, C-terminal [PR01748] (249-263)
  IPR013854 Transcription factor AP-2, C-terminal [PR01748] (264-279)
  IPR013854 Transcription factor AP-2, C-terminal [PR01748] (280-294)

B-factor: mean 31.22, std 12.38, range [15.9, 94.54]